Protein 4GGN (pdb70)

Radius of gyration: 22.63 Å; Cα contacts (8 Å, |Δi|>4): 563; chains: 6; bounding box: 56×60×57 Å

Secondary structure (DSSP, 8-state):
--HHHHH---EEHHHHHHHHHHTT----HHHHHHHHHHH-SEE-HHHHHHHHHHT--TT--HHHHTHHHHHH-TT--SEEEHHHHHHHHHHSSSPPPHHHHHHHHHHH-SSSEEEHHHHHHHHT-/--TTTTT-BTTEEEHHHHHHHHHHTT----HHHHHHHHHHH-SEEEHHHHHHHHHHTS-----HHHHTHHHHHH-TT--SEEEHHHHHHHHHHSSSPPPHHHHHHHHHHH-SSSEEEHHHHHHHHT-/-HHHHH-BTTEEEHHHHHHHHHHTT----HHHHHHHHHHH-SEEEHHHHHHHHHHT--TT--HHHHTHHHHHH-GGG-SEEEHHHHHHHHHHSSSPPPHHHHHHHHHHH-SSSEEEHHHHHHHHT-/-HHHHHHHHHHHH--/-HHHHHHHHHHHT--/-HHHHHHHHHHHTT-

Foldseek 3Di:
DDQDVVQDVQDFLVSLQVSLVVVQFHDFVVLSVVLCVVPNRGDDPVSSVVSSVVRRPPVDDLVVVCVVVCVVVVVSPQKDFLVVQLCVQQPDGPHDDSVVSSVLVVVVDPDGIDRSSVSSRVSND/DDQQVVADDPQKAFLVSLQVVLVVVPFHDFVVLSVVLCVPDNRIDHPVSSVVSSVSGPDPPDDLVVVCPVVVVVVVPPPQKDFLVVQLVVQQPDGSHDPSVVSNVLSVVQDVDGIDRSSSSSVVVSD/DQCVVPDDPQKAFLVSLQVVLVVVPFDDFVVLVVVLCVVPNGIGHPVSSVVSSVSRHDPPDDLVVVCVVVVVVDPPPPQKDFLVVQLCSQQPDGRHDPSVVSNVLVVVVDPDGIDNSSVSSVVVVD/DVVVVVVVVVVVVPD/DVVVVVVVVCVVPPD/DVVVVVVVVVVVVVD

B-factor: mean 52.4, std 16.4, range [23.72, 123.23]

Structure (mmCIF, N/CA/C/O backbone):
data_4GGN
#
_entry.id   4GGN
#
_cell.length_a   82.560
_cell.length_b   83.403
_cell.length_c   84.316
_cell.angle_alpha   90.00
_cell.angle_beta   90.00
_cell.angle_gamma   90.00
#
_symmetry.space_group_name_H-M   'P 21 21 21'
#
loop_
_entity.id
_entity.type
_entity.pdbx_description
1 polymer 'Myosin A tail domain interacting protein MTIP'
2 polymer Myosin-A
3 water water
#
loop_
_atom_site.group_PDB
_atom_site.id
_atom_site.type_symbol
_atom_site.label_atom_id
_atom_site.label_alt_id
_atom_site.label_comp_id
_atom_site.label_asym_id
_atom_site.label_entity_id
_atom_site.label_seq_id
_atom_site.pdbx_PDB_ins_code
_atom_site.Cartn_x
_atom_site.Cartn_y
_atom_site.Cartn_z
_atom_site.occupancy
_atom_site.B_iso_or_equiv
_atom_site.auth_seq_id
_atom_site.auth_comp_id
_atom_site.auth_asym_id
_atom_site.auth_atom_id
_atom_site.pdbx_PDB_model_num
ATOM 1 N N . LYS A 1 1 ? -19.424 40.421 -37.588 1.00 86.29 79 LYS A N 1
ATOM 2 C CA . LYS A 1 1 ? -20.584 39.492 -37.491 1.00 84.84 79 LYS A CA 1
ATOM 3 C C . LYS A 1 1 ? -20.210 38.143 -36.879 1.00 80.11 79 LYS A C 1
ATOM 4 O O . LYS A 1 1 ? -19.072 37.681 -37.005 1.00 78.60 79 LYS A O 1
ATOM 10 N N . ASP A 1 2 ? -21.194 37.505 -36.246 1.00 77.84 80 ASP A N 1
ATOM 11 C CA . ASP A 1 2 ? -21.008 36.184 -35.638 1.00 74.33 80 ASP A CA 1
ATOM 12 C C . ASP A 1 2 ? -20.760 35.083 -36.673 1.00 73.72 80 ASP A C 1
ATOM 13 O O . ASP A 1 2 ? -20.907 35.306 -37.873 1.00 76.06 80 ASP A O 1
ATOM 18 N N . MET A 1 3 ? -20.385 33.895 -36.190 1.00 71.38 81 MET A N 1
ATOM 19 C CA . MET A 1 3 ? -20.027 32.772 -37.061 1.00 71.00 81 MET A CA 1
ATOM 20 C C . MET A 1 3 ? -21.226 32.217 -37.842 1.00 71.42 81 MET A C 1
ATOM 21 O O . MET A 1 3 ? -21.031 31.643 -38.912 1.00 72.82 81 MET A O 1
ATOM 26 N N . PHE A 1 4 ? -22.447 32.390 -37.325 1.00 70.38 82 PHE A N 1
ATOM 27 C CA . PHE A 1 4 ? -23.658 31.892 -38.002 1.00 71.21 82 PHE A CA 1
ATOM 28 C C . PHE A 1 4 ? -24.186 32.852 -39.065 1.00 75.03 82 PHE A C 1
ATOM 29 O O . PHE A 1 4 ? -24.645 32.415 -40.115 1.00 77.08 82 PHE A O 1
ATOM 37 N N . ASN A 1 5 ? -24.143 34.150 -38.780 1.00 77.32 83 ASN A N 1
ATOM 38 C CA . ASN A 1 5 ? -24.695 35.162 -39.685 1.00 82.51 83 ASN A CA 1
ATOM 39 C C . ASN A 1 5 ? -23.724 35.550 -40.797 1.00 85.12 83 ASN A C 1
ATOM 40 O O . ASN A 1 5 ? -24.134 36.129 -41.781 1.00 88.58 83 ASN A O 1
ATOM 45 N N . THR A 1 6 ? -22.446 35.218 -40.631 1.00 83.99 84 THR A N 1
ATOM 46 C CA . THR A 1 6 ? -21.471 35.327 -41.713 1.00 87.24 84 THR A CA 1
ATOM 47 C C . THR A 1 6 ? -21.883 34.448 -42.898 1.00 89.91 84 THR A C 1
ATOM 48 O O . THR A 1 6 ? -21.851 34.916 -44.037 1.00 94.55 84 THR A O 1
ATOM 52 N N . LYS A 1 7 ? -22.283 33.198 -42.644 1.00 86.87 85 LYS A N 1
ATOM 53 C CA . LYS A 1 7 ? -22.579 32.261 -43.741 1.00 89.74 85 LYS A CA 1
ATOM 54 C C . LYS A 1 7 ? -24.059 31.872 -43.931 1.00 90.27 85 LYS A C 1
ATOM 55 O O . LYS A 1 7 ? -24.362 31.019 -44.768 1.00 91.94 85 LYS A O 1
ATOM 61 N N . SER A 1 8 ? -24.977 32.496 -43.194 1.00 89.67 86 SER A N 1
ATOM 62 C CA . SER A 1 8 ? -26.426 32.204 -43.342 1.00 91.56 86 SER A CA 1
ATOM 63 C C . SER A 1 8 ? -27.070 32.756 -44.643 1.00 97.38 86 SER A C 1
ATOM 64 O O . SER A 1 8 ? -26.659 33.806 -45.134 1.00 100.01 86 SER A O 1
ATOM 67 N N . SER A 1 9 ? -28.094 32.052 -45.151 1.00 98.97 87 SER A N 1
ATOM 68 C CA . SER A 1 9 ? -28.787 32.402 -46.407 1.00 106.57 87 SER A CA 1
ATOM 69 C C . SER A 1 9 ? -30.314 32.354 -46.275 1.00 108.20 87 SER A C 1
ATOM 70 O O . SER A 1 9 ? -30.862 31.485 -45.592 1.00 103.68 87 SER A O 1
ATOM 73 N N . LYS A 1 12 ? -30.399 30.086 -43.021 1.00 88.85 90 LYS A N 1
ATOM 74 C CA . LYS A 1 12 ? -29.996 28.708 -42.800 1.00 84.96 90 LYS A CA 1
ATOM 75 C C . LYS A 1 12 ? -28.511 28.503 -43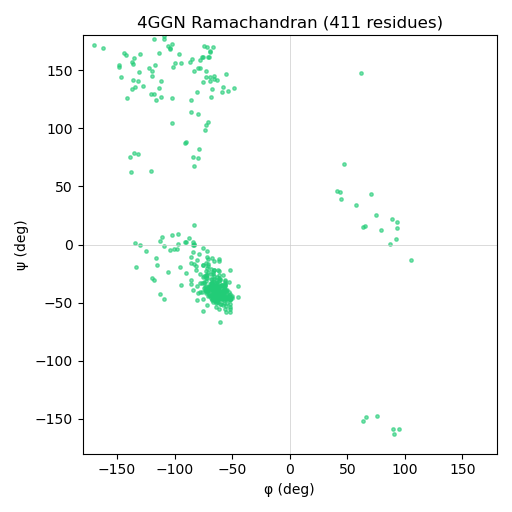.063 1.00 82.60 90 LYS A C 1
ATOM 76 O O . LYS A 1 12 ? -27.924 29.167 -43.914 1.00 84.86 90 LYS A O 1
ATOM 82 N N . LEU A 1 13 ? -27.915 27.575 -42.314 1.00 77.99 91 LEU A N 1
ATOM 83 C CA . LEU A 1 13 ? -26.485 27.293 -42.397 1.00 75.87 91 LEU A CA 1
ATOM 84 C C . LEU A 1 13 ? -26.253 25.801 -42.627 1.00 74.49 91 LEU A C 1
ATOM 85 O O . LEU A 1 13 ? -26.893 24.964 -41.985 1.00 72.41 91 LEU A O 1
ATOM 90 N N . ARG A 1 14 ? -25.329 25.481 -43.532 1.00 75.88 92 ARG A N 1
ATOM 91 C CA . ARG A 1 14 ? -25.028 24.091 -43.876 1.00 75.15 92 ARG A CA 1
ATOM 92 C C . ARG A 1 14 ? -24.385 23.374 -42.694 1.00 69.38 92 ARG A C 1
ATOM 93 O O . ARG A 1 14 ? -23.465 23.909 -42.068 1.00 65.87 92 ARG A O 1
ATOM 95 N N . ILE A 1 15 ? -24.876 22.164 -42.408 1.00 68.35 93 ILE A N 1
ATOM 96 C CA . ILE A 1 15 ? -24.383 21.334 -41.300 1.00 63.58 93 ILE A CA 1
ATOM 97 C C . ILE A 1 15 ? -22.863 21.327 -41.272 1.00 61.43 93 ILE A C 1
ATOM 98 O O . ILE A 1 15 ? -22.261 21.496 -40.226 1.00 58.25 93 ILE A O 1
ATOM 103 N N . GLU A 1 16 ? -22.251 21.150 -42.434 1.00 64.79 94 GLU A N 1
ATOM 104 C CA . GLU A 1 16 ? -20.800 21.050 -42.528 1.00 63.75 94 GLU A CA 1
ATOM 105 C C . GLU A 1 16 ? -20.115 22.303 -41.979 1.00 61.86 94 GLU A C 1
ATOM 106 O O . GLU A 1 16 ? -19.038 22.216 -41.394 1.00 59.46 94 GLU A O 1
ATOM 112 N N . ASP A 1 17 ? -20.744 23.463 -42.178 1.00 63.29 95 ASP A N 1
ATOM 113 C CA . ASP A 1 17 ? -20.197 24.737 -41.711 1.00 62.60 95 ASP A CA 1
ATOM 114 C C . ASP A 1 17 ? -20.487 24.939 -40.244 1.00 59.52 95 ASP A C 1
ATOM 115 O O . ASP A 1 17 ? -19.667 25.497 -39.517 1.00 59.35 95 ASP A O 1
ATOM 120 N N . ALA A 1 18 ? -21.656 24.491 -39.805 1.00 58.59 96 ALA A N 1
ATOM 121 C CA . ALA A 1 18 ? -21.966 24.490 -38.387 1.00 56.48 96 ALA A CA 1
ATOM 122 C C . ALA A 1 18 ? -20.881 23.747 -37.630 1.00 53.96 96 ALA A C 1
ATOM 123 O O . ALA A 1 18 ? -20.423 24.199 -36.579 1.00 53.76 96 ALA A O 1
ATOM 125 N N . SER A 1 19 ? -20.473 22.604 -38.175 1.00 53.29 97 SER A N 1
ATOM 126 C CA . SER A 1 19 ? -19.449 21.783 -37.549 1.00 50.10 97 SER A CA 1
ATOM 127 C C . SER A 1 19 ? -18.141 22.554 -37.406 1.00 49.06 97 SER A C 1
ATOM 128 O O . SER A 1 19 ? -17.471 22.458 -36.380 1.00 47.91 97 SER A O 1
ATOM 131 N N . HIS A 1 20 ? -17.769 23.298 -38.436 1.00 50.04 98 HIS A N 1
ATOM 132 C CA . HIS A 1 20 ? -16.525 24.051 -38.406 1.00 52.13 98 HIS A CA 1
ATOM 133 C C . HIS A 1 20 ? -16.604 25.090 -37.323 1.00 52.39 98 HIS A C 1
ATOM 134 O O . HIS A 1 20 ? -15.662 25.262 -36.553 1.00 52.10 98 HIS A O 1
ATOM 141 N N . ASN A 1 21 ? -17.744 25.776 -37.240 1.00 53.89 99 ASN A N 1
ATOM 142 C CA . ASN A 1 21 ? -17.969 26.787 -36.209 1.00 53.58 99 ASN A CA 1
ATOM 143 C C . ASN A 1 21 ? -17.848 26.157 -34.820 1.00 50.61 99 ASN A C 1
ATOM 144 O O . ASN A 1 21 ? -17.252 26.747 -33.921 1.00 51.01 99 ASN A O 1
ATOM 149 N N . ALA A 1 22 ? -18.396 24.953 -34.658 1.00 47.96 100 ALA A N 1
ATOM 150 C CA . ALA A 1 22 ? -18.338 24.236 -33.375 1.00 45.44 100 ALA A CA 1
ATOM 151 C C . ALA A 1 22 ? -16.906 24.015 -32.929 1.00 45.12 100 ALA A C 1
ATOM 152 O O . ALA A 1 22 ? -16.598 24.109 -31.740 1.00 46.06 100 ALA A O 1
ATOM 154 N N . ARG A 1 23 ? -16.030 23.734 -33.886 1.00 45.06 101 ARG A N 1
ATOM 155 C CA . ARG A 1 23 ? -14.617 23.516 -33.597 1.00 45.80 101 ARG A CA 1
ATOM 156 C C . ARG A 1 23 ? -13.923 24.812 -33.223 1.00 48.05 101 ARG A C 1
ATOM 157 O O . ARG A 1 23 ? -13.056 24.828 -32.342 1.00 49.27 101 ARG A O 1
ATOM 165 N N . LYS A 1 24 ? -14.291 25.896 -33.896 1.00 49.54 102 LYS A N 1
ATOM 166 C CA . LYS A 1 24 ? -13.714 27.192 -33.586 1.00 52.79 102 LYS A CA 1
ATOM 167 C C . LYS A 1 24 ? -14.148 27.596 -32.182 1.00 52.41 102 LYS A C 1
ATOM 168 O O . LYS A 1 24 ? -13.418 28.299 -31.492 1.00 53.78 102 LYS A O 1
ATOM 174 N N . LEU A 1 25 ? -15.329 27.132 -31.757 1.00 50.91 103 LEU A N 1
ATOM 175 C CA . LEU A 1 25 ? -15.812 27.392 -30.388 1.00 49.94 103 LEU A CA 1
ATOM 176 C C . LEU A 1 25 ? -15.253 26.408 -29.372 1.00 46.45 103 LEU A C 1
ATOM 177 O O . LEU A 1 25 ? -15.594 26.485 -28.190 1.00 45.41 103 LEU A O 1
ATOM 182 N N . GLY A 1 26 ? -14.419 25.473 -29.834 1.00 44.83 104 GLY A N 1
ATOM 183 C CA . GLY A 1 26 ? -13.735 24.531 -28.950 1.00 42.25 104 GLY A CA 1
ATOM 184 C C . GLY A 1 26 ? -14.519 23.268 -28.674 1.00 38.39 104 GLY A C 1
ATOM 185 O O . GLY A 1 26 ? -14.282 22.604 -27.691 1.00 36.42 104 GLY A O 1
ATOM 186 N N . LEU A 1 27 ? -15.455 22.936 -29.547 1.00 38.44 105 LEU A N 1
ATOM 187 C CA . LEU A 1 27 ? -16.184 21.675 -29.448 1.00 36.89 105 LEU A CA 1
ATOM 188 C C . LEU A 1 27 ? -15.698 20.690 -30.514 1.00 36.87 105 LEU A C 1
ATOM 189 O O . LEU A 1 27 ? -14.924 21.055 -31.429 1.00 38.18 105 LEU A O 1
ATOM 194 N N . ALA A 1 28 ? -16.165 19.450 -30.396 1.00 34.45 106 ALA A N 1
ATOM 195 C CA . ALA A 1 28 ? -15.673 18.356 -31.206 1.00 35.25 106 ALA A CA 1
ATOM 196 C C . ALA A 1 28 ? -16.818 17.498 -31.752 1.00 34.77 106 ALA A C 1
ATOM 197 O O . ALA A 1 28 ? -17.089 16.430 -31.220 1.00 35.88 106 ALA A O 1
ATOM 199 N N . PRO A 1 29 ? -17.493 17.968 -32.811 1.00 35.13 107 PRO A N 1
ATOM 200 C CA . PRO A 1 29 ? -18.524 17.177 -33.483 1.00 35.38 107 PRO A CA 1
ATOM 201 C C . PRO A 1 29 ? -17.949 15.967 -34.238 1.00 35.33 107 PRO A C 1
ATOM 202 O O . PRO A 1 29 ? -16.881 16.064 -34.826 1.00 34.75 107 PRO A O 1
ATOM 206 N N . SER A 1 30 ? -18.649 14.842 -34.185 1.00 35.26 108 SER A N 1
ATOM 207 C CA . SER A 1 30 ? -18.301 13.662 -34.975 1.00 37.07 108 SER A CA 1
ATOM 208 C C . SER A 1 30 ? -19.342 13.454 -36.083 1.00 37.83 108 SER A C 1
ATOM 209 O O . SER A 1 30 ? -20.326 14.184 -36.151 1.00 38.44 108 SER A O 1
ATOM 212 N N . SER A 1 31 ? -19.142 12.457 -36.940 1.00 39.52 109 SER A N 1
ATOM 213 C CA . SER A 1 31 ? -20.164 12.119 -37.939 1.00 41.75 109 SER A CA 1
ATOM 214 C C . SER A 1 31 ? -21.505 11.677 -37.314 1.00 41.94 109 SER A C 1
ATOM 215 O O . SER A 1 31 ? -22.563 11.814 -37.946 1.00 43.36 109 SER A O 1
ATOM 218 N N . THR A 1 32 ? -21.469 11.141 -36.096 1.00 40.85 110 THR A N 1
ATOM 219 C CA . THR A 1 32 ? -22.698 10.768 -35.391 1.00 41.58 110 THR A CA 1
ATOM 220 C C . THR A 1 32 ? -23.602 11.973 -35.095 1.00 41.73 110 THR A C 1
ATOM 221 O O . THR A 1 32 ? -24.815 11.903 -35.262 1.00 44.89 110 THR A O 1
ATOM 225 N N . ASP A 1 33 ? -23.007 13.071 -34.660 1.00 40.50 111 ASP A N 1
ATOM 226 C CA . ASP A 1 33 ? -23.751 14.310 -34.379 1.00 40.60 111 ASP A CA 1
ATOM 227 C C . ASP A 1 33 ? -24.300 14.953 -35.649 1.00 42.31 111 ASP A C 1
ATOM 228 O O . ASP A 1 33 ? -25.403 15.514 -35.660 1.00 43.81 111 ASP A O 1
ATOM 233 N N . GLU A 1 34 ? -23.520 14.882 -36.719 1.00 43.20 112 GLU A N 1
ATOM 234 C CA . GLU A 1 34 ? -23.947 15.431 -37.992 1.00 46.75 112 GLU A CA 1
ATOM 235 C C . GLU A 1 34 ? -25.169 14.661 -38.491 1.00 48.73 112 GLU A C 1
ATOM 236 O O . GLU A 1 34 ? -26.138 15.253 -38.987 1.00 49.76 112 GLU A O 1
ATOM 242 N N . LYS A 1 35 ? -25.125 13.344 -38.335 1.00 48.03 113 LYS A N 1
ATOM 243 C CA . LYS A 1 35 ? -26.229 12.510 -38.751 1.00 51.07 113 LYS A CA 1
ATOM 244 C C . LYS A 1 35 ? -27.460 12.782 -37.898 1.00 52.20 113 LYS A C 1
ATOM 245 O O . LYS A 1 35 ? -28.572 12.891 -38.437 1.00 54.66 113 LYS A O 1
ATOM 251 N N . LYS A 1 36 ? -27.280 12.904 -36.581 1.00 49.88 114 LYS A N 1
ATOM 252 C CA . LYS A 1 36 ? -28.420 13.213 -35.701 1.00 51.87 114 LYS A CA 1
ATOM 253 C C . LYS A 1 36 ? -29.117 14.519 -36.104 1.00 50.89 114 LYS A C 1
ATOM 254 O O . LYS A 1 36 ? -30.336 14.544 -36.279 1.00 52.17 114 LYS A O 1
ATOM 260 N N . ILE A 1 37 ? -28.330 15.578 -36.280 1.00 47.51 115 ILE A N 1
ATOM 261 C CA . ILE A 1 37 ? -28.870 16.890 -36.626 1.00 47.73 115 ILE A CA 1
ATOM 262 C C . ILE A 1 37 ? -29.468 16.876 -38.037 1.00 50.89 115 ILE A C 1
ATOM 263 O O . ILE A 1 37 ? -30.525 17.461 -38.274 1.00 54.08 115 ILE A O 1
ATOM 268 N N . ARG A 1 38 ? -28.833 16.164 -38.959 1.00 55.39 116 ARG A N 1
ATOM 269 C CA . ARG A 1 38 ? -29.426 15.968 -40.287 1.00 57.69 116 ARG A CA 1
ATOM 270 C C . ARG A 1 38 ? -30.789 15.240 -40.265 1.00 58.44 116 ARG A C 1
ATOM 271 O O . ARG A 1 38 ? -31.719 15.605 -41.001 1.00 60.59 116 ARG A O 1
ATOM 279 N N . ASP A 1 39 ? -30.902 14.216 -39.426 1.00 57.04 117 ASP A N 1
ATOM 280 C CA . ASP A 1 39 ? -32.044 13.309 -39.482 1.00 59.51 117 ASP A CA 1
ATOM 281 C C . ASP A 1 39 ? -33.314 13.937 -39.002 1.00 61.29 117 ASP A C 1
ATOM 282 O O . ASP A 1 39 ? -34.392 13.402 -39.271 1.00 64.64 117 ASP A O 1
ATOM 287 N N . LEU A 1 40 ? -33.211 15.049 -38.282 1.00 59.90 118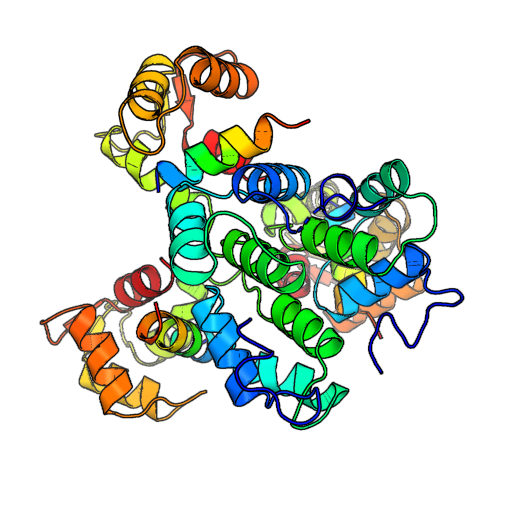 LEU A N 1
ATOM 288 C CA . LEU A 1 40 ? -34.419 15.758 -37.895 1.00 62.27 118 LEU A CA 1
ATOM 289 C C . LEU A 1 40 ? -34.583 17.166 -38.498 1.00 62.19 118 LEU A C 1
ATOM 290 O O . LEU A 1 40 ? -35.704 17.670 -38.522 1.00 63.53 118 LEU A O 1
ATOM 295 N N . TYR A 1 41 ? -33.510 17.781 -39.011 1.00 60.06 119 TYR A N 1
ATOM 296 C CA . TYR A 1 41 ? -33.634 19.133 -39.607 1.00 61.53 119 TYR A CA 1
ATOM 297 C C . TYR A 1 41 ? -33.128 19.274 -41.043 1.00 63.32 119 TYR A C 1
ATOM 298 O O . TYR A 1 41 ? -33.270 20.335 -41.655 1.00 65.84 119 TYR A O 1
ATOM 307 N N . GLY A 1 42 ? -32.535 18.221 -41.582 1.00 63.08 120 GLY A N 1
ATOM 308 C CA . GLY A 1 42 ? -32.145 18.219 -42.981 1.00 65.88 120 GLY A CA 1
ATOM 309 C C . GLY A 1 42 ? -30.737 18.725 -43.147 1.00 65.07 120 GLY A C 1
ATOM 310 O O . GLY A 1 42 ? -29.974 18.779 -42.191 1.00 61.86 120 GLY A O 1
ATOM 311 N N . ASP A 1 43 ? -30.396 19.103 -44.370 1.00 68.72 121 ASP A N 1
ATOM 312 C CA . ASP A 1 43 ? -29.022 19.469 -44.701 1.00 69.30 121 ASP A CA 1
ATOM 313 C C . ASP A 1 43 ? -28.627 20.854 -44.163 1.00 69.01 121 ASP A C 1
ATOM 314 O O . ASP A 1 43 ? -27.435 21.154 -44.065 1.00 68.88 121 ASP A O 1
ATOM 319 N N . SER A 1 44 ? -29.623 21.679 -43.816 1.00 69.16 122 SER A N 1
ATOM 320 C CA . SER A 1 44 ? -29.387 23.051 -43.358 1.00 69.87 122 SER A CA 1
ATOM 321 C C . SER A 1 44 ? -30.240 23.421 -42.134 1.00 67.13 122 SER A C 1
ATOM 322 O O . SER A 1 44 ? -31.432 23.060 -42.050 1.00 66.45 122 SER A O 1
ATOM 325 N N . LEU A 1 45 ? -29.624 24.171 -41.214 1.00 65.73 123 LEU A N 1
ATOM 326 C CA . LEU A 1 45 ? -30.209 24.487 -39.915 1.00 63.89 123 LEU A CA 1
ATOM 327 C C . LEU A 1 45 ? -30.555 25.982 -39.818 1.00 67.31 123 LEU A C 1
ATOM 328 O O . LEU A 1 45 ? -29.787 26.862 -40.302 1.00 70.39 123 LEU A O 1
ATOM 333 N N . THR A 1 46 ? -31.706 26.263 -39.193 1.00 66.88 124 THR A N 1
ATOM 334 C CA . THR A 1 46 ? -32.025 27.606 -38.718 1.00 68.75 124 THR A CA 1
ATOM 335 C C . THR A 1 46 ? -31.168 27.948 -37.515 1.00 64.64 124 THR A C 1
ATOM 336 O O . THR A 1 46 ? -30.486 27.084 -36.956 1.00 60.89 124 THR A O 1
ATOM 340 N N . TYR A 1 47 ? -31.209 29.208 -37.109 1.00 66.16 125 TYR A N 1
ATOM 341 C CA . TYR A 1 47 ? -30.460 29.652 -35.948 1.00 63.89 125 TYR A CA 1
ATOM 342 C C . TYR A 1 47 ? -30.776 28.750 -34.761 1.00 61.39 125 TYR A C 1
ATOM 343 O O . TYR A 1 47 ? -29.870 28.162 -34.160 1.00 58.33 125 TYR A O 1
ATOM 352 N N . GLU A 1 48 ? -32.063 28.598 -34.463 1.00 63.68 126 GLU A N 1
ATOM 353 C CA . GLU A 1 48 ? -32.483 27.798 -33.324 1.00 62.91 126 GLU A CA 1
ATOM 354 C C . GLU A 1 48 ? -32.017 26.343 -33.450 1.00 59.05 126 GLU A C 1
ATOM 355 O O . GLU A 1 48 ? -31.579 25.736 -32.462 1.00 57.44 126 GLU A O 1
ATOM 361 N N . GLN A 1 49 ? -32.108 25.783 -34.649 1.00 58.67 127 GLN A N 1
ATOM 362 C CA . GLN A 1 49 ? -31.625 24.414 -34.880 1.00 55.59 127 GLN A CA 1
ATOM 363 C C . GLN A 1 49 ? -30.120 24.291 -34.702 1.00 51.49 127 GLN A C 1
ATOM 364 O O . GLN A 1 49 ? -29.639 23.286 -34.196 1.00 49.09 127 GLN A O 1
ATOM 370 N N . TYR A 1 50 ? -29.405 25.332 -35.109 1.00 51.72 128 TYR A N 1
ATOM 371 C CA . TYR A 1 50 ? -27.964 25.391 -35.029 1.00 49.96 128 TYR A CA 1
ATOM 372 C C . TYR A 1 50 ? -27.468 25.489 -33.595 1.00 49.10 128 TYR A C 1
ATOM 373 O O . TYR A 1 50 ? -26.436 24.907 -33.261 1.00 48.06 128 TYR A O 1
ATOM 382 N N . LEU A 1 51 ? -28.204 26.210 -32.752 1.00 50.72 129 LEU A N 1
ATOM 383 C CA . LEU A 1 51 ? -27.896 26.266 -31.329 1.00 50.79 129 LEU A CA 1
ATOM 384 C C . LEU A 1 51 ? -28.170 24.935 -30.618 1.00 49.55 129 LEU A C 1
ATOM 385 O O . LEU A 1 51 ? -27.438 24.576 -29.710 1.00 49.60 129 LEU A O 1
ATOM 390 N N . GLU A 1 52 ? -29.213 24.209 -31.013 1.00 49.73 130 GLU A N 1
ATOM 391 C CA . GLU A 1 52 ? -29.401 22.848 -30.526 1.00 48.71 130 GLU A CA 1
ATOM 392 C C . GLU A 1 52 ? -28.190 22.007 -30.916 1.00 46.10 130 GLU A C 1
ATOM 393 O O . GLU A 1 52 ? -27.660 21.261 -30.104 1.00 45.08 130 GLU A O 1
ATOM 399 N N . TYR A 1 53 ? -27.756 22.126 -32.170 1.00 45.86 131 TYR A N 1
ATOM 400 C CA . TYR A 1 53 ? -26.607 21.365 -32.639 1.00 44.75 131 TYR A CA 1
ATOM 401 C C . TYR A 1 53 ? -25.376 21.636 -31.765 1.00 45.50 131 TYR A C 1
ATOM 402 O O . TYR A 1 53 ? -24.694 20.706 -31.376 1.00 44.75 131 TYR A O 1
ATOM 411 N N . LEU A 1 54 ? -25.096 22.899 -31.454 1.00 41.83 132 LEU A N 1
ATOM 412 C CA . LEU A 1 54 ? -23.929 23.215 -30.606 1.00 39.65 132 LEU A CA 1
ATOM 413 C C . LEU A 1 54 ? -24.073 22.575 -29.238 1.00 37.45 132 LEU A C 1
ATOM 414 O O . LEU A 1 54 ? -23.111 21.975 -28.730 1.00 35.43 132 LEU A O 1
ATOM 419 N N . THR A 1 55 ? -25.265 22.665 -28.646 1.00 38.29 133 THR A N 1
ATOM 420 C CA . THR A 1 55 ? -25.514 21.937 -27.393 1.00 36.99 133 THR A CA 1
ATOM 421 C C . THR A 1 55 ? -25.225 20.430 -27.577 1.00 35.87 133 THR A C 1
ATOM 422 O O . THR A 1 55 ? -24.532 19.822 -26.768 1.00 33.19 133 THR A O 1
ATOM 426 N N . MET A 1 56 ? -25.733 19.857 -28.661 1.00 38.62 134 MET A N 1
ATOM 427 C CA . MET A 1 56 ? -25.446 18.454 -29.031 1.00 38.99 134 MET A CA 1
ATOM 428 C C . MET A 1 56 ? -23.958 18.150 -29.086 1.00 36.78 134 MET A C 1
ATOM 429 O O . MET A 1 56 ? -23.555 17.052 -28.777 1.00 36.80 134 MET A O 1
ATOM 434 N N . CYS A 1 57 ? -23.153 19.131 -29.466 1.00 36.95 135 CYS A N 1
ATOM 435 C CA . CYS A 1 57 ? -21.721 18.931 -29.653 1.00 36.14 135 CYS A CA 1
ATOM 436 C C . CYS A 1 57 ? -20.877 19.181 -28.399 1.00 33.02 135 CYS A C 1
ATOM 437 O O . CYS A 1 57 ? -19.649 19.117 -28.462 1.00 33.67 135 CYS A O 1
ATOM 440 N N . VAL A 1 58 ? -21.516 19.496 -27.284 1.00 31.66 136 VAL A N 1
ATOM 441 C CA . VAL A 1 58 ? -20.791 19.755 -26.043 1.00 30.07 136 VAL A CA 1
ATOM 442 C C . VAL A 1 58 ? -20.089 18.485 -25.531 1.00 29.64 136 VAL A C 1
ATOM 443 O O . VAL A 1 58 ? -18.941 18.540 -25.081 1.00 28.69 136 VAL A O 1
ATOM 447 N N . HIS A 1 59 ? -20.776 17.350 -25.594 1.00 29.70 137 HIS A N 1
ATOM 448 C CA . HIS A 1 59 ? -20.206 16.091 -2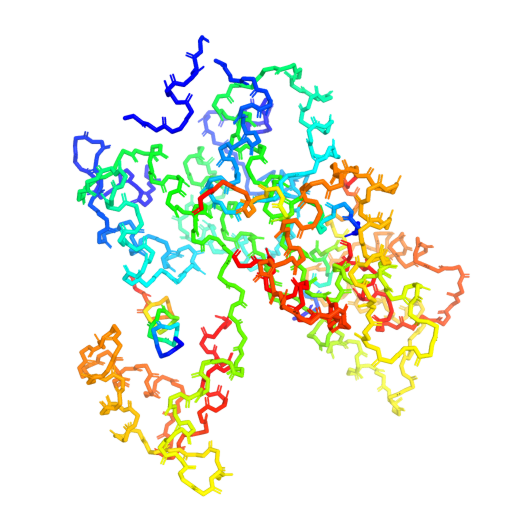5.176 1.00 29.50 137 HIS A CA 1
ATOM 449 C C . HIS A 1 59 ? -19.528 16.222 -23.841 1.00 28.67 137 HIS A C 1
ATOM 450 O O . HIS A 1 59 ? -18.297 16.114 -23.774 1.00 28.48 137 HIS A O 1
ATOM 457 N N . ASP A 1 60 ? -20.311 16.418 -22.770 1.00 27.12 138 ASP A N 1
ATOM 458 C CA . ASP A 1 60 ? -19.746 16.624 -21.467 0.50 26.09 138 ASP A CA 1
ATOM 459 C C . ASP A 1 60 ? -19.227 15.334 -20.846 1.00 27.70 138 ASP A C 1
ATOM 460 O O . ASP A 1 60 ? -18.632 15.352 -19.743 1.00 27.13 138 ASP A O 1
ATOM 465 N N . ARG A 1 61 ? -19.425 14.216 -21.543 1.00 29.13 139 ARG A N 1
ATOM 466 C CA . ARG A 1 61 ? -18.860 12.938 -21.108 1.00 31.13 139 ARG A CA 1
ATOM 467 C C . ARG A 1 61 ? -17.481 12.687 -21.716 1.00 31.95 139 ARG A C 1
ATOM 468 O O . ARG A 1 61 ? -16.868 11.647 -21.459 1.00 34.74 139 ARG A O 1
ATOM 476 N N . ASP A 1 62 ? -16.972 13.639 -22.492 1.00 30.85 140 ASP A N 1
ATOM 477 C CA . ASP A 1 62 ? -15.612 13.527 -23.004 1.00 31.33 140 ASP A CA 1
ATOM 478 C C . ASP A 1 62 ? -14.610 13.655 -21.850 1.00 32.44 140 ASP A C 1
ATOM 479 O O . ASP A 1 62 ? -14.679 14.591 -21.055 1.00 32.10 140 ASP A O 1
ATOM 484 N N . ASN A 1 63 ? -13.720 12.678 -21.737 1.00 32.85 141 ASN A N 1
ATOM 485 C CA . ASN A 1 63 ? -12.593 12.763 -20.827 1.00 34.56 141 ASN A CA 1
ATOM 486 C C . ASN A 1 63 ? -11.539 11.743 -21.222 1.00 35.94 141 ASN A C 1
ATOM 487 O O . ASN A 1 63 ? -11.783 10.884 -22.081 1.00 35.60 141 ASN A O 1
ATOM 492 N N . MET A 1 64 ? -10.364 11.850 -20.616 1.00 35.94 142 MET A N 1
ATOM 493 C CA . MET A 1 64 ? -9.237 10.991 -20.979 1.00 34.60 142 MET A CA 1
ATOM 494 C C . MET A 1 64 ? -9.603 9.510 -20.988 1.00 34.41 142 MET A C 1
ATOM 495 O O . MET A 1 64 ? -9.238 8.785 -21.909 1.00 35.87 142 MET A O 1
ATOM 500 N N . GLU A 1 65 ? -10.314 9.048 -19.977 1.00 38.61 143 GLU A N 1
ATOM 501 C CA . GLU A 1 65 ? -10.554 7.608 -19.838 1.00 42.00 143 GLU A CA 1
ATOM 502 C C . GLU A 1 65 ? -11.539 7.080 -20.864 1.00 40.25 143 GLU A C 1
ATOM 503 O O . GLU A 1 65 ? -11.471 5.905 -21.231 1.00 39.29 143 GLU A O 1
ATOM 509 N N . GLU A 1 66 ? -12.432 7.946 -21.339 1.00 40.19 144 GLU A N 1
ATOM 510 C CA . GLU A 1 66 ? -13.365 7.573 -22.422 1.00 41.34 144 GLU A CA 1
ATOM 511 C C . GLU A 1 66 ? -12.627 7.601 -23.767 1.00 36.91 144 GLU A C 1
ATOM 512 O O . GLU A 1 66 ? -12.830 6.721 -24.609 1.00 37.82 144 GLU A O 1
ATOM 518 N N . LEU A 1 67 ? -11.778 8.609 -23.956 1.00 33.05 145 LEU A N 1
ATOM 519 C CA . LEU A 1 67 ? -11.047 8.755 -25.215 1.00 33.58 145 LEU A CA 1
ATOM 520 C C . LEU A 1 67 ? -10.070 7.618 -25.514 1.00 33.56 145 LEU A C 1
ATOM 521 O O . LEU A 1 67 ? -9.950 7.215 -26.666 1.00 37.04 145 LEU A O 1
ATOM 526 N N . ILE A 1 68 ? -9.425 7.077 -24.485 1.00 32.39 146 ILE A N 1
ATOM 527 C CA . ILE A 1 68 ? -8.351 6.099 -24.690 1.00 34.44 146 ILE A CA 1
ATOM 528 C C . ILE A 1 68 ? -8.826 4.688 -25.009 1.00 36.55 146 ILE A C 1
ATOM 529 O O . ILE A 1 68 ? -8.007 3.855 -25.372 1.00 39.93 146 ILE A O 1
ATOM 534 N N . LYS A 1 69 ? -10.127 4.417 -24.908 1.00 38.44 147 LYS A N 1
ATOM 535 C CA . LYS A 1 69 ? -10.613 3.034 -24.908 1.00 40.99 147 LYS A CA 1
ATOM 536 C C . LYS A 1 69 ? -10.090 2.221 -26.085 1.00 41.25 147 LYS A C 1
ATOM 537 O O . LYS A 1 69 ? -9.609 1.103 -25.892 1.00 43.89 147 LYS A O 1
ATOM 543 N N . MET A 1 70 ? -10.157 2.772 -27.294 1.00 40.03 148 MET A N 1
ATOM 544 C CA . MET A 1 70 ? -9.719 2.032 -28.484 1.00 41.76 148 MET A CA 1
ATOM 545 C C . MET A 1 70 ? -8.213 1.782 -28.452 1.00 40.86 148 MET A C 1
ATOM 546 O O . MET A 1 70 ? -7.759 0.697 -28.829 1.00 44.42 148 MET A O 1
ATOM 551 N N . PHE A 1 71 ? -7.443 2.773 -28.007 1.00 37.43 149 PHE A N 1
ATOM 552 C CA . PHE A 1 71 ? -5.987 2.619 -27.928 1.00 37.40 149 PHE A CA 1
ATOM 553 C C . PHE A 1 71 ? -5.605 1.560 -26.892 1.00 40.17 149 PHE A C 1
ATOM 554 O O . PHE A 1 71 ? -4.631 0.821 -27.093 1.00 41.61 149 PHE A O 1
ATOM 562 N N . SER A 1 72 ? -6.358 1.486 -25.789 1.00 39.89 150 SER A N 1
ATOM 563 C CA . SER A 1 72 ? -6.071 0.482 -24.766 1.00 43.55 150 SER A CA 1
ATOM 564 C C . SER A 1 72 ? -6.185 -0.903 -25.353 1.00 45.95 150 SER A C 1
ATOM 565 O O . SER A 1 72 ? -5.415 -1.805 -25.000 1.00 49.46 150 SER A O 1
ATOM 568 N N . HIS A 1 73 ? -7.137 -1.074 -26.263 1.00 45.63 151 HIS A N 1
ATOM 569 C CA . HIS A 1 73 ? -7.339 -2.377 -26.878 1.00 50.21 151 HIS A CA 1
ATOM 570 C C . HIS A 1 73 ? -6.066 -2.851 -27.538 1.00 51.07 151 HIS A C 1
ATOM 571 O O . HIS A 1 73 ? -5.767 -4.039 -27.503 1.00 56.08 151 HIS A O 1
ATOM 578 N N . PHE A 1 74 ? -5.302 -1.933 -28.125 1.00 63.12 152 PHE A N 1
ATOM 579 C CA . PHE A 1 74 ? -4.081 -2.293 -28.836 1.00 65.95 152 PHE A CA 1
ATOM 580 C C . PHE A 1 74 ? -2.855 -2.394 -27.915 1.00 65.54 152 PHE A C 1
ATOM 581 O O . PHE A 1 74 ? -1.850 -2.977 -28.289 1.00 69.99 152 PHE A O 1
ATOM 589 N N . ASP A 1 75 ? -2.949 -1.848 -26.710 1.00 61.82 153 ASP A N 1
ATOM 590 C CA . ASP A 1 75 ? -1.875 -1.945 -25.729 1.00 62.27 153 ASP A CA 1
ATOM 591 C C . ASP A 1 75 ? -2.081 -3.190 -24.838 1.00 65.04 153 ASP A C 1
ATOM 592 O O . ASP A 1 75 ? -2.682 -3.110 -23.770 1.00 64.01 153 ASP A O 1
ATOM 597 N N . ASN A 1 76 ? -1.557 -4.333 -25.288 1.00 70.75 154 ASN A N 1
ATOM 598 C CA . ASN A 1 76 ? -1.803 -5.645 -24.649 1.00 76.24 154 ASN A CA 1
ATOM 599 C C . ASN A 1 76 ? -1.460 -5.715 -23.169 1.00 75.35 154 ASN A C 1
ATOM 600 O O . ASN A 1 76 ? -2.308 -6.051 -22.341 1.00 77.52 154 ASN A O 1
ATOM 605 N N . ASN A 1 77 ? -0.205 -5.419 -22.848 1.00 74.31 155 ASN A N 1
ATOM 606 C CA . ASN A 1 77 ? 0.284 -5.481 -21.469 1.00 74.30 155 ASN A CA 1
ATOM 607 C C . ASN A 1 77 ? -0.046 -4.215 -20.677 1.00 70.65 155 ASN A C 1
ATOM 608 O O . ASN A 1 77 ? 0.555 -3.965 -19.633 1.00 71.31 155 ASN A O 1
ATOM 613 N N . SER A 1 78 ? -0.989 -3.419 -21.183 1.00 68.55 156 SER A N 1
ATOM 614 C CA . SER A 1 78 ? -1.410 -2.172 -20.541 1.00 68.10 156 SER A CA 1
ATOM 615 C C . SER A 1 78 ? -0.204 -1.377 -20.051 1.00 69.33 156 SER A C 1
ATOM 616 O O . SER A 1 78 ? -0.198 -0.870 -18.926 1.00 73.06 156 SER A O 1
ATOM 619 N N . SER A 1 79 ? 0.813 -1.283 -20.906 1.00 68.73 157 SER A N 1
ATOM 620 C CA . SER A 1 79 ? 2.042 -0.574 -20.575 1.00 72.06 157 SER A CA 1
ATOM 621 C C . SER A 1 79 ? 1.828 0.923 -20.544 1.00 74.73 157 SER A C 1
ATOM 622 O O . SER A 1 79 ? 2.543 1.640 -19.856 1.00 79.89 157 SER A O 1
ATOM 625 N N . GLY A 1 80 ? 0.868 1.394 -21.333 1.00 47.67 158 GLY A N 1
ATOM 626 C CA . GLY A 1 80 ? 0.583 2.823 -21.433 1.00 48.50 158 GLY A CA 1
ATOM 627 C C . GLY A 1 80 ? 1.036 3.542 -22.697 1.00 47.57 158 GLY A C 1
ATOM 628 O O . GLY A 1 80 ? 0.595 4.666 -22.933 1.00 48.58 158 GLY A O 1
ATOM 629 N N . PHE A 1 81 ? 1.887 2.917 -23.516 1.00 47.16 159 PHE A N 1
ATOM 630 C CA . PHE A 1 81 ? 2.403 3.572 -24.733 1.00 46.52 159 PHE A CA 1
ATOM 631 C C . PHE A 1 81 ? 1.967 2.844 -26.000 1.00 44.54 159 PHE A C 1
ATOM 632 O O . PHE A 1 81 ? 1.659 1.663 -25.973 1.00 45.85 159 PHE A O 1
ATOM 640 N N . LEU A 1 82 ? 1.900 3.578 -27.100 1.00 43.89 160 LEU A N 1
ATOM 641 C CA . LEU A 1 82 ? 1.835 3.002 -28.446 1.00 42.34 160 LEU A CA 1
ATOM 642 C C . LEU A 1 82 ? 2.789 3.807 -29.341 1.00 43.39 160 LEU A C 1
ATOM 643 O O . LEU A 1 82 ? 3.075 4.968 -29.054 1.00 44.69 160 LEU A O 1
ATOM 648 N N . THR A 1 83 ? 3.267 3.198 -30.424 1.00 43.23 161 THR A N 1
ATOM 649 C CA . THR A 1 83 ? 4.130 3.904 -31.367 1.00 45.02 161 THR A CA 1
ATOM 650 C C . THR A 1 83 ? 3.293 4.830 -32.270 1.00 43.76 161 THR A C 1
ATOM 651 O O . THR A 1 83 ? 2.089 4.618 -32.439 1.00 42.58 161 THR A O 1
ATOM 655 N N . LYS A 1 84 ? 3.935 5.840 -32.863 1.00 44.82 162 LYS A N 1
ATOM 656 C CA . LYS A 1 84 ? 3.238 6.762 -33.778 1.00 43.93 162 LYS A CA 1
ATOM 657 C C . LYS A 1 84 ? 2.530 6.019 -34.887 1.00 42.45 162 LYS A C 1
ATOM 658 O O . LYS A 1 84 ? 1.380 6.296 -35.218 1.00 40.92 162 LYS A O 1
ATOM 664 N N . ASN A 1 85 ? 3.243 5.073 -35.467 1.00 43.56 163 ASN A N 1
ATOM 665 C CA . ASN A 1 85 ? 2.748 4.369 -36.618 1.00 43.83 163 ASN A CA 1
ATOM 666 C C . ASN A 1 85 ? 1.561 3.494 -36.270 1.00 42.03 163 ASN A C 1
ATOM 667 O O . ASN A 1 85 ? 0.586 3.441 -37.033 1.00 41.85 163 ASN A O 1
ATOM 672 N N . GLN A 1 86 ? 1.624 2.829 -35.115 1.00 40.80 164 GLN A N 1
ATOM 673 C CA . GLN A 1 86 ? 0.430 2.174 -34.565 1.00 39.87 164 GLN A CA 1
ATOM 674 C C . GLN A 1 86 ? -0.751 3.116 -34.473 1.00 37.78 164 GLN A C 1
ATOM 675 O O . GLN A 1 86 ? -1.851 2.778 -34.909 1.00 37.06 164 GLN A O 1
ATOM 681 N N . MET A 1 87 ? -0.539 4.281 -33.864 1.00 36.91 165 MET A N 1
ATOM 682 C CA . MET A 1 87 ? -1.655 5.204 -33.643 1.00 35.83 165 MET A CA 1
ATOM 683 C C . MET A 1 87 ? -2.155 5.757 -34.967 1.00 36.10 165 MET A C 1
ATOM 684 O O . MET A 1 87 ? -3.348 5.908 -35.176 1.00 35.52 165 MET A O 1
ATOM 689 N N . LYS A 1 88 ? -1.232 6.019 -35.883 1.00 37.35 166 LYS A N 1
ATOM 690 C CA . LYS A 1 88 ? -1.607 6.424 -37.222 1.00 37.74 166 LYS A CA 1
ATOM 691 C C . LYS A 1 88 ? -2.526 5.390 -37.923 1.00 37.75 166 LYS A C 1
ATOM 692 O O . LYS A 1 88 ? -3.555 5.770 -38.513 1.00 37.96 166 LYS A O 1
ATOM 698 N N . ASN A 1 89 ? -2.182 4.103 -37.851 1.00 37.55 167 ASN A N 1
ATOM 699 C CA . ASN A 1 89 ? -2.967 3.077 -38.540 1.00 38.83 167 ASN A CA 1
ATOM 700 C C . ASN A 1 89 ? -4.355 2.981 -37.943 1.00 38.64 167 ASN A C 1
ATOM 701 O O . ASN A 1 89 ? -5.342 2.787 -38.659 1.00 38.87 167 ASN A O 1
ATOM 706 N N . ILE A 1 90 ? -4.417 3.124 -36.620 1.00 37.96 168 ILE A N 1
ATOM 707 C CA . ILE A 1 90 ? -5.674 3.064 -35.891 1.00 37.40 168 ILE A CA 1
ATOM 708 C C . ILE A 1 90 ? -6.528 4.252 -36.300 1.00 36.98 168 ILE A C 1
ATOM 709 O O . ILE A 1 90 ? -7.688 4.105 -36.643 1.00 37.73 168 ILE A O 1
ATOM 714 N N . LEU A 1 91 ? -5.928 5.431 -36.310 1.00 33.31 169 LEU A N 1
ATOM 715 C CA . LEU A 1 91 ? -6.675 6.662 -36.576 1.00 32.46 169 LEU A CA 1
ATOM 716 C C . LEU A 1 91 ? -7.133 6.824 -38.015 1.00 32.12 169 LEU A C 1
ATOM 717 O O . LEU A 1 91 ? -8.032 7.612 -38.284 1.00 32.29 169 LEU A O 1
ATOM 722 N N . THR A 1 92 ? -6.516 6.078 -38.924 1.00 32.66 170 THR A N 1
ATOM 723 C CA . THR A 1 92 ? -6.754 6.203 -40.349 1.00 33.58 170 THR A CA 1
ATOM 724 C C . THR A 1 92 ? -7.510 5.005 -40.926 1.00 34.95 170 THR A C 1
ATOM 725 O O . THR A 1 92 ? -7.859 5.009 -42.099 1.00 37.22 170 THR A O 1
ATOM 729 N N . THR A 1 93 ? -7.820 4.013 -40.096 1.00 35.73 171 THR A N 1
ATOM 730 C CA . THR A 1 93 ? -8.559 2.822 -40.542 1.00 36.11 171 THR A CA 1
ATOM 731 C C . THR A 1 93 ? -9.957 2.726 -39.922 1.00 37.35 171 THR A C 1
ATOM 732 O O . THR A 1 93 ? -10.927 2.402 -40.616 1.00 37.77 171 THR A O 1
ATOM 736 N N . TRP A 1 94 ? -10.071 3.013 -38.627 1.00 37.29 172 TRP A N 1
ATOM 737 C CA . TRP A 1 94 ? -11.347 2.912 -37.933 1.00 37.70 172 TRP A CA 1
ATOM 738 C C . TRP A 1 94 ? -11.971 4.268 -37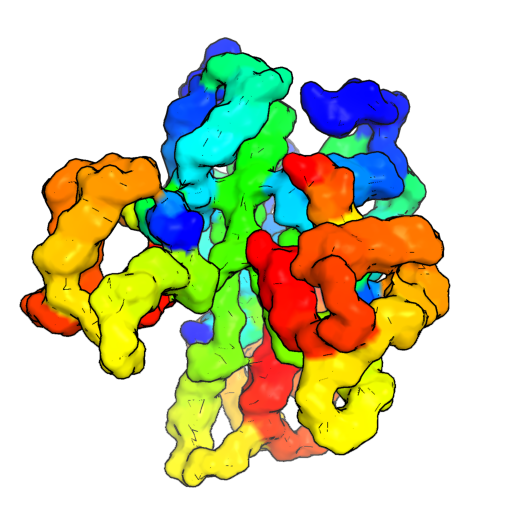.693 1.00 36.91 172 TRP A C 1
ATOM 739 O O . TRP A 1 94 ? -11.337 5.294 -37.870 1.00 35.98 172 TRP A O 1
ATOM 750 N N . GLY A 1 95 ? -13.233 4.280 -37.282 1.00 37.68 173 GLY A N 1
ATOM 751 C CA . GLY A 1 95 ? -13.933 5.520 -36.951 1.00 37.89 173 GLY A CA 1
ATOM 752 C C . GLY A 1 95 ? -14.143 6.502 -38.091 1.00 37.04 173 GLY A C 1
ATOM 753 O O . GLY A 1 95 ? -14.236 6.111 -39.239 1.00 37.33 173 GLY A O 1
ATOM 754 N N . ASP A 1 96 ? -14.232 7.784 -37.763 1.00 36.94 174 ASP A N 1
ATOM 755 C CA . ASP A 1 96 ? -14.211 8.836 -38.767 1.00 37.20 174 ASP A CA 1
ATOM 756 C C . ASP A 1 96 ? -12.750 9.034 -39.172 1.00 36.30 174 ASP A C 1
ATOM 757 O O . ASP A 1 96 ? -12.076 9.915 -38.666 1.00 35.97 174 ASP A O 1
ATOM 762 N N . ALA A 1 97 ? -12.262 8.182 -40.074 1.00 36.07 175 ALA A N 1
ATOM 763 C CA . ALA A 1 97 ? -10.834 8.050 -40.336 1.00 34.59 175 ALA A CA 1
ATOM 764 C C . ALA A 1 97 ? -10.202 9.340 -40.793 1.00 34.66 175 ALA A C 1
ATOM 765 O O . ALA A 1 97 ? -10.701 9.985 -41.692 1.00 35.59 175 ALA A O 1
ATOM 767 N N . LEU A 1 98 ? -9.086 9.692 -40.174 1.00 34.03 176 LEU A N 1
ATOM 768 C CA . LEU A 1 98 ? -8.237 10.777 -40.656 1.00 34.68 176 LEU A CA 1
ATOM 769 C C . LEU A 1 98 ? -7.426 10.344 -41.869 1.00 35.17 176 LEU A C 1
ATOM 770 O O . LEU A 1 98 ? -7.269 9.169 -42.119 1.00 35.41 176 LEU A O 1
ATOM 775 N N . THR A 1 99 ? -6.909 11.293 -42.636 1.00 38.27 177 THR A N 1
ATOM 776 C CA . THR A 1 99 ? -5.858 10.980 -43.620 1.00 39.85 177 THR A CA 1
ATOM 777 C C . THR A 1 99 ? -4.584 10.670 -42.850 1.00 39.07 177 THR A C 1
ATOM 778 O O . THR A 1 99 ? -4.446 11.065 -41.683 1.00 36.56 177 THR A O 1
ATOM 782 N N . GLU A 1 100 ? -3.639 9.999 -43.500 1.00 42.58 178 GLU A N 1
ATOM 783 C CA . GLU A 1 100 ? -2.339 9.778 -42.887 1.00 43.48 178 GLU A CA 1
ATOM 784 C C . GLU A 1 100 ? -1.750 11.100 -42.415 1.00 42.83 178 GLU A C 1
ATOM 785 O O . GLU A 1 100 ? -1.285 11.217 -41.302 1.00 42.46 178 GLU A O 1
ATOM 791 N N . GLN A 1 101 ? -1.798 12.100 -43.268 1.00 46.61 179 GLN A N 1
ATOM 792 C CA . GLN A 1 101 ? -1.188 13.399 -42.980 1.00 50.56 179 GLN A CA 1
ATOM 793 C C . GLN A 1 101 ? -1.779 14.023 -41.704 1.00 46.84 179 GLN A C 1
ATOM 794 O O . GLN A 1 101 ? -1.043 14.492 -40.830 1.00 48.10 179 GLN A O 1
ATOM 800 N N . GLU A 1 102 ? -3.105 14.008 -41.611 1.00 42.83 180 GLU A N 1
ATOM 801 C CA . GLU A 1 102 ? -3.804 14.573 -40.468 1.00 42.22 180 GLU A CA 1
ATOM 802 C C . GLU A 1 102 ? -3.415 13.841 -39.202 1.00 40.83 180 GLU A C 1
ATOM 803 O O . GLU A 1 102 ? -3.258 14.453 -38.153 1.00 43.47 180 GLU A O 1
ATOM 809 N N . ALA A 1 103 ? -3.234 12.530 -39.300 1.00 38.52 181 ALA A N 1
ATOM 810 C CA . ALA A 1 103 ? -2.930 11.742 -38.118 1.00 38.12 181 ALA A CA 1
ATOM 811 C C . ALA A 1 103 ? -1.513 12.028 -37.669 1.00 40.92 181 ALA A C 1
ATOM 812 O O . ALA A 1 103 ? -1.288 12.368 -36.511 1.00 43.94 181 ALA A O 1
ATOM 814 N N . ASN A 1 104 ? -0.565 11.914 -38.597 1.00 42.00 182 ASN A N 1
ATOM 815 C CA . ASN A 1 104 ? 0.839 12.236 -38.335 1.00 46.45 182 ASN A CA 1
ATOM 816 C C . ASN A 1 104 ? 1.057 13.641 -37.797 1.00 50.27 182 ASN A C 1
ATOM 817 O O . ASN A 1 104 ? 1.871 13.839 -36.904 1.00 53.71 182 ASN A O 1
ATOM 822 N N . ASP A 1 105 ? 0.329 14.610 -38.335 1.00 47.88 183 ASP A N 1
ATOM 823 C CA . ASP A 1 105 ? 0.438 15.992 -37.854 1.00 49.79 183 ASP A CA 1
ATOM 824 C C . ASP A 1 105 ? 0.041 16.093 -36.381 1.00 48.92 183 ASP A C 1
ATOM 825 O O . ASP A 1 105 ? 0.696 16.787 -35.614 1.00 50.75 183 ASP A O 1
ATOM 830 N N . ALA A 1 106 ? -1.025 15.400 -35.985 1.00 47.28 184 ALA A N 1
ATOM 831 C CA . ALA A 1 106 ? -1.443 15.394 -34.586 1.00 46.65 184 ALA A CA 1
ATOM 832 C C . ALA A 1 106 ? -0.386 14.720 -33.700 1.00 46.23 184 ALA A C 1
ATOM 833 O O . ALA A 1 106 ? -0.080 15.195 -32.593 1.00 46.15 184 ALA A O 1
ATOM 835 N N . LEU A 1 107 ? 0.183 13.625 -34.193 1.00 45.37 185 LEU A N 1
ATOM 836 C CA . LEU A 1 107 ? 1.138 12.856 -33.405 1.00 45.11 185 LEU A CA 1
ATOM 837 C C . LEU A 1 107 ? 2.480 13.594 -33.276 1.00 47.38 185 LEU A C 1
ATOM 838 O O . LEU A 1 107 ? 3.092 13.598 -32.203 1.00 47.23 185 LEU A O 1
ATOM 843 N N . ASN A 1 108 ? 2.914 14.232 -34.364 1.00 49.77 186 ASN A N 1
ATOM 844 C CA . ASN A 1 108 ? 4.148 15.026 -34.369 1.00 52.97 186 ASN A CA 1
ATOM 845 C C . ASN A 1 108 ? 4.068 16.295 -33.502 1.00 54.93 186 ASN A C 1
ATOM 846 O O . ASN A 1 108 ? 5.061 16.698 -32.889 1.00 56.45 186 ASN A O 1
ATOM 851 N N . ALA A 1 109 ? 2.894 16.920 -33.466 1.00 54.89 187 ALA A N 1
ATOM 852 C CA . ALA A 1 109 ? 2.675 18.116 -32.645 1.00 57.14 187 ALA A CA 1
ATOM 853 C C . ALA A 1 109 ? 2.784 17.744 -31.168 1.00 56.39 187 ALA A C 1
ATOM 854 O O . ALA A 1 109 ? 3.408 18.451 -30.381 1.00 57.76 187 ALA A O 1
ATOM 856 N N . PHE A 1 110 ? 2.205 16.605 -30.802 1.00 53.68 188 PHE A N 1
ATOM 857 C CA . PHE A 1 110 ? 2.233 16.184 -29.413 1.00 54.25 188 PHE A CA 1
ATOM 858 C C . PHE A 1 110 ? 3.612 15.711 -28.949 1.00 55.59 188 PHE A C 1
ATOM 859 O O . PHE A 1 110 ? 4.018 16.005 -27.829 1.00 57.74 188 PHE A O 1
ATOM 867 N N . SER A 1 111 ? 4.324 14.967 -29.785 1.00 55.01 189 SER A N 1
ATOM 868 C CA . SER A 1 111 ? 5.624 14.452 -29.378 1.00 56.71 189 SER A CA 1
ATOM 869 C C . SER A 1 111 ? 6.581 14.322 -30.542 1.00 58.29 189 SER A C 1
ATOM 870 O O . SER A 1 111 ? 6.165 14.169 -31.699 1.00 55.48 189 SER A O 1
ATOM 873 N N . SER A 1 112 ? 7.869 14.381 -30.203 1.00 60.67 190 SER A N 1
ATOM 874 C CA . SER A 1 112 ? 8.944 14.125 -31.142 1.00 62.99 190 SER A CA 1
ATOM 875 C C . SER A 1 112 ? 9.515 12.716 -30.985 1.00 62.80 190 SER A C 1
ATOM 876 O O . SER A 1 112 ? 10.405 12.325 -31.742 1.00 64.92 190 SER A O 1
ATOM 879 N N . GLU A 1 113 ? 9.031 11.970 -29.994 1.00 69.85 191 GLU A N 1
ATOM 880 C CA . GLU A 1 113 ? 9.439 10.579 -29.817 1.00 67.07 191 GLU A CA 1
ATOM 881 C C . GLU A 1 113 ? 8.448 9.663 -30.500 1.00 61.55 191 GLU A C 1
ATOM 882 O O . GLU A 1 113 ? 7.291 10.023 -30.675 1.00 59.50 191 GLU A O 1
ATOM 888 N N . ASP A 1 114 ? 8.914 8.468 -30.847 1.00 60.61 192 ASP A N 1
ATOM 889 C CA . ASP A 1 114 ? 8.083 7.476 -31.497 1.00 58.58 192 ASP A CA 1
ATOM 890 C C . ASP A 1 114 ? 7.117 6.793 -30.516 1.00 56.32 192 ASP A C 1
ATOM 891 O O . ASP A 1 114 ? 5.955 6.544 -30.835 1.00 51.96 192 ASP A O 1
ATOM 896 N N . ARG A 1 115 ? 7.626 6.489 -29.327 1.00 57.98 193 ARG A N 1
ATOM 897 C CA . ARG A 1 115 ? 6.854 5.834 -28.295 1.00 56.60 193 ARG A CA 1
ATOM 898 C C . ARG A 1 115 ? 5.992 6.892 -27.614 1.00 53.21 193 ARG A C 1
ATOM 899 O O . ARG A 1 115 ? 6.517 7.770 -26.933 1.00 54.79 193 ARG A O 1
ATOM 907 N N . ILE A 1 116 ? 4.667 6.800 -27.805 1.00 48.34 194 ILE A N 1
ATOM 908 C CA . ILE A 1 116 ? 3.734 7.820 -27.336 1.00 46.03 194 ILE A CA 1
ATOM 909 C C . ILE A 1 116 ? 2.826 7.359 -26.203 1.00 43.95 194 ILE A C 1
ATOM 910 O O . ILE A 1 116 ? 2.103 6.363 -26.343 1.00 43.60 194 ILE A O 1
ATOM 915 N N . ASN A 1 117 ? 2.819 8.131 -25.112 1.00 43.92 195 ASN A N 1
ATOM 916 C CA . ASN A 1 117 ? 1.877 7.910 -24.020 1.00 41.89 195 ASN A CA 1
ATOM 917 C C . ASN A 1 117 ? 0.504 8.359 -24.477 1.00 38.49 195 ASN A C 1
ATOM 918 O O . ASN A 1 117 ? 0.212 9.542 -24.525 1.00 38.98 195 ASN A O 1
ATOM 923 N N . TYR A 1 118 ? -0.343 7.409 -24.825 1.00 37.41 196 TYR A N 1
ATOM 924 C CA . TYR A 1 118 ? -1.631 7.769 -25.435 1.00 36.82 196 TYR A CA 1
ATOM 925 C C . TYR A 1 118 ? -2.614 8.385 -24.437 1.00 36.37 196 TYR A C 1
ATOM 926 O O . TYR A 1 118 ? -3.553 9.058 -24.850 1.00 38.40 196 TYR A O 1
ATOM 935 N N . LYS A 1 119 ? -2.422 8.171 -23.140 1.00 36.24 197 LYS A N 1
ATOM 936 C CA . LYS A 1 119 ? -3.292 8.828 -22.159 1.00 37.65 197 LYS A CA 1
ATOM 937 C C . LYS A 1 119 ? -3.014 10.339 -22.194 1.00 41.20 197 LYS A C 1
ATOM 938 O O . LYS A 1 119 ? -3.934 11.150 -22.244 1.00 43.47 197 LYS A O 1
ATOM 944 N N . LEU A 1 120 ? -1.737 10.703 -22.187 1.00 45.54 198 LEU A N 1
ATOM 945 C CA . LEU A 1 120 ? -1.325 12.115 -22.209 1.00 44.35 198 LEU A CA 1
ATOM 946 C C . LEU A 1 120 ? -1.663 12.774 -23.522 1.00 41.75 198 LEU A C 1
ATOM 947 O O . LEU A 1 120 ? -1.975 13.948 -23.561 1.00 41.51 198 LEU A O 1
ATOM 952 N N . PHE A 1 121 ? -1.611 12.010 -24.600 1.00 41.21 199 PHE A N 1
ATOM 953 C CA . PHE A 1 121 ? -2.027 12.510 -25.904 1.00 39.73 199 PHE A CA 1
ATOM 954 C C . PHE A 1 121 ? -3.546 12.764 -25.914 1.00 37.62 199 PHE A C 1
ATOM 955 O O . PHE A 1 121 ? -4.009 13.793 -26.396 1.00 36.29 199 PHE A O 1
ATOM 963 N N . CYS A 1 122 ? -4.322 11.845 -25.357 1.00 37.01 200 CYS A N 1
ATOM 964 C CA . CYS A 1 122 ? -5.747 12.077 -25.276 1.00 36.35 200 CYS A CA 1
ATOM 965 C C . CYS A 1 122 ? -6.069 13.225 -24.312 1.00 36.36 200 CYS A C 1
ATOM 966 O O . CYS A 1 122 ? -6.993 13.992 -24.561 1.00 37.33 200 CYS A O 1
ATOM 969 N N . GLU A 1 123 ? -5.311 13.367 -23.233 1.00 36.67 201 GLU A N 1
ATOM 970 C CA . GLU A 1 123 ? -5.563 14.456 -22.303 0.50 37.23 201 GLU A CA 1
ATOM 971 C C . GLU A 1 123 ? -5.297 15.780 -22.995 1.00 38.45 201 GLU A C 1
ATOM 972 O O . GLU A 1 123 ? -6.047 16.739 -22.811 1.00 40.26 201 GLU A O 1
ATOM 978 N N . ASP A 1 124 ? -4.238 15.833 -23.799 1.00 38.72 202 ASP A N 1
ATOM 979 C CA . ASP A 1 124 ? -3.830 17.078 -24.438 1.00 39.75 202 ASP A CA 1
ATOM 980 C C . ASP A 1 124 ? -4.813 17.506 -25.516 1.00 39.80 202 ASP A C 1
ATOM 981 O O . ASP A 1 124 ? -5.150 18.676 -25.570 1.00 40.56 202 ASP A O 1
ATOM 986 N N . ILE A 1 125 ? -5.298 16.588 -26.357 1.00 39.58 203 ILE A N 1
ATOM 987 C CA . ILE A 1 125 ? -6.193 17.018 -27.453 1.00 40.18 203 ILE A CA 1
ATOM 988 C C . ILE A 1 125 ? -7.545 17.527 -26.973 1.00 40.39 203 ILE A C 1
ATOM 989 O O . ILE A 1 125 ? -8.287 18.122 -27.768 1.00 41.67 203 ILE A O 1
ATOM 994 N N . LEU A 1 126 ? -7.870 17.317 -25.693 1.00 39.77 204 LEU A N 1
ATOM 995 C CA . LEU A 1 126 ? -9.151 17.795 -25.119 1.00 40.16 204 LEU A CA 1
ATOM 996 C C . LEU A 1 126 ? -9.227 19.303 -24.893 1.00 41.94 204 LEU A C 1
ATOM 997 O O . LEU A 1 126 ? -10.315 19.869 -24.818 1.00 42.75 204 LEU A O 1
ATOM 1002 N N . SER A 1 127 ? -8.078 19.948 -24.770 1.00 42.69 205 SER A N 1
ATOM 1003 C CA . SER A 1 127 ? -8.031 21.386 -24.467 1.00 45.66 205 SER A CA 1
ATOM 1004 C C . SER A 1 127 ? -8.129 22.246 -25.725 1.00 47.46 205 SER A C 1
ATOM 1005 O O . SER A 1 127 ? -8.165 21.704 -26.827 1.00 46.24 205 SER A O 1
ATOM 1008 N N . LYS B 1 1 ? -36.938 39.498 -20.174 1.00 88.93 79 LYS B N 1
ATOM 1009 C CA . LYS B 1 1 ? -36.075 39.376 -18.950 1.00 85.92 79 LYS B CA 1
ATOM 1010 C C . LYS B 1 1 ? -35.080 38.206 -19.032 1.00 80.37 79 LYS B C 1
ATOM 1011 O O . LYS B 1 1 ? -35.482 37.052 -19.087 1.00 80.82 79 LYS B O 1
ATOM 1017 N N . ASP B 1 2 ? -33.788 38.514 -19.043 1.00 76.47 80 ASP B N 1
ATOM 1018 C CA . ASP B 1 2 ? -32.724 37.513 -18.975 1.00 72.78 80 ASP B CA 1
ATOM 1019 C C . ASP B 1 2 ? -31.401 38.228 -18.769 1.00 70.92 80 ASP B C 1
ATOM 1020 O O . ASP B 1 2 ? -31.329 39.447 -18.857 1.00 72.44 80 ASP B O 1
ATOM 1025 N N . MET B 1 3 ? -30.345 37.473 -18.515 1.00 69.04 81 MET B N 1
ATOM 1026 C CA . MET B 1 3 ? -29.063 38.075 -18.155 1.00 68.68 81 MET B CA 1
ATOM 1027 C C . MET B 1 3 ? -28.483 38.978 -19.249 1.00 68.14 81 MET B C 1
ATOM 1028 O O . MET B 1 3 ? -27.824 39.972 -18.932 1.00 69.29 81 MET B O 1
ATOM 1033 N N . PHE B 1 4 ? -28.744 38.667 -20.518 1.00 67.26 82 PHE B N 1
ATOM 1034 C CA . PHE B 1 4 ? -28.357 39.575 -21.599 1.00 68.31 82 PHE B CA 1
ATOM 1035 C C . PHE B 1 4 ? -29.291 40.804 -21.702 1.00 71.56 82 PHE B C 1
ATOM 1036 O O . PHE B 1 4 ? -28.822 41.941 -21.625 1.00 72.48 82 PHE B O 1
ATOM 1044 N N . ASN B 1 5 ? -30.598 40.576 -21.873 1.00 74.29 83 ASN B N 1
ATOM 1045 C CA . ASN B 1 5 ? -31.565 41.672 -22.115 1.00 79.11 83 ASN B CA 1
ATOM 1046 C C . ASN B 1 5 ? -31.777 42.648 -20.974 1.00 81.78 83 ASN B C 1
ATOM 1047 O O . ASN B 1 5 ? -32.362 43.711 -21.193 1.00 86.08 83 ASN B O 1
ATOM 1052 N N . THR B 1 6 ? -31.326 42.322 -19.763 1.00 81.04 84 THR B N 1
ATOM 1053 C CA . THR B 1 6 ? -31.512 43.253 -18.644 1.00 84.90 84 THR B CA 1
ATOM 1054 C C . THR B 1 6 ? -30.272 44.107 -18.347 1.00 85.12 84 THR B C 1
ATOM 1055 O O . THR B 1 6 ? -30.326 44.999 -17.495 1.00 87.47 84 THR B O 1
ATOM 1059 N N . LYS B 1 7 ? -29.173 43.856 -19.058 1.00 83.13 85 LYS B N 1
ATOM 1060 C CA . LYS B 1 7 ? -27.933 44.600 -18.827 1.00 84.31 85 LYS B CA 1
ATOM 1061 C C . LYS B 1 7 ? -27.432 45.387 -20.045 1.00 85.81 85 LYS B C 1
ATOM 1062 O O . LYS B 1 7 ? -26.782 46.420 -19.886 1.00 87.29 85 LYS B O 1
ATOM 1068 N N . SER B 1 8 ? -27.735 44.917 -21.252 1.00 69.97 86 SER B N 1
ATOM 1069 C CA . SER B 1 8 ? -27.204 45.543 -22.463 1.00 72.13 86 SER B CA 1
ATOM 1070 C C . SER B 1 8 ? -27.970 46.801 -22.865 1.00 77.58 86 SER B C 1
ATOM 1071 O O . SER B 1 8 ? -29.159 46.947 -22.569 1.00 79.60 86 SER B O 1
ATOM 1074 N N . SER B 1 9 ? -27.261 47.709 -23.529 1.00 80.90 87 SER B N 1
ATOM 1075 C CA . SER B 1 9 ? -27.870 48.807 -24.258 1.00 86.34 87 SER B CA 1
ATOM 1076 C C . SER B 1 9 ? -27.468 48.680 -25.725 1.00 87.10 87 SER B C 1
ATOM 1077 O O . SER B 1 9 ? -26.354 48.236 -26.041 1.00 84.15 87 SER B O 1
ATOM 1080 N N . ASN B 1 10 ? -28.384 49.055 -26.617 1.00 90.40 88 ASN B N 1
ATOM 1081 C CA . ASN B 1 10 ? -28.171 48.950 -28.062 1.00 92.37 88 ASN B CA 1
ATOM 1082 C C . ASN B 1 10 ? -28.037 47.516 -28.570 1.00 87.83 88 ASN B C 1
ATOM 1083 O O . ASN B 1 10 ? -27.594 47.310 -29.694 1.00 89.01 88 ASN B O 1
ATOM 1088 N N . GLY B 1 11 ? -28.440 46.539 -27.758 1.00 83.55 89 GLY B N 1
ATOM 1089 C CA . GLY B 1 11 ? -28.295 45.108 -28.100 1.00 80.81 89 GLY B CA 1
ATOM 1090 C C . GLY B 1 11 ? -26.874 44.565 -27.974 1.00 77.07 89 GLY B C 1
ATOM 1091 O O . GLY B 1 11 ? -26.516 43.566 -28.603 1.00 76.43 89 GLY B O 1
ATOM 1092 N N . LYS B 1 12 ? -26.079 45.207 -27.127 1.00 75.38 90 LYS B N 1
ATOM 1093 C CA . LYS B 1 12 ? -24.638 45.025 -27.097 1.00 73.37 90 LYS B CA 1
ATOM 1094 C C . LYS B 1 12 ? -24.189 45.033 -25.638 1.00 70.55 90 LYS B C 1
ATOM 1095 O O . LYS B 1 12 ? -24.497 45.975 -24.888 1.00 70.74 90 LYS B O 1
ATOM 1101 N N . LEU B 1 13 ? -23.466 43.984 -25.243 1.00 67.10 91 LEU B N 1
ATOM 1102 C CA . LEU B 1 13 ? -23.087 43.763 -23.853 1.00 63.57 91 LEU B CA 1
ATOM 1103 C C . LEU B 1 13 ? -21.575 43.718 -23.727 1.00 63.40 91 LEU B C 1
ATOM 1104 O O . LEU B 1 13 ? -20.912 42.974 -24.449 1.00 62.31 91 LEU B O 1
ATOM 1109 N N . ARG B 1 14 ? -21.034 44.498 -22.795 1.00 64.71 92 ARG B N 1
ATOM 1110 C CA . ARG B 1 14 ? -19.588 44.545 -22.577 1.00 65.49 92 ARG B CA 1
ATOM 1111 C C . ARG B 1 14 ? -19.059 43.204 -22.063 1.00 61.35 92 ARG B C 1
ATOM 1112 O O . ARG B 1 14 ? -19.737 42.495 -21.311 1.00 57.81 92 ARG B O 1
ATOM 1120 N N . ILE B 1 15 ? -17.849 42.849 -22.477 1.00 61.77 93 ILE B N 1
ATOM 1121 C CA . ILE B 1 15 ? -17.289 41.549 -22.119 1.00 59.51 93 ILE B CA 1
ATOM 1122 C C . ILE B 1 15 ? -17.330 41.362 -20.600 1.00 57.49 93 ILE B C 1
ATOM 1123 O O . ILE B 1 15 ? -17.725 40.305 -20.114 1.00 56.68 93 ILE B O 1
ATOM 1128 N N . GLU B 1 16 ? -16.952 42.399 -19.858 1.00 60.29 94 GLU B N 1
ATOM 1129 C CA . GLU B 1 16 ? -16.879 42.312 -18.399 1.00 59.43 94 GLU B CA 1
ATOM 1130 C C . GLU B 1 16 ? -18.176 41.729 -17.842 1.00 55.90 94 GLU B C 1
ATOM 1131 O O . GLU B 1 16 ? -18.142 40.825 -17.010 1.00 53.34 94 GLU B O 1
ATOM 1137 N N . ASP B 1 17 ? -19.312 42.231 -18.321 1.00 55.70 95 ASP B N 1
ATOM 1138 C CA . ASP B 1 17 ? -20.622 41.773 -17.850 1.00 54.06 95 ASP B CA 1
ATOM 1139 C C . ASP B 1 17 ? -21.006 40.407 -18.406 1.00 50.87 95 ASP B C 1
ATOM 1140 O O . ASP B 1 17 ? -21.768 39.671 -17.783 1.00 48.59 95 ASP B O 1
ATOM 1145 N N . ALA B 1 18 ? -20.496 40.086 -19.589 1.00 51.26 96 ALA B N 1
ATOM 1146 C CA . ALA B 1 18 ? -20.726 38.785 -20.186 1.00 49.82 96 ALA B CA 1
ATOM 1147 C C . ALA B 1 18 ? -20.055 37.741 -19.322 1.00 47.76 96 ALA B C 1
ATOM 1148 O O . ALA B 1 18 ? -20.617 36.664 -19.076 1.00 46.24 96 ALA B O 1
ATOM 1150 N N . SER B 1 19 ? -18.858 38.067 -18.843 1.00 46.97 97 SER B N 1
ATOM 1151 C CA . SER B 1 19 ? -18.150 37.168 -17.951 1.00 44.91 97 SER B CA 1
ATOM 1152 C C . SER B 1 19 ? -18.912 37.010 -16.646 1.00 43.45 97 SER B C 1
ATOM 1153 O O . SER B 1 19 ? -18.965 35.927 -16.079 1.00 41.41 97 SER B O 1
ATOM 1156 N N . HIS B 1 20 ? -19.504 38.095 -16.173 1.00 44.71 98 HIS B N 1
ATOM 1157 C CA . HIS B 1 20 ? -20.320 38.043 -14.982 1.00 44.19 98 HIS B CA 1
ATOM 1158 C C . HIS B 1 20 ? -21.478 37.114 -15.202 1.00 43.00 98 HIS B C 1
ATOM 1159 O O . HIS B 1 20 ? -21.771 36.284 -14.357 1.00 42.60 98 HIS B O 1
ATOM 1166 N N . ASN B 1 21 ? -22.133 37.205 -16.352 1.00 46.09 99 ASN B N 1
ATOM 1167 C CA . ASN B 1 21 ? -23.232 36.280 -16.650 1.00 45.20 99 ASN B CA 1
ATOM 1168 C C . ASN B 1 21 ? -22.736 34.843 -16.728 1.00 42.37 99 ASN B C 1
ATOM 1169 O O . ASN B 1 21 ? -23.366 33.934 -16.176 1.00 41.79 99 ASN B O 1
ATOM 1174 N N . ALA B 1 22 ? -21.598 34.642 -17.393 1.00 41.79 100 ALA B N 1
ATOM 1175 C CA . ALA B 1 22 ? -20.998 33.305 -17.496 1.00 39.59 100 ALA B CA 1
ATOM 1176 C C . ALA B 1 22 ? -20.858 32.658 -16.117 1.00 37.76 100 ALA B C 1
ATOM 1177 O O . ALA B 1 22 ? -21.158 31.470 -15.933 1.00 37.93 100 ALA B O 1
ATOM 1179 N N . ARG B 1 23 ? -20.424 33.454 -15.148 1.00 37.51 101 ARG B N 1
ATOM 1180 C CA . ARG B 1 23 ? -20.223 32.976 -13.778 1.00 37.02 101 ARG B CA 1
ATOM 1181 C C . ARG B 1 23 ? -21.548 32.663 -13.098 1.00 37.04 101 ARG B C 1
ATOM 1182 O O . ARG B 1 23 ? -21.660 31.656 -12.379 1.00 36.87 101 ARG B O 1
ATOM 1190 N N . LYS B 1 24 ? -22.547 33.507 -13.326 1.00 37.66 102 LYS B N 1
ATOM 1191 C CA . LYS B 1 24 ? -23.893 33.208 -12.829 1.00 40.80 102 LYS B CA 1
ATOM 1192 C C . LYS B 1 24 ? -24.431 31.906 -13.431 1.00 39.68 102 LYS B C 1
ATOM 1193 O O . LYS B 1 24 ? -25.190 31.181 -12.786 1.00 40.97 102 LYS B O 1
ATOM 1199 N N . LEU B 1 25 ? -24.004 31.583 -14.645 1.00 38.64 103 LEU B N 1
ATOM 1200 C CA . LEU B 1 25 ? -24.424 30.332 -15.274 1.00 38.50 103 LEU B CA 1
ATOM 1201 C C . LEU B 1 25 ? -23.562 29.141 -14.848 1.00 36.42 103 LEU B C 1
ATOM 1202 O O . LEU B 1 25 ? -23.784 28.017 -15.287 1.00 35.26 103 LEU B O 1
ATOM 1207 N N . GLY B 1 26 ? -22.574 29.400 -13.997 1.00 35.86 104 GLY B N 1
ATOM 1208 C CA . GLY B 1 26 ? -21.752 28.358 -13.439 1.00 34.89 104 GLY B CA 1
ATOM 1209 C C . GLY B 1 26 ? -20.497 28.090 -14.217 1.00 34.06 104 GLY B C 1
ATOM 1210 O O . GLY B 1 26 ? -19.895 27.043 -14.039 1.00 35.39 104 GLY B O 1
ATOM 1211 N N . LEU B 1 27 ? -20.075 29.039 -15.059 1.00 34.86 105 LEU B N 1
ATOM 1212 C CA . LEU B 1 27 ? -18.814 28.905 -15.803 1.00 33.04 105 LEU B CA 1
ATOM 1213 C C . LEU B 1 27 ? -17.744 29.753 -15.154 1.00 32.94 105 LEU B C 1
ATOM 1214 O O . LEU B 1 27 ? -18.043 30.539 -14.254 1.00 33.16 105 LEU B O 1
ATOM 1219 N N . ALA B 1 28 ? -16.502 29.613 -15.623 1.00 32.88 106 ALA B N 1
ATOM 1220 C CA . ALA B 1 28 ? -15.365 30.275 -15.002 1.00 33.17 106 ALA B CA 1
ATOM 1221 C C . ALA B 1 28 ? -14.362 30.860 -15.992 1.00 33.88 106 ALA B C 1
ATOM 1222 O O . ALA B 1 28 ? -13.293 30.315 -16.151 1.00 34.13 106 ALA B O 1
ATOM 1224 N N . PRO B 1 29 ? -14.694 31.993 -16.624 1.00 34.47 107 PRO B N 1
ATOM 1225 C CA . PRO B 1 29 ? -13.781 32.644 -17.567 1.00 37.05 107 PRO B CA 1
ATOM 1226 C C . PRO B 1 29 ? -12.621 33.392 -16.901 1.00 37.93 107 PRO B C 1
ATOM 1227 O O . PRO B 1 29 ? -12.805 34.049 -15.887 1.00 37.64 107 PRO B O 1
ATOM 1231 N N . SER B 1 30 ? -11.437 33.285 -17.489 1.00 62.32 108 SER B N 1
ATOM 1232 C CA . SER B 1 30 ? -10.266 34.011 -17.035 1.00 60.37 108 SER B CA 1
ATOM 1233 C C . SER B 1 30 ? -9.975 35.071 -18.072 1.00 60.16 108 SER B C 1
ATOM 1234 O O . SER B 1 30 ? -10.666 35.144 -19.092 1.00 61.07 108 SER B O 1
ATOM 1237 N N . SER B 1 31 ? -8.931 35.861 -17.832 1.00 59.75 109 SER B N 1
ATOM 1238 C CA . SER B 1 31 ? -8.505 36.893 -18.781 1.00 61.89 109 SER B CA 1
ATOM 1239 C C . SER B 1 31 ? -8.092 36.284 -20.116 1.00 65.42 109 SER B C 1
ATOM 1240 O O . SER B 1 31 ? -8.203 36.924 -21.149 1.00 68.27 109 SER B O 1
ATOM 1243 N N . THR B 1 32 ? -7.611 35.049 -20.085 1.00 66.73 110 THR B N 1
ATOM 1244 C CA . THR B 1 32 ? -7.333 34.308 -21.303 1.00 71.73 110 THR B CA 1
ATOM 1245 C C . THR B 1 32 ? -8.595 34.109 -22.132 1.00 71.33 110 THR B C 1
ATOM 1246 O O . THR B 1 32 ? -8.540 34.193 -23.346 1.00 75.52 110 THR B O 1
ATOM 1250 N N . ASP B 1 33 ? -9.723 33.846 -21.478 1.00 67.54 111 ASP B N 1
ATOM 1251 C CA . ASP B 1 33 ? -10.990 33.649 -22.188 1.00 67.21 111 ASP B CA 1
ATOM 1252 C C . ASP B 1 33 ? -11.532 34.987 -22.711 1.00 67.19 111 ASP B C 1
ATOM 1253 O O . ASP B 1 33 ? -12.042 35.084 -23.824 1.00 68.86 111 ASP B O 1
ATOM 1258 N N . GLU B 1 34 ? -11.391 36.031 -21.913 1.00 66.25 112 GLU B N 1
ATOM 1259 C CA . GLU B 1 34 ? -11.804 37.368 -22.343 1.00 68.13 112 GLU B CA 1
ATOM 1260 C C . GLU B 1 34 ? -10.998 37.847 -23.550 1.00 73.39 112 GLU B C 1
ATOM 1261 O O . GLU B 1 34 ? -11.568 38.386 -24.497 1.00 76.41 112 GLU B O 1
ATOM 1267 N N . LYS B 1 35 ? -9.686 37.617 -23.532 1.00 76.04 113 LYS B N 1
ATOM 1268 C CA . LYS B 1 35 ? -8.817 38.018 -24.640 1.00 83.18 113 LYS B CA 1
ATOM 1269 C C . LYS B 1 35 ? -9.286 37.398 -25.946 1.00 86.90 113 LYS B C 1
ATOM 1270 O O . LYS B 1 35 ? -9.355 38.079 -26.969 1.00 92.73 113 LYS B O 1
ATOM 1276 N N . LYS B 1 36 ? -9.604 36.109 -25.911 1.00 85.26 114 LYS B N 1
ATOM 1277 C CA . LYS B 1 36 ? -10.047 35.400 -27.113 1.00 89.14 114 LYS B CA 1
ATOM 1278 C C . LYS B 1 36 ? -11.194 36.142 -27.784 1.00 89.20 114 LYS B C 1
ATOM 1279 O O . LYS B 1 36 ? -11.088 36.531 -28.939 1.00 94.92 114 LYS B O 1
ATOM 1285 N N . ILE B 1 37 ? -12.280 36.349 -27.041 1.00 84.28 115 ILE B N 1
ATOM 1286 C CA . ILE B 1 37 ? -13.503 36.930 -27.602 1.00 85.00 115 ILE B CA 1
ATOM 1287 C C . ILE B 1 37 ? -13.301 38.413 -27.984 1.00 90.63 115 ILE B C 1
ATOM 1288 O O . ILE B 1 37 ? -13.923 38.903 -28.929 1.00 93.64 115 ILE B O 1
ATOM 1293 N N . ARG B 1 38 ? -12.417 39.105 -27.261 1.00 60.40 116 ARG B N 1
ATOM 1294 C CA . ARG B 1 38 ? -12.089 40.505 -27.549 1.00 64.91 116 ARG B CA 1
ATOM 1295 C C . ARG B 1 38 ? -11.403 40.652 -28.903 1.00 68.63 116 ARG B C 1
ATOM 1296 O O . ARG B 1 38 ? -11.745 41.532 -29.685 1.00 70.80 116 ARG B O 1
ATOM 1304 N N . ASP B 1 39 ? -10.437 39.780 -29.162 1.00 70.34 117 ASP B N 1
ATOM 1305 C CA . ASP B 1 39 ? -9.745 39.730 -30.450 1.00 74.95 117 ASP B CA 1
ATOM 1306 C C . ASP B 1 39 ? -10.702 39.500 -31.622 1.00 75.93 117 ASP B C 1
ATOM 1307 O O . ASP B 1 39 ? -10.401 39.896 -32.746 1.00 80.05 117 ASP B O 1
ATOM 1312 N N . LEU B 1 40 ? -11.847 38.864 -31.367 1.00 72.66 118 LEU B N 1
ATOM 1313 C CA . LEU B 1 40 ? -12.809 38.580 -32.433 1.00 73.28 118 LEU B CA 1
ATOM 1314 C C . LEU B 1 40 ? -13.922 39.619 -32.604 1.00 73.59 118 LEU B C 1
ATOM 1315 O O . LEU B 1 40 ? -14.348 39.848 -33.724 1.00 77.05 118 LEU B O 1
ATOM 1320 N N . TYR B 1 41 ? -14.404 40.233 -31.526 1.00 70.80 119 TYR B N 1
ATOM 1321 C CA . TYR B 1 41 ? -15.615 41.064 -31.620 1.00 70.96 119 TYR B CA 1
ATOM 1322 C C . TYR B 1 41 ? -15.545 42.425 -30.929 1.00 72.42 119 TYR B C 1
ATOM 1323 O O . TYR B 1 41 ? -16.524 43.185 -30.961 1.00 71.77 119 TYR B O 1
ATOM 1332 N N . GLY B 1 42 ? -14.392 42.740 -30.341 1.00 73.71 120 GLY B N 1
ATOM 1333 C CA . GLY B 1 42 ? -14.176 44.031 -29.692 1.00 75.92 120 GLY B CA 1
ATOM 1334 C C . GLY B 1 42 ? -14.449 43.955 -28.205 1.00 72.70 120 GLY B C 1
ATOM 1335 O O . GLY B 1 42 ? -14.437 42.872 -27.623 1.00 67.96 120 GLY B O 1
ATOM 1336 N N . ASP B 1 43 ? -14.713 45.114 -27.602 1.00 75.32 121 ASP B N 1
ATOM 1337 C CA . ASP B 1 43 ? -14.934 45.225 -26.151 1.00 73.53 121 ASP B CA 1
ATOM 1338 C C . ASP B 1 43 ? -16.402 44.947 -25.756 1.00 70.99 121 ASP B C 1
ATOM 1339 O O . ASP B 1 43 ? -16.704 44.814 -24.573 1.00 69.33 121 ASP B O 1
ATOM 1344 N N . SER B 1 44 ? -17.305 44.877 -26.736 1.00 71.41 122 SER B N 1
ATOM 1345 C CA . SER B 1 44 ? -18.721 44.569 -26.481 1.00 69.52 122 SER B CA 1
ATOM 1346 C C . SER B 1 44 ? -19.249 43.581 -27.517 1.00 68.79 122 SER B C 1
ATOM 1347 O O . SER B 1 44 ? -18.703 43.483 -28.622 1.00 69.54 122 SER B O 1
ATOM 1350 N N . LEU B 1 45 ? -20.316 42.863 -27.152 1.00 66.77 123 LEU B N 1
ATOM 1351 C CA . LEU B 1 45 ? -20.803 41.715 -27.925 1.00 65.50 123 LEU B CA 1
ATOM 1352 C C . LEU B 1 45 ? -22.306 41.740 -28.177 1.00 66.50 123 LEU B C 1
ATOM 1353 O O . LEU B 1 45 ? -23.079 42.074 -27.285 1.00 66.58 123 LEU B O 1
ATOM 1358 N N . THR B 1 46 ? -22.719 41.333 -29.378 1.00 67.88 124 THR B N 1
ATOM 1359 C CA . THR B 1 46 ? -24.136 41.143 -29.669 1.00 68.71 124 THR B CA 1
ATOM 1360 C C . THR B 1 46 ? -24.633 39.874 -28.991 1.00 65.59 124 THR B C 1
ATOM 1361 O O . THR B 1 46 ? -23.841 39.068 -28.465 1.00 62.89 124 THR B O 1
ATOM 1365 N N . TYR B 1 47 ? -25.946 39.676 -29.010 1.00 65.60 125 TYR B N 1
ATOM 1366 C CA . TYR B 1 47 ? -26.505 38.471 -28.420 1.00 63.68 125 TYR B CA 1
ATOM 1367 C C . TYR B 1 47 ? -25.829 37.219 -28.977 1.00 61.13 125 TYR B C 1
ATOM 1368 O O . TYR B 1 47 ? -25.491 36.318 -28.226 1.00 59.80 125 TYR B O 1
ATOM 1377 N N . GLU B 1 48 ? -25.611 37.195 -30.289 1.00 63.30 126 GLU B N 1
ATOM 1378 C CA . GLU B 1 48 ? -25.084 36.014 -30.979 1.00 62.69 126 GLU B CA 1
ATOM 1379 C C . GLU B 1 48 ? -23.614 35.784 -30.629 1.00 61.82 126 GLU B C 1
ATOM 1380 O O . GLU B 1 48 ? -23.185 34.651 -30.350 1.00 59.34 126 GLU B O 1
ATOM 1386 N N . GLN B 1 49 ? -22.847 36.870 -30.638 1.00 62.39 127 GLN B N 1
ATOM 1387 C CA . GLN B 1 49 ? -21.446 36.813 -30.228 1.00 60.62 127 GLN B CA 1
ATOM 1388 C C . GLN B 1 49 ? -21.335 36.322 -28.770 1.00 56.58 127 GLN B C 1
ATOM 1389 O O . GLN B 1 49 ? -20.398 35.602 -28.404 1.00 53.74 127 GLN B O 1
ATOM 1395 N N . TYR B 1 50 ? -22.318 36.706 -27.957 1.00 55.44 128 TYR B N 1
ATOM 1396 C CA . TYR B 1 50 ? -22.348 36.378 -26.530 1.00 52.19 128 TYR B CA 1
ATOM 1397 C C . TYR B 1 50 ? -22.633 34.911 -26.280 1.00 49.24 128 TYR B C 1
ATOM 1398 O O . TYR B 1 50 ? -22.085 34.338 -25.350 1.00 49.31 128 TYR B O 1
ATOM 1407 N N . LEU B 1 51 ? -23.481 34.299 -27.094 1.00 49.22 129 LEU B N 1
ATOM 1408 C CA . LEU B 1 51 ? -23.717 32.856 -26.999 1.00 47.47 129 LEU B CA 1
ATOM 1409 C C . LEU B 1 51 ? -22.486 32.058 -27.433 1.00 47.33 129 LEU B C 1
ATOM 1410 O O . LEU B 1 51 ? -22.208 30.989 -26.875 1.00 46.05 129 LEU B O 1
ATOM 1415 N N . GLU B 1 52 ? -21.736 32.596 -28.393 1.00 47.80 130 GLU B N 1
ATOM 1416 C CA . GLU B 1 52 ? -20.457 32.004 -28.787 1.00 47.81 130 GLU B CA 1
ATOM 1417 C C . GLU B 1 52 ? -19.448 32.034 -27.638 1.00 44.50 130 GLU B C 1
ATOM 1418 O O . GLU B 1 52 ? -18.794 31.025 -27.337 1.00 43.36 130 GLU B O 1
ATOM 1424 N N . TYR B 1 53 ? -19.363 33.173 -26.963 1.00 54.04 131 TYR B N 1
ATOM 1425 C CA . TYR B 1 53 ? -18.501 33.310 -25.801 1.00 50.36 131 TYR B CA 1
ATOM 1426 C C . TYR B 1 53 ? -18.845 32.278 -24.734 1.00 47.52 131 TYR B C 1
ATOM 1427 O O . TYR B 1 53 ? -17.954 31.613 -24.197 1.00 46.33 131 TYR B O 1
ATOM 1436 N N . LEU B 1 54 ? -20.132 32.149 -24.435 1.00 47.02 132 LEU B N 1
ATOM 1437 C CA . LEU B 1 54 ? -20.571 31.199 -23.431 1.00 45.93 132 LEU B CA 1
ATOM 1438 C C . LEU B 1 54 ? -20.162 29.784 -23.796 1.00 46.03 132 LEU B C 1
ATOM 1439 O O . LEU B 1 54 ? -19.793 29.011 -22.919 1.00 45.69 132 LEU B O 1
ATOM 1444 N N . THR B 1 55 ? -20.168 29.464 -25.083 1.00 48.17 133 THR B N 1
ATOM 1445 C CA . THR B 1 55 ? -19.810 28.124 -25.530 1.00 48.61 133 THR B CA 1
ATOM 1446 C C . THR B 1 55 ? -18.313 27.927 -25.410 1.00 48.55 133 THR B C 1
ATOM 1447 O O . THR B 1 55 ? -17.844 26.843 -25.079 1.00 48.59 133 THR B O 1
ATOM 1451 N N . MET B 1 56 ? -17.561 28.983 -25.676 1.00 49.38 134 MET B N 1
ATOM 1452 C CA . MET B 1 56 ? -16.113 28.920 -25.559 1.00 50.92 134 MET B CA 1
ATOM 1453 C C . MET B 1 56 ? -15.687 28.641 -24.129 1.00 49.11 134 MET B C 1
ATOM 1454 O O . MET B 1 56 ? -14.638 28.077 -23.906 1.00 50.60 134 MET B O 1
ATOM 1459 N N . CYS B 1 57 ? -16.516 29.048 -23.174 1.00 46.98 135 CYS B N 1
ATOM 1460 C CA . CYS B 1 57 ? -16.256 28.827 -21.766 1.00 46.85 135 CYS B CA 1
ATOM 1461 C C . CYS B 1 57 ? -16.950 27.604 -21.162 1.00 46.19 135 CYS B C 1
ATOM 1462 O O . CYS B 1 57 ? -16.802 27.386 -19.973 1.00 46.59 135 CYS B O 1
ATOM 1465 N N . VAL B 1 58 ? -17.720 26.821 -21.928 1.00 45.67 136 VAL B N 1
ATOM 1466 C CA . VAL B 1 58 ? -18.429 25.690 -21.299 1.00 46.30 136 VAL B CA 1
ATOM 1467 C C . VAL B 1 58 ? -17.527 24.546 -20.870 1.00 47.89 136 VAL B C 1
ATOM 1468 O O . VAL B 1 58 ? -17.914 23.809 -19.995 1.00 49.16 136 VAL B O 1
ATOM 1472 N N . HIS B 1 59 ? -16.347 24.407 -21.470 1.00 50.72 137 HIS B N 1
ATOM 1473 C CA . HIS B 1 59 ? -15.471 23.228 -21.244 1.00 54.73 137 HIS B CA 1
ATOM 1474 C C . HIS B 1 59 ? -14.082 23.496 -20.685 1.00 59.45 137 HIS B C 1
ATOM 1475 O O . HIS B 1 59 ? -13.081 23.171 -21.352 1.00 63.37 137 HIS B O 1
ATOM 1482 N N . ASP B 1 60 ? -13.971 24.027 -19.464 1.00 88.17 138 ASP B N 1
ATOM 1483 C CA . ASP B 1 60 ? -12.634 24.222 -18.867 1.00 84.41 138 ASP B CA 1
ATOM 1484 C C . ASP B 1 60 ? -11.986 22.898 -18.430 1.00 78.38 138 ASP B C 1
ATOM 1485 O O . ASP B 1 60 ? -10.790 22.692 -18.660 1.00 78.21 138 ASP B O 1
ATOM 1490 N N . ARG B 1 61 ? -12.772 22.005 -17.824 1.00 76.41 139 ARG B N 1
ATOM 1491 C CA . ARG B 1 61 ? -12.288 20.687 -17.409 1.00 74.17 139 ARG B CA 1
ATOM 1492 C C . ARG B 1 61 ? -11.087 20.737 -16.444 1.00 72.93 139 ARG B C 1
ATOM 1493 O O . ARG B 1 61 ? -10.213 19.867 -16.480 1.00 73.46 139 ARG B O 1
ATOM 1501 N N . ASP B 1 62 ? -11.046 21.745 -15.582 1.00 72.10 140 ASP B N 1
ATOM 1502 C CA . ASP B 1 62 ? -9.949 21.871 -14.627 1.00 71.91 140 ASP B CA 1
ATOM 1503 C C . ASP B 1 62 ? -9.992 20.707 -13.637 1.00 73.48 140 ASP B C 1
ATOM 1504 O O . ASP B 1 62 ? -11.069 20.267 -13.266 1.00 74.70 140 ASP B O 1
ATOM 1509 N N . ASN B 1 63 ? -8.835 20.190 -13.237 1.00 76.71 141 ASN B N 1
ATOM 1510 C CA . ASN B 1 63 ? -8.769 19.237 -12.112 1.00 81.60 141 ASN B CA 1
ATOM 1511 C C . ASN B 1 63 ? -7.849 19.750 -11.009 1.00 82.82 141 ASN B C 1
ATOM 1512 O O . ASN B 1 63 ? -6.922 20.507 -11.281 1.00 81.91 141 ASN B O 1
ATOM 1517 N N . MET B 1 64 ? -8.110 19.346 -9.770 1.00 86.47 142 MET B N 1
ATOM 1518 C CA . MET B 1 64 ? -7.433 19.954 -8.615 1.00 87.44 142 MET B CA 1
ATOM 1519 C C . MET B 1 64 ? -5.894 19.900 -8.677 1.00 92.80 142 MET B C 1
ATOM 1520 O O . MET B 1 64 ? -5.231 20.795 -8.157 1.00 91.56 142 MET B O 1
ATOM 1525 N N . GLU B 1 65 ? -5.329 18.877 -9.316 1.00 62.81 143 GLU B N 1
ATOM 1526 C CA . GLU B 1 65 ? -3.859 18.736 -9.377 1.00 67.99 143 GLU B CA 1
ATOM 1527 C C . GLU B 1 65 ? -3.139 19.820 -10.197 1.00 68.30 143 GLU B C 1
ATOM 1528 O O . GLU B 1 65 ? -1.953 20.077 -9.968 1.00 71.59 143 GLU B O 1
ATOM 1534 N N . GLU B 1 66 ? -3.836 20.456 -11.135 1.00 66.38 144 GLU B N 1
ATOM 1535 C CA . GLU B 1 66 ? -3.240 21.568 -11.873 1.00 68.19 144 GLU B CA 1
ATOM 1536 C C . GLU B 1 66 ? -3.412 22.900 -11.127 1.00 64.08 144 GLU B C 1
ATOM 1537 O O . GLU B 1 66 ? -2.532 23.755 -11.178 1.00 64.44 144 GLU B O 1
ATOM 1543 N N . LEU B 1 67 ? -4.534 23.056 -10.424 1.00 60.76 145 LEU B N 1
ATOM 1544 C CA . LEU B 1 67 ? -4.812 24.268 -9.644 1.00 59.45 145 LEU B CA 1
ATOM 1545 C C . LEU B 1 67 ? -3.896 24.401 -8.413 1.00 59.13 145 LEU B C 1
ATOM 1546 O O . LEU B 1 67 ? -3.467 25.496 -8.073 1.00 59.58 145 LEU B O 1
ATOM 1551 N N . ILE B 1 68 ? -3.626 23.270 -7.768 1.00 60.69 146 ILE B N 1
ATOM 1552 C CA . ILE B 1 68 ? -2.660 23.120 -6.665 1.00 62.35 146 ILE B CA 1
ATOM 1553 C C . ILE B 1 68 ? -1.293 23.809 -6.871 1.00 64.54 146 ILE B C 1
ATOM 1554 O O . ILE B 1 68 ? -0.704 24.322 -5.914 1.00 64.22 146 ILE B O 1
ATOM 1559 N N . LYS B 1 69 ? -0.814 23.817 -8.123 1.00 67.70 147 LYS B N 1
ATOM 1560 C CA . LYS B 1 69 ? 0.610 23.994 -8.462 1.00 72.87 147 LYS B CA 1
ATOM 1561 C C . LYS B 1 69 ? 1.303 25.212 -7.850 1.00 72.59 147 LYS B C 1
ATOM 1562 O O . LYS B 1 69 ? 2.407 25.083 -7.317 1.00 75.88 147 LYS B O 1
ATOM 1568 N N . MET B 1 70 ? 0.689 26.388 -7.944 1.00 68.89 148 MET B N 1
ATOM 1569 C CA . MET B 1 70 ? 1.333 27.600 -7.433 1.00 68.48 148 MET B CA 1
ATOM 1570 C C . MET B 1 70 ? 1.358 27.550 -5.898 1.00 65.39 148 MET B C 1
ATOM 1571 O O . MET B 1 70 ? 2.337 27.968 -5.281 1.00 65.47 148 MET B O 1
ATOM 1576 N N . PHE B 1 71 ? 0.296 27.022 -5.288 1.00 61.88 149 PHE B N 1
ATOM 1577 C CA . PHE B 1 71 ? 0.254 26.894 -3.837 1.00 61.27 149 PHE B CA 1
ATOM 1578 C C . PHE B 1 71 ? 1.345 25.947 -3.331 1.00 65.65 149 PHE B C 1
ATOM 1579 O O . PHE B 1 71 ? 2.061 26.274 -2.383 1.00 66.71 149 PHE B O 1
ATOM 1587 N N . SER B 1 72 ? 1.479 24.781 -3.958 1.00 76.99 150 SER B N 1
ATOM 1588 C CA . SER B 1 72 ? 2.516 23.837 -3.544 1.00 74.75 150 SER B CA 1
ATOM 1589 C C . SER B 1 72 ? 3.937 24.379 -3.799 1.00 73.08 150 SER B C 1
ATOM 1590 O O . SER B 1 72 ? 4.881 23.943 -3.155 1.00 73.36 150 SER B O 1
ATOM 1593 N N . HIS B 1 73 ? 4.078 25.339 -4.713 1.00 74.57 151 HIS B N 1
ATOM 1594 C CA . HIS B 1 73 ? 5.367 25.998 -4.956 1.00 76.26 151 HIS B CA 1
ATOM 1595 C C . HIS B 1 73 ? 5.794 26.789 -3.735 1.00 70.99 151 HIS B C 1
ATOM 1596 O O . HIS B 1 73 ? 6.990 26.990 -3.490 1.00 73.69 151 HIS B O 1
ATOM 1603 N N . PHE B 1 74 ? 4.808 27.229 -2.955 1.00 65.71 152 PHE B N 1
ATOM 1604 C CA . PHE B 1 74 ? 5.037 27.903 -1.675 1.00 64.59 152 PHE B CA 1
ATOM 1605 C C . PHE B 1 74 ? 5.103 26.941 -0.469 1.00 67.12 152 PHE B C 1
ATOM 1606 O O . PHE B 1 74 ? 5.720 27.276 0.554 1.00 71.24 152 PHE B O 1
ATOM 1614 N N . ASP B 1 75 ? 4.481 25.763 -0.588 1.00 67.00 153 ASP B N 1
ATOM 1615 C CA . ASP B 1 75 ? 4.516 24.732 0.461 1.00 70.40 153 ASP B CA 1
ATOM 1616 C C . ASP B 1 75 ? 5.803 23.909 0.342 1.00 73.55 153 ASP B C 1
ATOM 1617 O O . ASP B 1 75 ? 5.781 22.711 0.053 1.00 75.00 153 ASP B O 1
ATOM 1622 N N . ASN B 1 76 ? 6.931 24.557 0.608 1.00 77.62 154 ASN B N 1
ATOM 1623 C CA . ASN B 1 76 ? 8.260 23.949 0.425 1.00 85.67 154 ASN B CA 1
ATOM 1624 C C . ASN B 1 76 ? 8.464 22.574 1.090 1.00 91.25 154 ASN B C 1
ATOM 1625 O O . ASN B 1 76 ? 9.325 21.806 0.671 1.00 98.02 154 ASN B O 1
ATOM 1630 N N . ASN B 1 77 ? 7.660 22.266 2.105 1.00 79.96 155 ASN B N 1
ATOM 1631 C CA . ASN B 1 77 ? 7.737 20.981 2.801 1.00 82.78 155 ASN B CA 1
ATOM 1632 C C 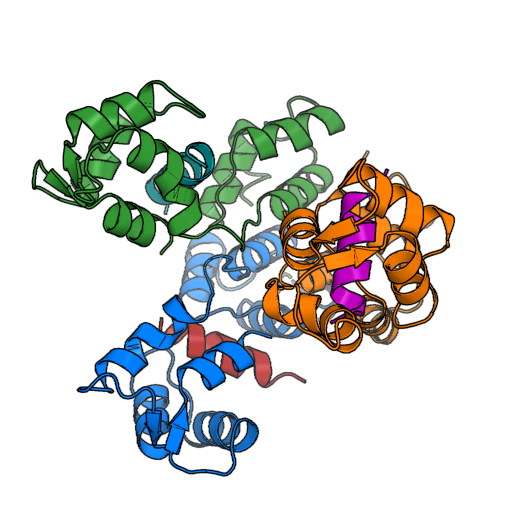. ASN B 1 77 ? 6.779 19.917 2.310 1.00 84.98 155 ASN B C 1
ATOM 1633 O O . ASN B 1 77 ? 6.989 18.735 2.587 1.00 89.57 155 ASN B O 1
ATOM 1638 N N . SER B 1 78 ? 5.731 20.341 1.605 1.00 82.30 156 SER B N 1
ATOM 1639 C CA . SER B 1 78 ? 4.684 19.448 1.099 1.00 84.11 156 SER B CA 1
ATOM 1640 C C . SER B 1 78 ? 3.817 18.903 2.233 1.00 84.31 156 SER B C 1
ATOM 1641 O O . SER B 1 78 ? 3.480 17.718 2.266 1.00 88.62 156 SER B O 1
ATOM 1644 N N . SER B 1 79 ? 3.458 19.796 3.151 1.00 80.72 157 SER B N 1
ATOM 1645 C CA . SER B 1 79 ? 2.539 19.489 4.240 1.00 80.99 157 SER B CA 1
ATOM 1646 C C . SER B 1 79 ? 1.081 19.561 3.793 1.00 79.62 157 SER B C 1
ATOM 1647 O O . SER B 1 79 ? 0.201 19.038 4.474 1.00 81.23 157 SER B O 1
ATOM 1650 N N . GLY B 1 80 ? 0.828 20.226 2.666 1.00 77.28 158 GLY B N 1
ATOM 1651 C CA . GLY B 1 80 ? -0.525 20.354 2.116 1.00 76.38 158 GLY B CA 1
ATOM 1652 C C . GLY B 1 80 ? -1.338 21.522 2.650 1.00 72.39 158 GLY B C 1
ATOM 1653 O O . GLY B 1 80 ? -2.486 21.716 2.238 1.00 71.37 158 GLY B O 1
ATOM 1654 N N . PHE B 1 81 ? -0.740 22.303 3.549 1.00 70.82 159 PHE B N 1
ATOM 1655 C CA . PHE B 1 81 ? -1.423 23.412 4.213 1.00 68.64 159 PHE B CA 1
ATOM 1656 C C . PHE B 1 81 ? -0.710 24.730 3.912 1.00 65.60 159 PHE B C 1
ATOM 1657 O O . PHE B 1 81 ? 0.503 24.742 3.698 1.00 66.10 159 PHE B O 1
ATOM 1665 N N . LEU B 1 82 ? -1.478 25.821 3.870 1.00 62.96 160 LEU B N 1
ATOM 1666 C CA . LEU B 1 82 ? -0.941 27.200 3.907 1.00 60.96 160 LEU B CA 1
ATOM 1667 C C . LEU B 1 82 ? -1.880 28.091 4.740 1.00 60.62 160 LEU B C 1
ATOM 1668 O O . LEU B 1 82 ? -3.036 27.730 4.977 1.00 61.47 160 LEU B O 1
ATOM 1673 N N . THR B 1 83 ? -1.401 29.255 5.167 1.00 59.92 161 THR B N 1
ATOM 1674 C CA . THR B 1 83 ? -2.218 30.128 6.007 1.00 61.08 161 THR B CA 1
ATOM 1675 C C . THR B 1 83 ? -3.096 31.030 5.146 1.00 61.43 161 THR B C 1
ATOM 1676 O O . THR B 1 83 ? -2.797 31.280 3.976 1.00 60.10 161 THR B O 1
ATOM 1680 N N . LYS B 1 84 ? -4.184 31.511 5.735 1.00 63.60 162 LYS B N 1
ATOM 1681 C CA . LYS B 1 84 ? -5.112 32.376 5.028 1.00 65.25 162 LYS B CA 1
ATOM 1682 C C . LYS B 1 84 ? -4.367 33.534 4.382 1.00 65.26 162 LYS B C 1
ATOM 1683 O O . LYS B 1 84 ? -4.439 33.758 3.180 1.00 64.59 162 LYS B O 1
ATOM 1689 N N . ASN B 1 85 ? -3.631 34.254 5.201 1.00 49.02 163 ASN B N 1
ATOM 1690 C CA . ASN B 1 85 ? -2.929 35.429 4.741 1.00 49.72 163 ASN B CA 1
ATOM 1691 C C . ASN B 1 85 ? -1.858 35.099 3.693 1.00 49.26 163 ASN B C 1
ATOM 1692 O O . ASN B 1 85 ? -1.597 35.890 2.782 1.00 48.71 163 ASN B O 1
ATOM 1697 N N . GLN B 1 86 ? -1.240 33.933 3.817 1.00 49.88 164 GLN B N 1
ATOM 1698 C CA . GLN B 1 86 ? -0.271 33.499 2.819 1.00 50.83 164 GLN B CA 1
ATOM 1699 C C . GLN B 1 86 ? -0.970 33.331 1.462 1.00 49.07 164 GLN B C 1
ATOM 1700 O O . GLN B 1 86 ? -0.488 33.827 0.436 1.00 49.13 164 GLN B O 1
ATOM 1706 N N . MET B 1 87 ? -2.124 32.663 1.486 1.00 47.56 165 MET B N 1
ATOM 1707 C CA . MET B 1 87 ? -2.936 32.451 0.281 1.00 46.45 165 MET B CA 1
ATOM 1708 C C . MET B 1 87 ? -3.528 33.750 -0.262 1.00 44.31 165 MET B C 1
ATOM 1709 O O . MET B 1 87 ? -3.637 33.923 -1.478 1.00 43.45 165 MET B O 1
ATOM 1714 N N . LYS B 1 88 ? -3.930 34.653 0.626 1.00 44.32 166 LYS B N 1
ATOM 1715 C CA . LYS B 1 88 ? -4.460 35.932 0.170 1.00 43.86 166 LYS B CA 1
ATOM 1716 C C . LYS B 1 88 ? -3.367 36.644 -0.576 1.00 43.59 166 LYS B C 1
ATOM 1717 O O . LYS B 1 88 ? -3.592 37.168 -1.659 1.00 41.58 166 LYS B O 1
ATOM 1723 N N . ASN B 1 89 ? -2.183 36.679 0.029 1.00 44.95 167 ASN B N 1
ATOM 1724 C CA . ASN B 1 89 ? -1.045 37.302 -0.604 1.00 47.11 167 ASN B CA 1
ATOM 1725 C C . ASN B 1 89 ? -0.797 36.698 -1.985 1.00 46.15 167 ASN B C 1
ATOM 1726 O O . ASN B 1 89 ? -0.640 37.425 -2.970 1.00 46.33 167 ASN B O 1
ATOM 1731 N N . ILE B 1 90 ? -0.819 35.379 -2.072 1.00 45.08 168 ILE B N 1
ATOM 1732 C CA . ILE B 1 90 ? -0.505 34.733 -3.337 1.00 45.16 168 ILE B CA 1
ATOM 1733 C C . ILE B 1 90 ? -1.572 35.136 -4.357 1.00 44.75 168 ILE B C 1
ATOM 1734 O O . ILE B 1 90 ? -1.258 35.645 -5.438 1.00 46.50 168 ILE B O 1
ATOM 1739 N N . LEU B 1 91 ? -2.830 34.922 -3.989 1.00 42.71 169 LEU B N 1
ATOM 1740 C CA . LEU B 1 91 ? -3.967 35.178 -4.862 1.00 40.95 169 LEU B CA 1
ATOM 1741 C C . LEU B 1 91 ? -4.149 36.617 -5.315 1.00 40.90 169 LEU B C 1
ATOM 1742 O O . LEU B 1 91 ? -4.946 36.886 -6.229 1.00 39.75 169 LEU B O 1
ATOM 1747 N N . THR B 1 92 ? -3.462 37.540 -4.657 1.00 41.17 170 THR B N 1
ATOM 1748 C CA . THR B 1 92 ? -3.611 38.952 -4.959 1.00 42.44 170 THR B CA 1
ATOM 1749 C C . THR B 1 92 ? -2.347 39.586 -5.578 1.00 43.88 170 THR B C 1
ATOM 1750 O O . THR B 1 92 ? -2.350 40.776 -5.844 1.00 46.08 170 THR B O 1
ATOM 1754 N N . THR B 1 93 ? -1.301 38.795 -5.829 1.00 44.20 171 THR B N 1
ATOM 1755 C CA . THR B 1 93 ? -0.050 39.292 -6.436 1.00 47.08 171 THR B CA 1
ATOM 1756 C C . THR B 1 93 ? 0.294 38.660 -7.789 1.00 47.48 171 THR B C 1
ATOM 1757 O O . THR B 1 93 ? 0.972 39.296 -8.621 1.00 50.51 171 THR B O 1
ATOM 1761 N N . TRP B 1 94 ? -0.099 37.406 -7.992 1.00 44.54 172 TRP B N 1
ATOM 1762 C CA . TRP B 1 94 ? 0.124 36.730 -9.264 1.00 45.17 172 TRP B CA 1
ATOM 1763 C C . TRP B 1 94 ? -1.174 36.428 -9.979 1.00 42.87 172 TRP B C 1
ATOM 1764 O O . TRP B 1 94 ? -2.264 36.468 -9.380 1.00 41.53 172 TRP B O 1
ATOM 1775 N N . GLY B 1 95 ? -1.058 36.106 -11.264 1.00 43.72 173 GLY B N 1
ATOM 1776 C CA . GLY B 1 95 ? -2.182 35.668 -12.094 1.00 42.33 173 GLY B CA 1
ATOM 1777 C C . GLY B 1 95 ? -3.207 36.750 -12.321 1.00 41.80 173 GLY B C 1
ATOM 1778 O O . GLY B 1 95 ? -2.855 37.921 -12.355 1.00 42.94 173 GLY B O 1
ATOM 1779 N N . ASP B 1 96 ? -4.477 36.350 -12.460 1.00 41.33 174 ASP B N 1
ATOM 1780 C CA . ASP B 1 96 ? -5.598 37.292 -12.608 1.00 41.00 174 ASP B CA 1
ATOM 1781 C C . ASP B 1 96 ? -5.986 37.703 -11.211 1.00 40.32 174 ASP B C 1
ATOM 1782 O O . ASP B 1 96 ? -7.011 37.272 -10.675 1.00 38.34 174 ASP B O 1
ATOM 1787 N N . ALA B 1 97 ? -5.153 38.568 -10.641 1.00 41.45 175 ALA B N 1
ATOM 1788 C CA . ALA B 1 97 ? -5.173 38.852 -9.216 1.00 41.14 175 ALA B CA 1
ATOM 1789 C C . ALA B 1 97 ? -6.531 39.358 -8.710 1.00 40.66 175 ALA B C 1
ATOM 1790 O O . ALA B 1 97 ? -7.195 40.184 -9.332 1.00 41.04 175 ALA B O 1
ATOM 1792 N N . LEU B 1 98 ? -6.944 38.808 -7.580 1.00 37.32 176 LEU B N 1
ATOM 1793 C CA . LEU B 1 98 ? -8.165 39.223 -6.907 1.00 34.78 176 LEU B CA 1
ATOM 1794 C C . LEU B 1 98 ? -7.828 40.416 -6.046 1.00 35.14 176 LEU B C 1
ATOM 1795 O O . LEU B 1 98 ? -6.659 40.638 -5.723 1.00 34.94 176 LEU B O 1
ATOM 1800 N N . THR B 1 99 ? -8.838 41.201 -5.679 1.00 37.35 177 THR B N 1
ATOM 1801 C CA . THR B 1 99 ? -8.621 42.226 -4.656 1.00 40.72 177 THR B CA 1
ATOM 1802 C C . THR B 1 99 ? -8.404 41.506 -3.329 1.00 39.69 177 THR B C 1
ATOM 1803 O O . THR B 1 99 ? -8.700 40.302 -3.200 1.00 36.69 177 THR B O 1
ATOM 1807 N N . GLU B 1 100 ? -7.920 42.243 -2.334 1.00 44.40 178 GLU B N 1
ATOM 1808 C CA . GLU B 1 100 ? -7.701 41.660 -1.017 1.00 45.98 178 GLU B CA 1
ATOM 1809 C C . GLU B 1 100 ? -9.043 41.215 -0.434 1.00 46.33 178 GLU B C 1
ATOM 1810 O O . GLU B 1 100 ? -9.160 40.115 0.097 1.00 45.57 178 GLU B O 1
ATOM 1816 N N . GLN B 1 101 ? -10.063 42.053 -0.577 1.00 50.63 179 GLN B N 1
ATOM 1817 C CA . GLN B 1 101 ? -11.409 41.703 -0.092 1.00 54.25 179 GLN B CA 1
ATOM 1818 C C . GLN B 1 101 ? -11.940 40.414 -0.749 1.00 48.25 179 GLN B C 1
ATOM 1819 O O . GLN B 1 101 ? -12.590 39.591 -0.082 1.00 51.42 179 GLN B O 1
ATOM 1825 N N . GLU B 1 102 ? -11.685 40.249 -2.047 1.00 41.54 180 GLU B N 1
ATOM 1826 C CA . GLU B 1 102 ? -12.171 39.064 -2.778 1.00 39.38 180 GLU B CA 1
ATOM 1827 C C . GLU B 1 102 ? -11.472 37.822 -2.289 1.00 36.24 180 GLU B C 1
ATOM 1828 O O . GLU B 1 102 ? -12.128 36.819 -1.999 1.00 40.17 180 GLU B O 1
ATOM 1834 N N . ALA B 1 103 ? -10.146 37.898 -2.176 1.00 51.78 181 ALA B N 1
ATOM 1835 C CA . ALA B 1 103 ? -9.365 36.812 -1.610 1.00 51.16 181 ALA B CA 1
ATOM 1836 C C . ALA B 1 103 ? -9.874 36.427 -0.229 1.00 50.27 181 ALA B C 1
ATOM 1837 O O . ALA B 1 103 ? -10.122 35.248 0.024 1.00 49.49 181 ALA B O 1
ATOM 1839 N N . ASN B 1 104 ? -10.048 37.410 0.658 1.00 50.50 182 ASN B N 1
ATOM 1840 C CA . ASN B 1 104 ? -10.452 37.103 2.045 1.00 50.97 182 ASN B CA 1
ATOM 1841 C C . ASN B 1 104 ? -11.893 36.554 2.124 1.00 50.77 182 ASN B C 1
ATOM 1842 O O . ASN B 1 104 ? -12.130 35.539 2.769 1.00 51.40 182 ASN B O 1
ATOM 1847 N N . ASP B 1 105 ? -12.847 37.175 1.450 1.00 51.11 183 ASP B N 1
ATOM 1848 C CA . ASP B 1 105 ? -14.208 36.603 1.439 1.00 52.91 183 ASP B CA 1
ATOM 1849 C C . ASP B 1 105 ? -14.178 35.128 1.033 1.00 53.23 183 ASP B C 1
ATOM 1850 O O . ASP B 1 105 ? -14.787 34.287 1.683 1.00 55.09 183 ASP B O 1
ATOM 1855 N N . ALA B 1 106 ? -13.452 34.811 -0.029 1.00 52.43 184 ALA B N 1
ATOM 1856 C CA . ALA B 1 106 ? -13.401 33.438 -0.511 1.00 53.30 184 ALA B CA 1
ATOM 1857 C C . ALA B 1 106 ? -12.739 32.507 0.509 1.00 52.81 184 ALA B C 1
ATOM 1858 O O . ALA B 1 106 ? -13.273 31.442 0.831 1.00 53.42 184 ALA B O 1
ATOM 1860 N N . LEU B 1 107 ? -11.585 32.915 1.030 1.00 51.81 185 LEU B N 1
ATOM 1861 C CA . LEU B 1 107 ? -10.877 32.109 2.026 1.00 52.26 185 LEU B CA 1
ATOM 1862 C C . LEU B 1 107 ? -11.733 31.904 3.291 1.00 54.13 185 LEU B C 1
ATOM 1863 O O . LEU B 1 107 ? -11.871 30.775 3.777 1.00 55.30 185 LEU B O 1
ATOM 1868 N N . ASN B 1 108 ? -12.348 32.974 3.795 1.00 55.21 186 ASN B N 1
ATOM 1869 C CA . ASN B 1 108 ? -13.206 32.873 4.983 1.00 57.56 186 ASN B CA 1
ATOM 1870 C C . ASN B 1 108 ? -14.440 31.995 4.742 1.00 58.84 186 ASN B C 1
ATOM 1871 O O . ASN B 1 108 ? -14.930 31.346 5.653 1.00 61.43 186 ASN B O 1
ATOM 1876 N N . ALA B 1 109 ? -14.932 31.973 3.512 1.00 58.59 187 ALA B N 1
ATOM 1877 C CA . ALA B 1 109 ? -16.084 31.145 3.178 1.00 61.19 187 ALA B CA 1
ATOM 1878 C C . ALA B 1 109 ? -15.757 29.656 3.291 1.00 62.05 187 ALA B C 1
ATOM 1879 O O . ALA B 1 109 ? -16.570 28.874 3.776 1.00 65.02 187 ALA B O 1
ATOM 1881 N N . PHE B 1 110 ? -14.557 29.280 2.859 1.00 60.84 188 PHE B N 1
ATOM 1882 C CA . PHE B 1 110 ? -14.122 27.881 2.860 1.00 61.69 188 PHE B CA 1
ATOM 1883 C C . PHE B 1 110 ? -13.767 27.344 4.239 1.00 63.21 188 PHE B C 1
ATOM 1884 O O . PHE B 1 110 ? -14.008 26.167 4.521 1.00 64.81 188 PHE B O 1
ATOM 1892 N N . SER B 1 111 ? -13.157 28.183 5.075 1.00 63.50 189 SER B N 1
ATOM 1893 C CA . SER B 1 111 ? -12.693 27.743 6.387 1.00 65.51 189 SER B CA 1
ATOM 1894 C C . SER B 1 111 ? -12.800 28.850 7.432 1.00 68.19 189 SER B C 1
ATOM 1895 O O . SER B 1 111 ? -12.592 30.028 7.125 1.00 67.29 189 SER B O 1
ATOM 1898 N N . SER B 1 112 ? -13.134 28.454 8.660 1.00 72.08 190 SER B N 1
ATOM 1899 C CA . SER B 1 112 ? -13.070 29.339 9.814 1.00 75.45 190 SER B CA 1
ATOM 1900 C C . SER B 1 112 ? -11.653 29.322 10.400 1.00 76.74 190 SER B C 1
ATOM 1901 O O . SER B 1 112 ? -11.191 30.317 10.946 1.00 77.81 190 SER B O 1
ATOM 1904 N N . GLU B 1 113 ? -10.971 28.187 10.269 1.00 70.97 191 GLU B N 1
ATOM 1905 C CA . GLU B 1 113 ? -9.605 28.025 10.767 1.00 74.07 191 GLU B CA 1
ATOM 1906 C C . GLU B 1 113 ? -8.577 28.681 9.851 1.00 69.82 191 GLU B C 1
ATOM 1907 O O . GLU B 1 113 ? -8.761 28.766 8.643 1.00 64.48 191 GLU B O 1
ATOM 1913 N N . ASP B 1 114 ? -7.470 29.101 10.448 1.00 72.86 192 ASP B N 1
ATOM 1914 C CA . ASP B 1 114 ? -6.469 29.917 9.765 1.00 70.70 192 ASP B CA 1
ATOM 1915 C C . ASP B 1 114 ? -5.549 29.124 8.821 1.00 69.30 192 ASP B C 1
ATOM 1916 O O . ASP B 1 114 ? -5.092 29.645 7.802 1.00 66.00 192 ASP B O 1
ATOM 1921 N N . ARG B 1 115 ? -5.251 27.879 9.176 1.00 73.24 193 ARG B N 1
ATOM 1922 C CA . ARG B 1 115 ? -4.482 27.002 8.295 1.00 72.50 193 ARG B CA 1
ATOM 1923 C C . ARG B 1 115 ? -5.438 26.313 7.320 1.00 67.54 193 ARG B C 1
ATOM 1924 O O . ARG B 1 115 ? -6.402 25.665 7.731 1.00 69.00 193 ARG B O 1
ATOM 1932 N N . ILE B 1 116 ? -5.161 26.466 6.031 1.00 62.52 194 ILE B N 1
ATOM 1933 C CA . ILE B 1 116 ? -6.041 25.962 4.986 1.00 60.14 194 ILE B CA 1
ATOM 1934 C C . ILE B 1 116 ? -5.361 24.879 4.147 1.00 59.86 194 ILE B C 1
ATOM 1935 O O . ILE B 1 116 ? -4.282 25.090 3.580 1.00 59.99 194 ILE B O 1
ATOM 1940 N N . ASN B 1 117 ? -6.005 23.719 4.079 1.00 60.37 195 ASN B N 1
ATOM 1941 C CA . ASN B 1 117 ? -5.604 22.664 3.167 1.00 59.93 195 ASN B CA 1
ATOM 1942 C C . ASN B 1 117 ? -5.937 23.096 1.737 1.00 55.35 195 ASN B C 1
ATOM 1943 O O . ASN B 1 117 ? -7.111 23.102 1.348 1.00 53.42 195 ASN B O 1
ATOM 1948 N N . TYR B 1 118 ? -4.913 23.467 0.965 1.00 53.28 196 TYR B N 1
ATOM 1949 C CA . TYR B 1 118 ? -5.151 24.037 -0.368 1.00 50.57 196 TYR B CA 1
ATOM 1950 C C . TYR B 1 118 ? -5.633 23.003 -1.395 1.00 52.65 196 TYR B C 1
ATOM 1951 O O . TYR B 1 118 ? -6.343 23.360 -2.359 1.00 52.30 196 TYR B O 1
ATOM 1960 N N . LYS B 1 119 ? -5.279 21.735 -1.193 1.00 55.56 197 LYS B N 1
ATOM 1961 C CA . LYS B 1 119 ? -5.900 20.653 -1.963 1.00 58.72 197 LYS B CA 1
ATOM 1962 C C . LYS B 1 119 ? -7.419 20.684 -1.769 1.00 59.79 197 LYS B C 1
ATOM 1963 O O . LYS B 1 119 ? -8.188 20.547 -2.723 1.00 60.74 197 LYS B O 1
ATOM 1969 N N . LEU B 1 120 ? -7.824 20.875 -0.517 1.00 59.98 198 LEU B N 1
ATOM 1970 C CA . LEU B 1 120 ? -9.217 20.831 -0.116 1.00 62.29 198 LEU B CA 1
ATOM 1971 C C . LEU B 1 120 ? -9.922 22.087 -0.623 1.00 59.03 198 LEU B C 1
ATOM 1972 O O . LEU B 1 120 ? -11.060 22.020 -1.089 1.00 61.15 198 LEU B O 1
ATOM 1977 N N . PHE B 1 121 ? -9.236 23.228 -0.554 1.00 53.65 199 PHE B N 1
ATOM 1978 C CA . PHE B 1 121 ? -9.798 24.493 -1.051 1.00 50.24 199 PHE B CA 1
ATOM 1979 C C . PHE B 1 121 ? -10.042 24.422 -2.555 1.00 49.06 199 PHE B C 1
ATOM 1980 O O . PHE B 1 121 ? -11.090 24.872 -3.050 1.00 49.33 199 PHE B O 1
ATOM 1988 N N . CYS B 1 122 ? -9.079 23.840 -3.267 1.00 49.67 200 CYS B N 1
ATOM 1989 C CA . CYS B 1 122 ? -9.131 23.771 -4.710 1.00 49.98 200 CYS B CA 1
ATOM 1990 C C . CYS B 1 122 ? -10.203 22.816 -5.179 1.00 52.00 200 CYS B C 1
ATOM 1991 O O . CYS B 1 122 ? -10.870 23.087 -6.167 1.00 52.25 200 CYS B O 1
ATOM 1994 N N . GLU B 1 123 ? -10.387 21.717 -4.458 1.00 56.22 201 GLU B N 1
ATOM 1995 C CA . GLU B 1 123 ? -11.445 20.761 -4.770 1.00 61.60 201 GLU B CA 1
ATOM 1996 C C . GLU B 1 123 ? -12.819 21.385 -4.504 1.00 61.41 201 GLU B C 1
ATOM 1997 O O . GLU B 1 123 ? -13.773 21.142 -5.246 1.00 65.13 201 GLU B O 1
ATOM 2003 N N . ASP B 1 124 ? -12.908 22.212 -3.470 1.00 58.13 202 ASP B N 1
ATOM 2004 C CA . ASP B 1 124 ? -14.164 22.829 -3.131 1.00 58.74 202 ASP B CA 1
ATOM 2005 C C . ASP B 1 124 ? -14.669 23.816 -4.168 1.00 55.63 202 ASP B C 1
ATOM 2006 O O . ASP B 1 124 ? -15.849 23.796 -4.477 1.00 59.95 202 ASP B O 1
ATOM 2011 N N . ILE B 1 125 ? -13.814 24.703 -4.676 1.00 50.17 203 ILE B N 1
ATOM 2012 C CA . ILE B 1 125 ? -14.290 25.765 -5.599 1.00 47.65 203 ILE B CA 1
ATOM 2013 C C . ILE B 1 125 ? -14.601 25.279 -7.008 1.00 48.95 203 ILE B C 1
ATOM 2014 O O . ILE B 1 125 ? -15.269 25.979 -7.765 1.00 48.25 203 ILE B O 1
ATOM 2019 N N . LEU B 1 126 ? -14.089 24.099 -7.352 1.00 50.99 204 LEU B N 1
ATOM 2020 C CA . LEU B 1 126 ? -14.395 23.447 -8.614 1.00 54.34 204 LEU B CA 1
ATOM 2021 C C . LEU B 1 126 ? -15.819 22.918 -8.704 1.00 60.41 204 LEU B C 1
ATOM 2022 O O . LEU B 1 126 ? -16.254 22.538 -9.791 1.00 64.92 204 LEU B O 1
ATOM 2027 N N . SER B 1 127 ? -16.544 22.855 -7.591 1.00 63.60 205 SER B N 1
ATOM 2028 C CA . SER B 1 127 ? -17.927 22.308 -7.620 1.00 73.17 205 SER B CA 1
ATOM 2029 C C . SER B 1 127 ? -18.985 23.391 -7.399 1.00 74.82 205 SER B C 1
ATOM 2030 O O . SER B 1 127 ? -18.745 24.566 -7.700 1.00 69.81 205 SER B O 1
ATOM 2033 N N . ASP C 1 2 ? -37.780 22.822 -34.442 1.00 71.67 80 ASP C N 1
ATOM 2034 C CA . ASP C 1 2 ? -37.208 23.359 -33.169 1.00 66.64 80 ASP C CA 1
ATOM 2035 C C . ASP C 1 2 ? -37.810 22.643 -31.955 1.00 62.41 80 ASP C C 1
ATOM 2036 O O . ASP C 1 2 ? -39.031 22.469 -31.878 1.00 63.02 80 ASP C O 1
ATOM 2041 N N . MET C 1 3 ? -36.981 22.260 -30.987 1.00 60.91 81 MET C N 1
ATOM 2042 C CA . MET C 1 3 ? -37.494 21.565 -29.799 1.00 60.64 81 MET C CA 1
ATOM 2043 C C . MET C 1 3 ? -38.256 22.501 -28.868 1.00 59.92 81 MET C C 1
ATOM 2044 O O . MET C 1 3 ? -39.264 22.112 -28.290 1.00 61.15 81 MET C O 1
ATOM 2049 N N . PHE C 1 4 ? -37.754 23.721 -28.717 1.00 59.68 82 PHE C N 1
ATOM 2050 C CA . PHE C 1 4 ? -38.478 24.796 -28.022 1.00 59.53 82 PHE C CA 1
ATOM 2051 C C . PHE C 1 4 ? -39.825 25.102 -28.732 1.00 58.06 82 PHE C C 1
ATOM 2052 O O . PHE C 1 4 ? -40.889 24.812 -28.199 1.00 58.59 82 PHE C O 1
ATOM 2060 N N . ASN C 1 5 ? -39.784 25.633 -29.948 1.00 59.14 83 ASN C N 1
ATOM 2061 C CA . ASN C 1 5 ? -41.023 26.054 -30.647 1.00 60.77 83 ASN C CA 1
ATOM 2062 C C . ASN C 1 5 ? -42.062 24.968 -30.941 1.00 63.64 83 ASN C C 1
ATOM 2063 O O . ASN C 1 5 ? -43.203 25.278 -31.308 1.00 66.79 83 ASN C O 1
ATOM 2068 N N . THR C 1 6 ? -41.685 23.706 -30.795 1.00 64.56 84 THR C N 1
ATOM 2069 C CA . THR C 1 6 ? -42.623 22.620 -31.030 1.00 70.33 84 THR C CA 1
ATOM 2070 C C . THR C 1 6 ? -43.612 22.468 -29.881 1.00 72.36 84 THR C C 1
ATOM 2071 O O . THR C 1 6 ? -44.763 22.106 -30.109 1.00 79.42 84 THR C O 1
ATOM 2075 N N . LYS C 1 7 ? -43.166 22.747 -28.657 1.00 70.21 85 LYS C N 1
ATOM 2076 C CA . LYS C 1 7 ? -44.009 22.559 -27.476 1.00 70.58 85 LYS C CA 1
ATOM 2077 C C . LYS C 1 7 ? -44.325 23.850 -26.729 1.00 66.58 85 LYS C C 1
ATOM 2078 O O . LYS C 1 7 ? -45.204 23.851 -25.868 1.00 68.01 85 LYS C O 1
ATOM 2084 N N . SER C 1 8 ? -43.643 24.945 -27.059 1.00 62.89 86 SER C N 1
ATOM 2085 C CA . SER C 1 8 ? -43.818 26.186 -26.312 1.00 60.28 86 SER C CA 1
ATOM 2086 C C . SER C 1 8 ? -45.193 26.799 -26.553 1.00 62.38 86 SER C C 1
ATOM 2087 O O . SER C 1 8 ? -45.736 26.711 -27.652 1.00 65.71 86 SER C O 1
ATOM 2090 N N . SER C 1 9 ? -45.738 27.398 -25.495 1.00 61.28 87 SER C N 1
ATOM 2091 C CA . SER C 1 9 ? -46.973 28.170 -25.542 1.00 62.49 87 SER C CA 1
ATOM 2092 C C . SER C 1 9 ? -46.642 29.647 -25.244 1.00 59.43 87 SER C C 1
ATOM 2093 O O . SER C 1 9 ? -45.879 29.950 -24.317 1.00 57.21 87 SER C O 1
ATOM 2096 N N . ASN C 1 10 ? -47.207 30.560 -26.032 1.00 60.11 88 ASN C N 1
ATOM 2097 C CA . ASN C 1 10 ? -46.955 32.003 -25.864 1.00 58.67 88 ASN C CA 1
ATOM 2098 C C . ASN C 1 10 ? -45.489 32.395 -25.637 1.00 57.96 88 ASN C C 1
ATOM 2099 O O . ASN C 1 10 ? -45.199 33.286 -24.838 1.00 57.71 88 ASN C O 1
ATOM 2104 N N . GLY C 1 11 ? -44.577 31.726 -26.341 1.00 58.81 89 GLY C N 1
ATOM 2105 C CA . GLY C 1 11 ? -43.158 32.064 -26.303 1.00 59.17 89 GLY C CA 1
ATOM 2106 C C . GLY C 1 11 ? -42.438 31.539 -25.080 1.00 57.75 89 GLY C C 1
ATOM 2107 O O . GLY C 1 11 ? -41.303 31.936 -24.817 1.00 58.71 89 GLY C O 1
ATOM 2108 N N . LYS C 1 12 ? -43.096 30.646 -24.338 1.00 56.61 90 LYS C N 1
ATOM 2109 C CA . LYS C 1 12 ? -42.608 30.195 -23.038 1.00 57.32 90 LYS C CA 1
ATOM 2110 C C . LYS C 1 12 ? -42.759 28.681 -22.865 1.00 57.19 90 LYS C C 1
ATOM 2111 O O . LYS C 1 12 ? -43.806 28.105 -23.170 1.00 57.22 90 LYS C O 1
ATOM 2117 N N . LEU C 1 13 ? -41.696 28.050 -22.373 1.00 57.47 91 LEU C N 1
ATOM 2118 C CA . LEU C 1 13 ? -41.657 26.595 -22.227 1.00 58.41 91 LEU C CA 1
ATOM 2119 C C . LEU C 1 13 ? -41.509 26.199 -20.770 1.00 61.87 91 LEU C C 1
ATOM 2120 O O . LEU C 1 13 ? -40.622 26.693 -20.081 1.00 62.68 91 LEU C O 1
ATOM 2125 N N . ARG C 1 14 ? -42.373 25.295 -20.317 1.00 51.65 92 ARG C N 1
ATOM 2126 C CA . ARG C 1 14 ? -42.254 24.704 -18.984 1.00 52.80 92 ARG C CA 1
ATOM 2127 C C . ARG C 1 14 ? -40.882 24.069 -18.756 1.00 49.50 92 ARG C C 1
ATOM 2128 O O . ARG C 1 14 ? -40.256 23.546 -19.681 1.00 46.63 92 ARG C O 1
ATOM 2136 N N . ILE C 1 15 ? -40.423 24.136 -17.512 1.00 50.36 93 ILE C N 1
ATOM 2137 C CA . ILE C 1 15 ? -39.139 23.585 -17.124 1.00 48.07 93 ILE C CA 1
ATOM 2138 C C . ILE C 1 15 ? -39.083 22.074 -17.411 1.00 46.74 93 ILE C C 1
ATOM 2139 O O . ILE C 1 15 ? -38.120 21.570 -17.987 1.00 43.75 93 ILE C O 1
ATOM 2144 N N . GLU C 1 16 ? -40.146 21.372 -17.049 1.00 49.24 94 GLU C N 1
ATOM 2145 C CA . GLU C 1 16 ? -40.241 19.938 -17.279 1.00 48.70 94 GLU C CA 1
ATOM 2146 C C . GLU C 1 16 ? -40.013 19.618 -18.743 1.00 46.56 94 GLU C C 1
ATOM 2147 O O . GLU C 1 16 ? -39.375 18.627 -19.080 1.00 45.32 94 GLU C O 1
ATOM 2153 N N . ASP C 1 17 ? -40.537 20.454 -19.633 1.00 47.13 95 ASP C N 1
ATOM 2154 C CA . ASP C 1 17 ? -40.292 20.257 -21.054 1.00 45.28 95 ASP C CA 1
ATOM 2155 C C . ASP C 1 17 ? -38.867 20.672 -21.449 1.00 42.50 95 ASP C C 1
ATOM 2156 O O . ASP C 1 17 ? -38.271 20.062 -22.330 1.00 40.79 95 ASP C O 1
ATOM 2161 N N . ALA C 1 18 ? -38.321 21.673 -20.766 1.00 42.26 96 ALA C N 1
ATOM 2162 C CA . ALA C 1 18 ? -36.956 22.137 -21.008 1.00 40.84 96 ALA C CA 1
ATOM 2163 C C . ALA C 1 18 ? -35.923 21.060 -20.700 1.00 39.30 96 ALA C C 1
ATOM 2164 O O . ALA C 1 18 ? -34.985 20.859 -21.467 1.00 38.07 96 ALA C O 1
ATOM 2166 N N . SER C 1 19 ? -36.115 20.385 -19.571 1.00 39.84 97 SER C N 1
ATOM 2167 C CA . SER C 1 19 ? -35.230 19.315 -19.121 1.00 39.08 97 SER C CA 1
ATOM 2168 C C . SER C 1 19 ? -35.204 18.162 -20.127 1.00 38.81 97 SER C C 1
ATOM 2169 O O . SER C 1 19 ? -34.130 17.623 -20.468 1.00 38.76 97 SER C O 1
ATOM 2172 N N . HIS C 1 20 ? -36.386 17.809 -20.615 1.00 39.24 98 HIS C N 1
ATOM 2173 C CA . HIS C 1 20 ? -36.545 16.763 -21.594 1.00 39.96 98 HIS C CA 1
ATOM 2174 C C . HIS C 1 20 ? -35.748 17.092 -22.851 1.00 39.52 98 HIS C C 1
ATOM 2175 O O . HIS C 1 20 ? -35.012 16.244 -23.377 1.00 39.85 98 HIS C O 1
ATOM 2182 N N . ASN C 1 21 ? -35.867 18.332 -23.325 1.00 39.20 99 ASN C N 1
ATOM 2183 C CA . ASN C 1 21 ? -35.047 18.828 -24.433 1.00 38.04 99 ASN C CA 1
ATOM 2184 C C . ASN C 1 21 ? -33.548 18.706 -24.134 1.00 36.23 99 ASN C C 1
ATOM 2185 O O . ASN C 1 21 ? -32.761 18.314 -24.990 1.00 35.41 99 ASN C O 1
ATOM 2190 N N . ALA C 1 22 ? -33.154 19.057 -22.920 1.00 35.45 100 ALA C N 1
ATOM 2191 C CA . ALA C 1 22 ? -31.742 18.948 -22.532 1.00 34.87 100 ALA C CA 1
ATOM 2192 C C . ALA C 1 22 ? -31.229 17.500 -22.654 1.00 34.48 100 ALA C C 1
ATOM 2193 O O . ALA C 1 22 ? -30.160 17.259 -23.179 1.00 34.99 100 ALA C O 1
ATOM 2195 N N . ARG C 1 23 ? -32.027 16.548 -22.195 1.00 35.33 101 ARG C N 1
ATOM 2196 C CA . ARG C 1 23 ? -31.733 15.125 -22.332 1.00 35.88 101 ARG C CA 1
ATOM 2197 C C . ARG C 1 23 ? -31.605 14.718 -23.783 1.00 37.33 101 ARG C C 1
ATOM 2198 O O . ARG C 1 23 ? -30.643 14.087 -24.168 1.00 38.45 101 ARG C O 1
ATOM 2206 N N . LYS C 1 24 ? -32.589 15.079 -24.583 1.00 36.56 102 LYS C N 1
ATOM 2207 C CA . LYS C 1 24 ? -32.571 14.795 -26.017 1.00 39.48 102 LYS C CA 1
ATOM 2208 C C . LYS C 1 24 ? -31.319 15.382 -26.634 1.00 38.89 102 LYS C C 1
ATOM 2209 O O . LYS C 1 24 ? -30.786 14.820 -27.580 1.00 40.73 102 LYS C O 1
ATOM 2215 N N . LEU C 1 25 ? -30.834 16.492 -26.078 1.00 37.46 103 LEU C N 1
ATOM 2216 C CA . LEU C 1 25 ? -29.589 17.095 -26.545 1.00 38.09 103 LEU C CA 1
ATOM 2217 C C . LEU C 1 25 ? -28.318 16.486 -25.933 1.00 35.64 103 LEU C C 1
ATOM 2218 O O . LEU C 1 25 ? -27.224 16.925 -26.247 1.00 35.37 103 LEU C O 1
ATOM 2223 N N . GLY C 1 26 ? -28.465 15.467 -25.094 1.00 34.05 104 GLY C N 1
ATOM 2224 C CA . GLY C 1 26 ? -27.307 14.765 -24.508 1.00 33.49 104 GLY C CA 1
ATOM 2225 C C . GLY C 1 26 ? -26.831 15.279 -23.148 1.00 32.60 104 GLY C C 1
ATOM 2226 O O . GLY C 1 26 ? -25.724 14.956 -22.719 1.00 32.44 104 GLY C O 1
ATOM 2227 N N . LEU C 1 27 ? -27.649 16.091 -22.479 1.00 32.88 105 LEU C N 1
ATOM 2228 C CA . LEU C 1 27 ? -27.328 16.569 -21.129 1.00 32.65 105 LEU C CA 1
ATOM 2229 C C . LEU C 1 27 ? -28.153 15.828 -20.090 1.00 31.43 105 LEU C C 1
ATOM 2230 O O . LEU C 1 27 ? -29.127 15.134 -20.422 1.00 30.47 105 LEU C O 1
ATOM 2235 N N . ALA C 1 28 ? -27.769 16.020 -18.832 1.00 30.78 106 ALA C N 1
ATOM 2236 C CA . ALA C 1 28 ? -28.347 15.306 -17.702 1.00 31.08 106 ALA C CA 1
ATOM 2237 C C . ALA C 1 28 ? -28.736 16.246 -16.569 1.00 31.44 106 ALA C C 1
ATOM 2238 O O . ALA C 1 28 ? -28.008 16.351 -15.560 1.00 31.26 106 ALA C O 1
ATOM 2240 N N . PRO C 1 29 ? -29.876 16.931 -16.732 1.00 30.53 107 PRO C N 1
ATOM 2241 C CA . PRO C 1 29 ? -30.388 17.839 -15.708 1.00 31.07 107 PRO C CA 1
ATOM 2242 C C . PRO C 1 29 ? -30.948 17.120 -14.512 1.00 31.00 107 PRO C C 1
ATOM 2243 O O . PRO C 1 29 ? -31.542 16.055 -14.655 1.00 30.11 107 PRO C O 1
ATOM 2247 N N . SER C 1 30 ? -30.748 17.715 -13.342 1.00 31.83 108 SER C N 1
ATOM 2248 C CA . SER C 1 30 ? -31.349 17.229 -12.114 1.00 34.06 108 SER C CA 1
ATOM 2249 C C . SER C 1 30 ? -32.264 18.308 -11.566 1.00 34.55 108 SER C C 1
ATOM 2250 O O . SER C 1 30 ? -32.335 19.396 -12.115 1.00 33.58 108 SER C O 1
ATOM 2253 N N . SER C 1 31 ? -32.950 18.012 -10.468 1.00 36.54 109 SER C N 1
ATOM 2254 C CA . SER C 1 31 ? -33.857 18.997 -9.872 1.00 37.96 109 SER C CA 1
ATOM 2255 C C . SER C 1 31 ? -33.067 20.175 -9.286 1.00 38.20 109 SER C C 1
ATOM 2256 O O . SER C 1 31 ? -33.599 21.242 -9.127 1.00 39.62 109 SER C O 1
ATOM 2259 N N . THR C 1 32 ? -31.786 19.985 -8.995 1.00 37.44 110 THR C N 1
ATOM 2260 C CA . THR C 1 32 ? -30.924 21.099 -8.604 1.00 38.51 110 THR C CA 1
ATOM 2261 C C . THR C 1 32 ? -30.814 22.125 -9.735 1.00 38.09 110 THR C C 1
ATOM 2262 O O . THR C 1 32 ? -30.797 23.315 -9.498 1.00 39.41 110 THR C O 1
ATOM 2266 N N . ASP C 1 33 ? -30.738 21.651 -10.967 1.00 37.59 111 ASP C N 1
ATOM 2267 C CA . ASP C 1 33 ? -30.656 22.531 -12.122 1.00 37.02 111 ASP C CA 1
ATOM 2268 C C . ASP C 1 33 ? -32.011 23.226 -12.364 1.00 37.91 111 ASP C C 1
ATOM 2269 O O . ASP C 1 33 ? -32.096 24.412 -12.719 1.00 37.69 111 ASP C O 1
ATOM 2274 N N . GLU C 1 34 ? -33.073 22.468 -12.170 1.00 38.84 112 GLU C N 1
ATOM 2275 C CA . GLU C 1 34 ? -34.424 22.990 -12.332 1.00 41.15 112 GLU C CA 1
ATOM 2276 C C . GLU C 1 34 ? -34.748 24.025 -11.252 1.00 42.32 112 GLU C C 1
ATOM 2277 O O . GLU C 1 34 ? -35.421 25.008 -11.521 1.00 42.94 112 GLU C O 1
ATOM 2283 N N . LYS C 1 35 ? -34.284 23.781 -10.033 1.00 43.02 113 LYS C N 1
ATOM 2284 C CA . LYS C 1 35 ? -34.436 24.739 -8.935 1.00 45.75 113 LYS C CA 1
ATOM 2285 C C . LYS C 1 35 ? -33.739 26.042 -9.268 1.00 45.70 113 LYS C C 1
ATOM 2286 O O . LYS C 1 35 ? -34.260 27.113 -9.018 1.00 47.57 113 LYS C O 1
ATOM 2292 N N . LYS C 1 36 ? -32.550 25.953 -9.840 1.00 45.12 114 LYS C N 1
ATOM 2293 C CA . LYS C 1 36 ? -31.778 27.148 -10.117 1.00 45.97 114 LYS C CA 1
ATOM 2294 C C . LYS C 1 36 ? -32.488 28.015 -11.127 1.00 45.63 114 LYS C C 1
ATOM 2295 O O . LYS C 1 36 ? -32.559 29.227 -10.961 1.00 47.60 114 LYS C O 1
ATOM 2301 N N . ILE C 1 37 ? -33.019 27.393 -12.174 1.00 44.34 115 ILE C N 1
ATOM 2302 C CA . ILE C 1 37 ? -33.654 28.155 -13.241 1.00 44.72 115 ILE C CA 1
ATOM 2303 C C . ILE C 1 37 ? -35.006 28.684 -12.783 1.00 46.88 115 ILE C C 1
ATOM 2304 O O . ILE C 1 37 ? -35.394 29.779 -13.181 1.00 48.49 115 ILE C O 1
ATOM 2309 N N . ARG C 1 38 ? -35.698 27.920 -11.934 1.00 47.02 116 ARG C N 1
ATOM 2310 C CA . ARG C 1 38 ? -37.016 28.317 -11.441 1.00 49.77 116 ARG C CA 1
ATOM 2311 C C . ARG C 1 38 ? -36.923 29.533 -10.528 1.00 52.05 116 ARG C C 1
ATOM 2312 O O . ARG C 1 38 ? -37.749 30.444 -10.633 1.00 55.36 116 ARG C O 1
ATOM 2320 N N . ASP C 1 39 ? -35.927 29.533 -9.640 1.00 51.86 117 ASP C N 1
ATOM 2321 C CA . ASP C 1 39 ? -35.683 30.651 -8.719 1.00 54.56 117 ASP C CA 1
ATOM 2322 C C . ASP C 1 39 ? -35.496 31.971 -9.456 1.00 55.74 117 ASP C C 1
ATOM 2323 O O . ASP C 1 39 ? -35.905 33.016 -8.969 1.00 58.65 117 ASP C O 1
ATOM 2328 N N . LEU C 1 40 ? -34.878 31.909 -10.629 1.00 47.04 118 LEU C N 1
ATOM 2329 C CA . LEU C 1 40 ? -34.676 33.086 -11.446 1.00 48.30 118 LEU C CA 1
ATOM 2330 C C . LEU C 1 40 ? -35.912 33.491 -12.248 1.00 49.13 118 LEU C C 1
ATOM 2331 O O . LEU C 1 40 ? -36.206 34.679 -12.326 1.00 52.04 118 LEU C O 1
ATOM 2336 N N . TYR C 1 41 ? -36.624 32.522 -12.831 1.00 47.11 119 TYR C N 1
ATOM 2337 C CA . TYR C 1 41 ? -37.594 32.823 -13.888 1.00 47.99 119 TYR C CA 1
ATOM 2338 C C . TYR C 1 41 ? -38.996 32.226 -13.744 1.00 48.96 119 TYR C C 1
ATOM 2339 O O . TYR C 1 41 ? -39.831 32.434 -14.613 1.00 49.47 119 TYR C O 1
ATOM 2348 N N . GLY C 1 42 ? -39.256 31.474 -12.682 1.00 49.37 120 GLY C N 1
ATOM 2349 C CA . GLY C 1 42 ? -40.572 30.878 -12.497 1.00 49.86 120 GLY C CA 1
ATOM 2350 C C . GLY C 1 42 ? -40.706 29.501 -13.130 1.00 48.20 120 GLY C C 1
ATOM 2351 O O . GLY C 1 42 ? -39.705 28.820 -13.397 1.00 45.06 120 GLY C O 1
ATOM 2352 N N . ASP C 1 43 ? -41.959 29.114 -13.375 1.00 48.62 121 ASP C N 1
ATOM 2353 C CA . ASP C 1 43 ? -42.295 27.765 -13.822 1.00 48.32 121 ASP C CA 1
ATOM 2354 C C . ASP C 1 43 ? -42.113 27.539 -15.321 1.00 46.81 121 ASP C C 1
ATOM 2355 O O . ASP C 1 43 ? -41.969 26.398 -15.731 1.00 45.99 121 ASP C O 1
ATOM 2360 N N . SER C 1 44 ? -42.112 28.606 -16.124 1.00 46.93 122 SER C N 1
ATOM 2361 C CA . SER C 1 44 ? -41.862 28.507 -17.575 1.00 46.61 122 SER C CA 1
ATOM 2362 C C . SER C 1 44 ? -40.801 29.496 -18.038 1.00 45.67 122 SER C C 1
ATOM 2363 O O . SER C 1 44 ? -40.506 30.450 -17.339 1.00 46.65 122 SER C O 1
ATOM 2366 N N . LEU C 1 45 ? -40.254 29.280 -19.230 1.00 45.72 123 LEU C N 1
ATOM 2367 C CA . LEU C 1 45 ? -39.055 29.996 -19.690 1.00 45.05 123 LEU C CA 1
ATOM 2368 C C . LEU C 1 45 ? -39.165 30.518 -21.118 1.00 46.42 123 LEU C C 1
ATOM 2369 O O . LEU C 1 45 ? -39.600 29.804 -22.025 1.00 45.20 123 LEU C O 1
ATOM 2374 N N . THR C 1 46 ? -38.738 31.766 -21.312 1.00 48.24 124 THR C N 1
ATOM 2375 C CA . THR C 1 46 ? -38.582 32.326 -22.646 1.00 49.52 124 THR C CA 1
ATOM 2376 C C . THR C 1 46 ? -37.416 31.634 -23.340 1.00 48.39 124 THR C C 1
ATOM 2377 O O . THR C 1 46 ? -36.575 30.987 -22.693 1.00 45.78 124 THR C O 1
ATOM 2381 N N . TYR C 1 47 ? -37.322 31.819 -24.648 1.00 49.11 125 TYR C N 1
ATOM 2382 C CA . TYR C 1 47 ? -36.226 31.219 -25.395 1.00 48.10 125 TYR C CA 1
ATOM 2383 C C . TYR C 1 47 ? -34.882 31.561 -24.809 1.00 46.74 125 TYR C C 1
ATOM 2384 O O . TYR C 1 47 ? -34.034 30.689 -24.672 1.00 46.78 125 TYR C O 1
ATOM 2393 N N . GLU C 1 48 ? -34.690 32.826 -24.463 1.00 48.21 126 GLU C N 1
ATOM 2394 C CA . GLU C 1 48 ? -33.398 33.299 -23.978 1.00 48.51 126 GLU C CA 1
ATOM 2395 C C . GLU C 1 48 ? -33.033 32.670 -22.622 1.00 46.71 126 GLU C C 1
ATOM 2396 O O . GLU C 1 48 ? -31.855 32.342 -22.365 1.00 43.58 126 GLU C O 1
ATOM 2402 N N . GLN C 1 49 ? -34.053 32.522 -21.769 1.00 46.56 127 GLN C N 1
ATOM 2403 C CA . GLN C 1 49 ? -33.905 31.914 -20.448 1.00 45.24 127 GLN C CA 1
ATOM 2404 C C . GLN C 1 49 ? -33.622 30.421 -20.564 1.00 43.82 127 GLN C C 1
ATOM 2405 O O . GLN C 1 49 ? -32.887 29.842 -19.744 1.00 42.20 127 GLN C O 1
ATOM 2411 N N . TYR C 1 50 ? -34.218 29.813 -21.588 1.00 43.35 128 TYR C N 1
ATOM 2412 C CA . TYR C 1 50 ? -34.039 28.398 -21.908 1.00 42.63 128 TYR C CA 1
ATOM 2413 C C . TYR C 1 50 ? -32.581 28.122 -22.269 1.00 41.46 128 TYR C C 1
ATOM 2414 O O . TYR C 1 50 ? -31.956 27.229 -21.710 1.00 40.79 128 TYR C O 1
ATOM 2423 N N . LEU C 1 51 ? -32.027 28.930 -23.157 1.00 41.65 129 LEU C N 1
ATOM 2424 C CA . LEU C 1 51 ? -30.630 28.800 -23.516 1.00 41.35 129 LEU C CA 1
ATOM 2425 C C . LEU C 1 51 ? -29.720 28.909 -22.291 1.00 40.38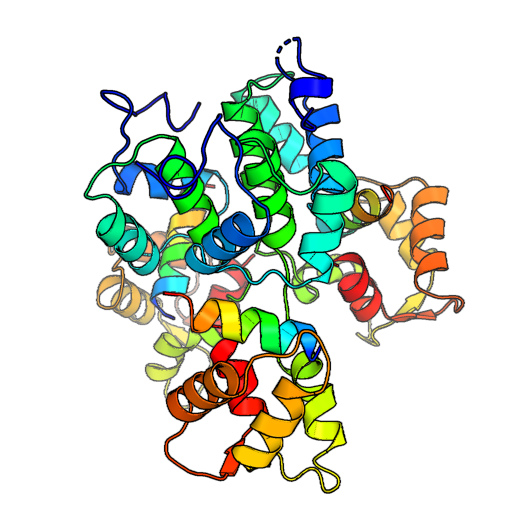 129 LEU C C 1
ATOM 2426 O O . LEU C 1 51 ? -28.711 28.211 -22.206 1.00 40.14 129 LEU C O 1
ATOM 2431 N N . GLU C 1 52 ? -30.098 29.751 -21.337 1.00 43.72 130 GLU C N 1
ATOM 2432 C CA . GLU C 1 52 ? -29.338 29.879 -20.096 1.00 42.96 130 GLU C CA 1
ATOM 2433 C C . GLU C 1 52 ? -29.407 28.564 -19.320 1.00 40.79 130 GLU C C 1
ATOM 2434 O O . GLU C 1 52 ? -28.388 28.066 -18.810 1.00 39.03 130 GLU C O 1
ATOM 2440 N N . TYR C 1 53 ? -30.609 28.000 -19.266 1.00 39.41 131 TYR C N 1
ATOM 2441 C CA . TYR C 1 53 ? -30.825 26.727 -18.619 1.00 37.49 131 TYR C CA 1
ATOM 2442 C C . TYR C 1 53 ? -29.942 25.640 -19.215 1.00 36.80 131 TYR C C 1
ATOM 2443 O O . TYR C 1 53 ? -29.331 24.871 -18.481 1.00 35.62 131 TYR C O 1
ATOM 2452 N N . LEU C 1 54 ? -29.865 25.578 -20.543 1.00 38.32 132 LEU C N 1
ATOM 2453 C CA . LEU C 1 54 ? -29.068 24.544 -21.189 1.00 38.31 132 LEU C CA 1
ATOM 2454 C C . LEU C 1 54 ? -27.587 24.661 -20.847 1.00 37.47 132 LEU C C 1
ATOM 2455 O O . LEU C 1 54 ? -26.905 23.650 -20.789 1.00 37.42 132 LEU C O 1
ATOM 2460 N N . THR C 1 55 ? -27.095 25.874 -20.631 1.00 38.03 133 THR C N 1
ATOM 2461 C CA . THR C 1 55 ? -25.717 26.051 -20.151 1.00 38.21 133 THR C CA 1
ATOM 2462 C C . THR C 1 55 ? -25.550 25.514 -18.724 1.00 36.95 133 THR C C 1
ATOM 2463 O O . THR C 1 55 ? -24.610 24.776 -18.451 1.00 37.43 133 THR C O 1
ATOM 2467 N N . MET C 1 56 ? -26.488 25.817 -17.835 1.00 37.12 134 MET C N 1
ATOM 2468 C CA . MET C 1 56 ? -26.448 25.271 -16.477 1.00 36.82 134 MET C CA 1
ATOM 2469 C C . MET C 1 56 ? -26.521 23.753 -16.395 1.00 36.30 134 MET C C 1
ATOM 2470 O O . MET C 1 56 ? -26.126 23.191 -15.393 1.00 36.81 134 MET C O 1
ATOM 2475 N N . CYS C 1 57 ? -27.053 23.099 -17.418 1.00 36.53 135 CYS C N 1
ATOM 2476 C CA . CYS C 1 57 ? -27.200 21.634 -17.429 1.00 37.00 135 CYS C CA 1
ATOM 2477 C C . CYS C 1 57 ? -25.958 20.842 -17.843 1.00 37.21 135 CYS C C 1
ATOM 2478 O O . CYS C 1 57 ? -25.995 19.607 -17.905 1.00 38.59 135 CYS C O 1
ATOM 2481 N N . VAL C 1 58 ? -24.874 21.538 -18.154 1.00 36.39 136 VAL C N 1
ATOM 2482 C CA . VAL C 1 58 ? -23.667 20.885 -18.558 1.00 35.82 136 VAL C CA 1
ATOM 2483 C C . VAL C 1 58 ? -23.017 20.433 -17.253 1.00 36.12 136 VAL C C 1
ATOM 2484 O O . VAL C 1 58 ? -22.924 21.203 -16.300 1.00 37.11 136 VAL C O 1
ATOM 2488 N N . HIS C 1 59 ? -22.605 19.177 -17.209 1.00 35.23 137 HIS C N 1
ATOM 2489 C CA . HIS C 1 59 ? -22.064 18.578 -15.998 1.00 36.12 137 HIS C CA 1
ATOM 2490 C C . HIS C 1 59 ? -20.862 17.720 -16.287 1.00 35.88 137 HIS C C 1
ATOM 2491 O O . HIS C 1 59 ? -20.891 16.522 -16.018 1.00 35.79 137 HIS C O 1
ATOM 2498 N N . ASP C 1 60 ? -19.790 18.339 -16.803 1.00 35.94 138 ASP C N 1
ATOM 2499 C CA . ASP C 1 60 ? -18.512 17.660 -17.097 1.00 37.24 138 ASP C CA 1
ATOM 2500 C C . ASP C 1 60 ? -17.983 16.821 -15.920 1.00 36.97 138 ASP C C 1
ATOM 2501 O O . ASP C 1 60 ? -17.505 15.683 -16.129 1.00 35.59 138 ASP C O 1
ATOM 2506 N N . ARG C 1 61 ? -18.051 17.398 -14.708 1.00 37.18 139 ARG C N 1
ATOM 2507 C CA . ARG C 1 61 ? -17.342 16.852 -13.540 1.00 39.68 139 ARG C CA 1
ATOM 2508 C C . ARG C 1 61 ? -17.910 15.553 -12.972 1.00 37.35 139 ARG C C 1
ATOM 2509 O O . ARG C 1 61 ? -17.262 14.934 -12.147 1.00 38.40 139 ARG C O 1
ATOM 2517 N N . ASP C 1 62 ? -19.098 15.128 -13.404 1.00 35.35 140 ASP C N 1
ATOM 2518 C CA . ASP C 1 62 ? -19.619 13.865 -12.956 1.00 34.54 140 ASP C CA 1
ATOM 2519 C C . ASP C 1 62 ? -18.563 12.767 -13.226 1.00 36.41 140 ASP C C 1
ATOM 2520 O O . ASP C 1 62 ? -17.989 12.680 -14.316 1.00 36.80 140 ASP C O 1
ATOM 2525 N N . ASN C 1 63 ? -18.313 11.940 -12.220 1.00 37.75 141 ASN C N 1
ATOM 2526 C CA . ASN C 1 63 ? -17.414 10.785 -12.353 1.00 39.18 141 ASN C CA 1
ATOM 2527 C C . ASN C 1 63 ? -17.940 9.626 -11.526 1.00 37.60 141 ASN C C 1
ATOM 2528 O O . ASN C 1 63 ? -18.816 9.815 -10.675 1.00 34.58 141 ASN C O 1
ATOM 2533 N N . MET C 1 64 ? -17.418 8.432 -11.791 1.00 38.93 142 MET C N 1
ATOM 2534 C CA . MET C 1 64 ? -17.947 7.221 -11.171 1.00 38.98 142 MET C CA 1
ATOM 2535 C C . MET C 1 64 ? -17.870 7.272 -9.641 1.00 39.01 142 MET C C 1
ATOM 2536 O O . MET C 1 64 ? -18.828 6.863 -8.940 1.00 37.27 142 MET C O 1
ATOM 2541 N N . GLU C 1 65 ? -16.739 7.765 -9.140 1.00 40.13 143 GLU C N 1
ATOM 2542 C CA . GLU C 1 65 ? -16.460 7.752 -7.705 1.00 43.53 143 GLU C CA 1
ATOM 2543 C C . GLU C 1 65 ? -17.412 8.676 -6.948 1.00 42.59 143 GLU C C 1
ATOM 2544 O O . GLU C 1 65 ? -17.666 8.481 -5.762 1.00 43.51 143 GLU C O 1
ATOM 2550 N N . GLU C 1 66 ? -17.941 9.679 -7.633 1.00 40.31 144 GLU C N 1
ATOM 2551 C CA . GLU C 1 66 ? -18.886 10.572 -6.990 1.00 42.04 144 GLU C CA 1
ATOM 2552 C C . GLU C 1 66 ? -20.247 9.880 -7.004 1.00 39.99 144 GLU C C 1
ATOM 2553 O O . GLU C 1 66 ? -20.922 9.779 -5.975 1.00 41.61 144 GLU C O 1
ATOM 2559 N N . LEU C 1 67 ? -20.609 9.364 -8.173 1.00 36.31 145 LEU C N 1
ATOM 2560 C CA . LEU C 1 67 ? -21.913 8.758 -8.391 1.00 35.55 145 LEU C CA 1
ATOM 2561 C C . LEU C 1 67 ? -22.288 7.613 -7.462 1.00 36.01 145 LEU C C 1
ATOM 2562 O O . LEU C 1 67 ? -23.454 7.463 -7.116 1.00 39.49 145 LEU C O 1
ATOM 2567 N N . ILE C 1 68 ? -21.308 6.832 -7.043 1.00 35.27 146 ILE C N 1
ATOM 2568 C CA . ILE C 1 68 ? -21.554 5.628 -6.264 1.00 36.53 146 ILE C CA 1
ATOM 2569 C C . ILE C 1 68 ? -21.810 5.862 -4.769 1.00 39.29 146 ILE C C 1
ATOM 2570 O O . ILE C 1 68 ? -22.279 4.959 -4.086 1.00 41.49 146 ILE C O 1
ATOM 2575 N N . LYS C 1 69 ? -21.524 7.059 -4.274 1.00 43.89 147 LYS C N 1
ATOM 2576 C CA . LYS C 1 69 ? -21.496 7.303 -2.837 1.00 45.76 147 LYS C CA 1
ATOM 2577 C C . LYS C 1 69 ? -22.750 6.880 -2.084 1.00 46.05 147 LYS C C 1
ATOM 2578 O O . LYS C 1 69 ? -22.641 6.311 -0.996 1.00 47.78 147 LYS C O 1
ATOM 2584 N N . MET C 1 70 ? -23.936 7.117 -2.650 1.00 45.00 148 MET C N 1
ATOM 2585 C CA . MET C 1 70 ? -25.160 6.641 -1.994 1.00 46.44 148 MET C CA 1
ATOM 2586 C C . MET C 1 70 ? -25.213 5.109 -1.972 1.00 44.33 148 MET C C 1
ATOM 2587 O O . MET C 1 70 ? -25.662 4.531 -0.984 1.00 45.24 148 MET C O 1
ATOM 2592 N N . PHE C 1 71 ? -24.735 4.467 -3.045 1.00 40.92 149 PHE C N 1
ATOM 2593 C CA . PHE C 1 71 ? -24.723 3.004 -3.122 1.00 41.01 149 PHE C CA 1
ATOM 2594 C C . PHE C 1 71 ? -23.708 2.369 -2.147 1.00 42.74 149 PHE C C 1
ATOM 2595 O O . PHE C 1 71 ? -24.023 1.378 -1.463 1.00 43.80 149 PHE C O 1
ATOM 2603 N N . SER C 1 72 ? -22.503 2.944 -2.075 1.00 42.57 150 SER C N 1
ATOM 2604 C CA . SER C 1 72 ? -21.477 2.470 -1.135 1.00 45.10 150 SER C CA 1
ATOM 2605 C C . SER C 1 72 ? -21.956 2.476 0.309 1.00 47.74 150 SER C C 1
ATOM 2606 O O . SER C 1 72 ? -21.664 1.552 1.061 1.00 50.41 150 SER C O 1
ATOM 2609 N N . HIS C 1 73 ? -22.689 3.524 0.681 1.00 48.12 151 HIS C N 1
ATOM 2610 C CA . HIS C 1 73 ? -23.290 3.645 2.004 1.00 53.05 151 HIS C CA 1
ATOM 2611 C C . HIS C 1 73 ? -24.176 2.468 2.341 1.00 54.89 151 HIS C C 1
ATOM 2612 O O . HIS C 1 73 ? -24.240 2.068 3.497 1.00 60.35 151 HIS C O 1
ATOM 2619 N N . PHE C 1 74 ? -24.856 1.892 1.343 1.00 71.56 152 PHE C N 1
ATOM 2620 C CA . PHE C 1 74 ? -25.645 0.673 1.556 1.00 70.32 152 PHE C CA 1
ATOM 2621 C C . PHE C 1 74 ? -24.827 -0.625 1.474 1.00 70.04 152 PHE C C 1
ATOM 2622 O O . PHE C 1 74 ? -25.332 -1.683 1.802 1.00 71.05 152 PHE C O 1
ATOM 2630 N N . ASP C 1 75 ? -23.556 -0.536 1.090 1.00 70.24 153 ASP C N 1
ATOM 2631 C CA . ASP C 1 75 ? -22.706 -1.704 0.866 1.00 70.91 153 ASP C CA 1
ATOM 2632 C C . ASP C 1 75 ? -21.777 -1.898 2.026 1.00 73.23 153 ASP C C 1
ATOM 2633 O O . ASP C 1 75 ? -20.792 -1.172 2.143 1.00 75.34 153 ASP C O 1
ATOM 2638 N N . ASN C 1 76 ? -22.058 -2.881 2.878 1.00 75.35 154 ASN C N 1
ATOM 2639 C CA . ASN C 1 76 ? -21.148 -3.195 3.999 1.00 79.38 154 ASN C CA 1
ATOM 2640 C C . ASN C 1 76 ? -20.045 -4.091 3.467 1.00 82.52 154 ASN C C 1
ATOM 2641 O O . ASN C 1 76 ? -20.263 -4.850 2.525 1.00 82.48 154 ASN C O 1
ATOM 2646 N N . ASN C 1 77 ? -18.862 -3.992 4.050 1.00 86.74 155 ASN C N 1
ATOM 2647 C CA . ASN C 1 77 ? -17.713 -4.773 3.596 1.00 90.99 155 ASN C CA 1
ATOM 2648 C C . ASN C 1 77 ? -17.254 -4.461 2.177 1.00 87.45 155 ASN C C 1
ATOM 2649 O O . ASN C 1 77 ? -16.497 -5.236 1.590 1.00 89.78 155 ASN C O 1
ATOM 2654 N N . SER C 1 78 ? -17.723 -3.341 1.624 1.00 82.58 156 SER C N 1
ATOM 2655 C CA . SER C 1 78 ? -17.243 -2.846 0.340 1.00 80.28 156 SER C CA 1
ATOM 2656 C C . SER C 1 78 ? -17.057 -3.978 -0.670 1.00 80.15 156 SER C C 1
ATOM 2657 O O . SER C 1 78 ? -16.046 -4.069 -1.362 1.00 80.90 156 SER C O 1
ATOM 2660 N N . SER C 1 79 ? -18.054 -4.847 -0.746 1.00 49.09 157 SER C N 1
ATOM 2661 C CA . SER C 1 79 ? -18.046 -5.938 -1.708 1.00 49.06 157 SER C CA 1
ATOM 2662 C C . SER C 1 79 ? -17.995 -5.392 -3.131 1.00 48.17 157 SER C C 1
ATOM 2663 O O . SER C 1 79 ? -17.444 -6.038 -4.022 1.00 49.35 157 SER C O 1
ATOM 2666 N N . GLY C 1 80 ? -18.575 -4.211 -3.325 1.00 46.16 158 GLY C N 1
ATOM 2667 C CA . GLY C 1 80 ? -18.725 -3.624 -4.647 1.00 45.83 158 GLY C CA 1
ATOM 2668 C C . GLY C 1 80 ? -20.052 -3.966 -5.312 1.00 44.02 158 GLY C C 1
ATOM 2669 O O . GLY C 1 80 ? -20.293 -3.604 -6.465 1.00 44.01 158 GLY C O 1
ATOM 2670 N N . PHE C 1 81 ? -20.937 -4.651 -4.598 1.00 42.98 159 PHE C N 1
ATOM 2671 C CA . PHE C 1 81 ? -22.159 -5.146 -5.213 1.00 41.55 159 PHE C CA 1
ATOM 2672 C C . PHE C 1 81 ? -23.383 -4.785 -4.383 1.00 39.90 159 PHE C C 1
ATOM 2673 O O . PHE C 1 81 ? -23.318 -4.687 -3.158 1.00 39.89 159 PHE C O 1
ATOM 2681 N N . LEU C 1 82 ? -24.496 -4.578 -5.067 1.00 38.26 160 LEU C N 1
ATOM 2682 C CA . LEU C 1 82 ? -25.799 -4.581 -4.412 1.00 37.78 160 LEU C CA 1
ATOM 2683 C C . LEU C 1 82 ? -26.730 -5.405 -5.284 1.00 37.35 160 LEU C C 1
ATOM 2684 O O . LEU C 1 82 ? -26.460 -5.615 -6.471 1.00 37.24 160 LEU C O 1
ATOM 2689 N N . THR C 1 83 ? -27.824 -5.864 -4.702 1.00 37.28 161 THR C N 1
ATOM 2690 C CA . THR C 1 83 ? -28.855 -6.518 -5.489 1.00 37.67 161 THR C CA 1
ATOM 2691 C C . THR C 1 83 ? -29.657 -5.474 -6.280 1.00 36.77 161 THR C C 1
ATOM 2692 O O . THR C 1 83 ? -29.643 -4.292 -5.966 1.00 35.65 161 THR C O 1
ATOM 2696 N N . LYS C 1 84 ? -30.346 -5.944 -7.315 1.00 37.05 162 LYS C N 1
ATOM 2697 C CA . LYS C 1 84 ? -31.244 -5.121 -8.093 1.00 36.63 162 LYS C CA 1
ATOM 2698 C C . LYS C 1 84 ? -32.337 -4.516 -7.229 1.00 36.81 162 LYS C C 1
ATOM 2699 O O . LYS C 1 84 ? -32.594 -3.331 -7.298 1.00 36.38 162 LYS C O 1
ATOM 2705 N N . ASN C 1 85 ? -32.964 -5.324 -6.390 1.00 38.15 163 ASN C N 1
ATOM 2706 C CA . ASN C 1 85 ? -34.032 -4.820 -5.514 1.00 39.12 163 ASN C CA 1
ATOM 2707 C C . ASN C 1 85 ? -33.510 -3.707 -4.587 1.00 39.10 163 ASN C C 1
ATOM 2708 O O . ASN C 1 85 ? -34.191 -2.695 -4.382 1.00 39.42 163 ASN C O 1
ATOM 2713 N N . GLN C 1 86 ? -32.308 -3.905 -4.037 1.00 38.56 164 GLN C N 1
ATOM 2714 C CA . GLN C 1 86 ? -31.654 -2.882 -3.216 1.00 38.53 164 GLN C CA 1
ATOM 2715 C C . GLN C 1 86 ? -31.526 -1.598 -3.998 1.00 37.77 164 GLN C C 1
ATOM 2716 O O . GLN C 1 86 ? -31.982 -0.547 -3.548 1.00 38.31 164 GLN C O 1
ATOM 2722 N N . MET C 1 87 ? -30.902 -1.690 -5.169 1.00 36.81 165 MET C N 1
ATOM 2723 C CA . MET C 1 87 ? -30.696 -0.522 -6.019 1.00 36.46 165 MET C CA 1
ATOM 2724 C C . MET C 1 87 ? -32.008 0.114 -6.443 1.00 36.12 165 MET C C 1
ATOM 2725 O O . MET C 1 87 ? -32.153 1.316 -6.415 1.00 35.90 165 MET C O 1
ATOM 2730 N N . LYS C 1 88 ? -32.985 -0.700 -6.789 1.00 36.56 166 LYS C N 1
ATOM 2731 C CA . LYS C 1 88 ? -34.279 -0.172 -7.175 1.00 37.15 166 LYS C CA 1
ATOM 2732 C C . LYS C 1 88 ? -34.866 0.619 -6.008 1.00 37.82 166 LYS C C 1
ATOM 2733 O O . LYS C 1 88 ? -35.321 1.745 -6.200 1.00 38.00 166 LYS C O 1
ATOM 2739 N N . ASN C 1 89 ? -34.824 0.039 -4.803 1.00 37.94 167 ASN C N 1
ATOM 2740 C CA . ASN C 1 89 ? -35.336 0.711 -3.587 1.00 39.09 167 ASN C CA 1
ATOM 2741 C C . ASN C 1 89 ? -34.658 2.031 -3.297 1.00 38.75 167 ASN C C 1
ATOM 2742 O O . ASN C 1 89 ? -35.321 3.026 -2.944 1.00 39.82 167 ASN C O 1
ATOM 2747 N N . ILE C 1 90 ? -33.340 2.031 -3.431 1.00 37.14 168 ILE C N 1
ATOM 2748 C CA . ILE C 1 90 ? -32.595 3.250 -3.250 1.00 36.98 168 ILE C CA 1
ATOM 2749 C C . ILE C 1 90 ? -33.062 4.263 -4.292 1.00 36.92 168 ILE C C 1
ATOM 2750 O O . ILE C 1 90 ? -33.503 5.350 -3.940 1.00 37.73 168 ILE C O 1
ATOM 2755 N N . LEU C 1 91 ? -32.994 3.884 -5.570 1.00 36.12 169 LEU C N 1
ATOM 2756 C CA . LEU C 1 91 ? -33.267 4.809 -6.680 1.00 36.08 169 LEU C CA 1
ATOM 2757 C C . LEU C 1 91 ? -34.694 5.360 -6.686 1.00 37.48 169 LEU C C 1
ATOM 2758 O O . LEU C 1 91 ? -34.950 6.416 -7.253 1.00 37.71 169 LEU C O 1
ATOM 2763 N N . THR C 1 92 ? -35.617 4.668 -6.034 1.00 39.28 170 THR C N 1
ATOM 2764 C CA . THR C 1 92 ? -37.014 5.086 -6.031 1.00 41.54 170 THR C CA 1
ATOM 2765 C C . THR C 1 92 ? -37.445 5.729 -4.728 1.00 44.32 170 THR C C 1
ATOM 2766 O O . THR C 1 92 ? -38.594 6.194 -4.615 1.00 47.01 170 THR C O 1
ATOM 2770 N N . THR C 1 93 ? -36.564 5.749 -3.731 1.00 38.00 171 THR C N 1
ATOM 2771 C CA . THR C 1 93 ? -36.925 6.307 -2.421 1.00 40.77 171 THR C CA 1
ATOM 2772 C C . THR C 1 93 ? -36.207 7.626 -2.156 1.00 40.33 171 THR C C 1
ATOM 2773 O O . THR C 1 93 ? -36.860 8.579 -1.758 1.00 42.35 171 THR C O 1
ATOM 2777 N N . TRP C 1 9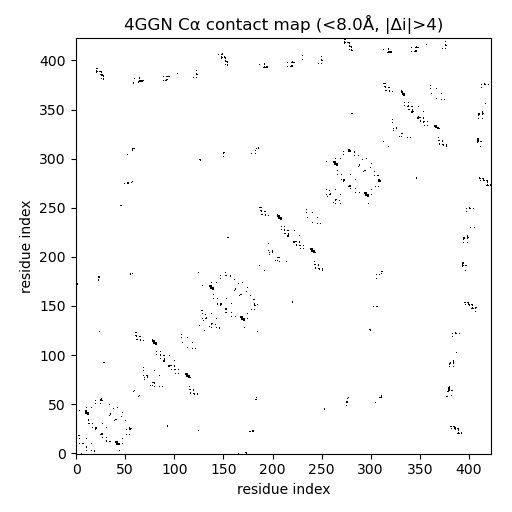4 ? -34.895 7.699 -2.396 1.00 38.75 172 TRP C N 1
ATOM 2778 C CA . TRP C 1 94 ? -34.154 8.953 -2.200 1.00 38.32 172 TRP C CA 1
ATOM 2779 C C . TRP C 1 94 ? -33.903 9.729 -3.467 1.00 37.54 172 TRP C C 1
ATOM 2780 O O . TRP C 1 94 ? -33.896 9.160 -4.569 1.00 37.38 172 TRP C O 1
ATOM 2791 N N . GLY C 1 95 ? -33.693 11.039 -3.320 1.00 38.40 173 GLY C N 1
ATOM 2792 C CA . GLY C 1 95 ? -33.248 11.922 -4.422 1.00 37.99 173 GLY C CA 1
ATOM 2793 C C . GLY C 1 95 ? -34.324 12.271 -5.434 1.00 38.25 173 GLY C C 1
ATOM 2794 O O . GLY C 1 95 ? -35.496 12.382 -5.081 1.00 39.29 173 GLY C O 1
ATOM 2795 N N . ASP C 1 96 ? -33.948 12.449 -6.699 1.00 37.39 174 ASP C N 1
ATOM 2796 C CA . ASP C 1 96 ? -34.948 12.671 -7.742 1.00 37.82 174 ASP C CA 1
ATOM 2797 C C . ASP C 1 96 ? -35.517 11.306 -8.110 1.00 36.34 174 ASP C C 1
ATOM 2798 O O . ASP C 1 96 ? -35.214 10.763 -9.158 1.00 35.62 174 ASP C O 1
ATOM 2803 N N . ALA C 1 97 ? -36.351 10.783 -7.220 1.00 36.73 175 ALA C N 1
ATOM 2804 C CA . ALA C 1 97 ? -36.885 9.418 -7.275 1.00 36.39 175 ALA C CA 1
ATOM 2805 C C . ALA C 1 97 ? -37.443 9.004 -8.629 1.00 35.97 175 ALA C C 1
ATOM 2806 O O . ALA C 1 97 ? -38.178 9.753 -9.273 1.00 37.23 175 ALA C O 1
ATOM 2808 N N . LEU C 1 98 ? -37.089 7.798 -9.059 1.00 35.10 176 LEU C N 1
ATOM 2809 C CA . LEU C 1 98 ? -37.622 7.245 -10.292 1.00 34.48 176 LEU C CA 1
ATOM 2810 C C . LEU C 1 98 ? -38.793 6.360 -9.922 1.00 35.76 176 LEU C C 1
ATOM 2811 O O . LEU C 1 98 ? -38.920 5.954 -8.772 1.00 36.32 176 LEU C O 1
ATOM 2816 N N . THR C 1 99 ? -39.630 6.023 -10.895 1.00 36.84 177 THR C N 1
ATOM 2817 C CA . THR C 1 99 ? -40.664 5.008 -10.659 1.00 39.48 177 THR C CA 1
ATOM 2818 C C . THR C 1 99 ? -39.969 3.634 -10.521 1.00 39.16 177 THR C C 1
ATOM 2819 O O . THR C 1 99 ? -38.824 3.473 -10.930 1.00 36.87 177 THR C O 1
ATOM 2823 N N . GLU C 1 100 ? -40.664 2.667 -9.933 1.00 41.54 178 GLU C N 1
ATOM 2824 C CA . GLU C 1 100 ? -40.152 1.313 -9.840 1.00 42.99 178 GLU C CA 1
ATOM 2825 C C . GLU C 1 100 ? -39.709 0.828 -11.225 1.00 42.86 178 GLU C C 1
ATOM 2826 O O . GLU C 1 100 ? -38.616 0.272 -11.397 1.00 41.92 178 GLU C O 1
ATOM 2832 N N . GLN C 1 101 ? -40.582 1.067 -12.198 1.00 38.50 179 GLN C N 1
ATOM 2833 C CA . GLN C 1 101 ? -40.440 0.579 -13.556 1.00 39.21 179 GLN C CA 1
ATOM 2834 C C . GLN C 1 101 ? -39.210 1.186 -14.211 1.00 36.12 179 GLN C C 1
ATOM 2835 O O . GLN C 1 101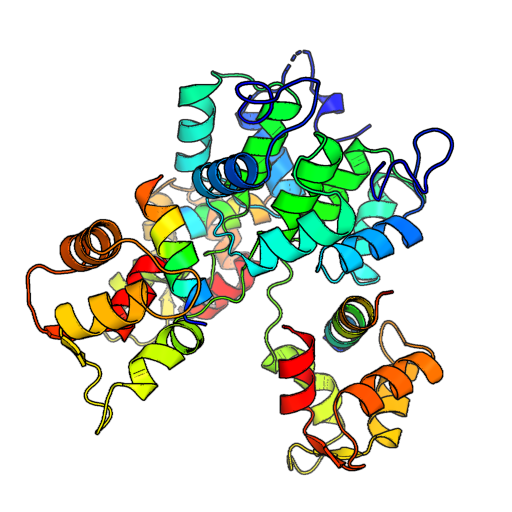 ? -38.433 0.461 -14.825 1.00 35.90 179 GLN C O 1
ATOM 2841 N N . GLU C 1 102 ? -39.015 2.499 -14.063 1.00 34.98 180 GLU C N 1
ATOM 2842 C CA . GLU C 1 102 ? -37.818 3.155 -14.615 1.00 33.78 180 GLU C CA 1
ATOM 2843 C C . GLU C 1 102 ? -36.534 2.619 -13.980 1.00 32.84 180 GLU C C 1
ATOM 2844 O O . GLU C 1 102 ? -35.509 2.455 -14.649 1.00 33.50 180 GLU C O 1
ATOM 2850 N N . ALA C 1 103 ? -36.578 2.377 -12.679 1.00 33.25 181 ALA C N 1
ATOM 2851 C CA . ALA C 1 103 ? -35.421 1.840 -11.975 1.00 32.02 181 ALA C CA 1
ATOM 2852 C C . ALA C 1 103 ? -35.111 0.455 -12.509 1.00 32.15 181 ALA C C 1
ATOM 2853 O O . ALA C 1 103 ? -33.983 0.149 -12.847 1.00 31.79 181 ALA C O 1
ATOM 2855 N N . ASN C 1 104 ? -36.136 -0.368 -12.623 1.00 33.72 182 ASN C N 1
ATOM 2856 C CA . ASN C 1 104 ? -35.953 -1.715 -13.115 1.00 34.63 182 ASN C CA 1
ATOM 2857 C C . ASN C 1 104 ? -35.487 -1.762 -14.566 1.00 33.66 182 ASN C C 1
ATOM 2858 O O . ASN C 1 104 ? -34.727 -2.638 -14.912 1.00 33.21 182 ASN C O 1
ATOM 2863 N N . ASP C 1 105 ? -36.005 -0.872 -15.416 1.00 34.87 183 ASP C N 1
ATOM 2864 C CA . ASP C 1 105 ? -35.604 -0.791 -16.821 1.00 34.90 183 ASP C CA 1
ATOM 2865 C C . ASP C 1 105 ? -34.132 -0.451 -16.949 1.00 33.28 183 ASP C C 1
ATOM 2866 O O . ASP C 1 105 ? -33.440 -1.016 -17.792 1.00 32.85 183 ASP C O 1
ATOM 2871 N N . ALA C 1 106 ? -33.662 0.474 -16.114 1.00 32.38 184 ALA C N 1
ATOM 2872 C CA . ALA C 1 106 ? -32.256 0.856 -16.129 1.00 32.43 184 ALA C CA 1
ATOM 2873 C C . ALA C 1 106 ? -31.386 -0.288 -15.604 1.00 32.46 184 ALA C C 1
ATOM 2874 O O . ALA C 1 106 ? -30.356 -0.614 -16.190 1.00 32.68 184 ALA C O 1
ATOM 2876 N N . LEU C 1 107 ? -31.807 -0.908 -14.512 1.00 32.01 185 LEU C N 1
ATOM 2877 C CA . LEU C 1 107 ? -31.052 -2.032 -13.965 1.00 33.02 185 LEU C CA 1
ATOM 2878 C C . LEU C 1 107 ? -31.065 -3.208 -14.977 1.00 33.62 185 LEU C C 1
ATOM 2879 O O . LEU C 1 107 ? -30.040 -3.824 -15.248 1.00 32.44 185 LEU C O 1
ATOM 2884 N N . ASN C 1 108 ? -32.229 -3.499 -15.550 1.00 33.37 186 ASN C N 1
ATOM 2885 C CA . ASN C 1 108 ? -32.323 -4.613 -16.500 1.00 35.09 186 ASN C CA 1
ATOM 2886 C C . ASN C 1 108 ? -31.569 -4.398 -17.796 1.00 35.69 186 ASN C C 1
ATOM 2887 O O . ASN C 1 108 ? -31.051 -5.344 -18.359 1.00 40.05 186 ASN C O 1
ATOM 2892 N N . ALA C 1 109 ? -31.493 -3.168 -18.273 1.00 35.00 187 ALA C N 1
ATOM 2893 C CA . ALA C 1 109 ? -30.707 -2.892 -19.464 1.00 37.31 187 ALA C CA 1
ATOM 2894 C C . ALA C 1 109 ? -29.187 -3.082 -19.189 1.00 36.26 187 ALA C C 1
ATOM 2895 O O . ALA C 1 109 ? -28.444 -3.455 -20.082 1.00 38.89 187 ALA C O 1
ATOM 2897 N N . PHE C 1 110 ? -28.739 -2.850 -17.960 1.00 34.54 188 PHE C N 1
ATOM 2898 C CA . PHE C 1 110 ? -27.319 -3.044 -17.609 1.00 35.43 188 PHE C CA 1
ATOM 2899 C C . PHE C 1 110 ? -26.946 -4.513 -17.457 1.00 36.46 188 PHE C C 1
ATOM 2900 O O . PHE C 1 110 ? -25.924 -4.962 -17.996 1.00 37.32 188 PHE C O 1
ATOM 2908 N N . SER C 1 111 ? -27.775 -5.264 -16.731 1.00 35.77 189 SER C N 1
ATOM 2909 C CA . SER C 1 111 ? -27.473 -6.664 -16.489 1.00 36.79 189 SER C CA 1
ATOM 2910 C C . SER C 1 111 ? -28.722 -7.495 -16.365 1.00 37.72 189 SER C C 1
ATOM 2911 O O . SER C 1 111 ? -29.782 -7.015 -15.954 1.00 35.89 189 SER C O 1
ATOM 2914 N N . SER C 1 112 ? -28.585 -8.770 -16.696 1.00 40.37 190 SER C N 1
ATOM 2915 C CA . SER C 1 112 ? -29.676 -9.706 -16.473 1.00 42.80 190 SER C CA 1
ATOM 2916 C C . SER C 1 112 ? -29.405 -10.547 -15.219 1.00 43.04 190 SER C C 1
ATOM 2917 O O . SER C 1 112 ? -30.127 -11.499 -14.951 1.00 46.63 190 SER C O 1
ATOM 2920 N N . GLU C 1 113 ? -28.369 -10.196 -14.464 1.00 76.30 191 GLU C N 1
ATOM 2921 C CA . GLU C 1 113 ? -28.052 -10.882 -13.216 1.00 73.91 191 GLU C CA 1
ATOM 2922 C C . GLU C 1 113 ? -28.540 -10.053 -12.030 1.00 67.16 191 GLU C C 1
ATOM 2923 O O . GLU C 1 113 ? -28.635 -8.844 -12.120 1.00 64.34 191 GLU C O 1
ATOM 2929 N N . ASP C 1 114 ? -28.841 -10.713 -10.923 1.00 66.33 192 ASP C N 1
ATOM 2930 C CA . ASP C 1 114 ? -29.392 -10.052 -9.744 1.00 63.85 192 ASP C CA 1
ATOM 2931 C C . ASP C 1 114 ? -28.369 -9.205 -8.975 1.00 62.11 192 ASP C C 1
ATOM 2932 O O . ASP C 1 114 ? -28.709 -8.180 -8.391 1.00 59.70 192 ASP C O 1
ATOM 2937 N N . ARG C 1 115 ? -27.128 -9.682 -8.945 1.00 63.93 193 ARG C N 1
ATOM 2938 C CA . ARG C 1 115 ? -26.046 -9.033 -8.225 1.00 64.22 193 ARG C CA 1
ATOM 2939 C C . ARG C 1 115 ? -25.436 -7.975 -9.143 1.00 60.55 193 ARG C C 1
ATOM 2940 O O . ARG C 1 115 ? -24.877 -8.307 -10.176 1.00 61.46 193 ARG C O 1
ATOM 2948 N N . ILE C 1 116 ? -25.576 -6.706 -8.781 1.00 57.44 194 ILE C N 1
ATOM 2949 C CA . ILE C 1 116 ? -25.102 -5.617 -9.626 1.00 55.95 194 ILE C CA 1
ATOM 2950 C C . ILE C 1 116 ? -23.790 -5.050 -9.100 1.00 56.43 194 ILE C C 1
ATOM 2951 O O . ILE C 1 116 ? -23.689 -4.654 -7.947 1.00 57.27 194 ILE C O 1
ATOM 2956 N N . ASN C 1 117 ? -22.795 -5.011 -9.975 1.00 57.31 195 ASN C N 1
ATOM 2957 C CA . ASN C 1 117 ? -21.596 -4.228 -9.745 1.00 58.43 195 ASN C CA 1
ATOM 2958 C C . ASN C 1 117 ? -21.931 -2.760 -9.933 1.00 57.32 195 ASN C C 1
ATOM 2959 O O . ASN C 1 117 ? -21.981 -2.262 -11.063 1.00 58.03 195 ASN C O 1
ATOM 2964 N N . TYR C 1 118 ? -22.161 -2.060 -8.833 1.00 34.43 196 TYR C N 1
ATOM 2965 C CA . TYR C 1 118 ? -22.726 -0.697 -8.928 1.00 33.96 196 TYR C CA 1
ATOM 2966 C C . TYR C 1 118 ? -21.704 0.311 -9.457 1.00 34.92 196 TYR C C 1
ATOM 2967 O O . TYR C 1 118 ? -22.092 1.328 -10.062 1.00 34.59 196 TYR C O 1
ATOM 2976 N N . LYS C 1 119 ? -20.422 0.037 -9.255 1.00 36.94 197 LYS C N 1
ATOM 2977 C CA . LYS C 1 119 ? -19.393 0.860 -9.895 1.00 38.85 197 LYS C CA 1
ATOM 2978 C C . LYS C 1 119 ? -19.466 0.782 -11.426 1.00 37.76 197 LYS C C 1
ATOM 2979 O O . LYS C 1 119 ? -19.456 1.817 -12.099 1.00 38.45 197 LYS C O 1
ATOM 2985 N N . LEU C 1 120 ? -19.528 -0.436 -11.963 1.00 37.42 198 LEU C N 1
ATOM 2986 C CA . LEU C 1 120 ? -19.624 -0.658 -13.400 1.00 37.48 198 LEU C CA 1
ATOM 2987 C C . LEU C 1 120 ? -20.973 -0.144 -13.943 1.00 35.89 198 LEU C C 1
ATOM 2988 O O . LEU C 1 120 ? -21.056 0.354 -15.053 1.00 36.40 198 LEU C O 1
ATOM 2993 N N . PHE C 1 121 ? -22.013 -0.222 -13.124 1.00 34.67 199 PHE C N 1
ATOM 2994 C CA . PHE C 1 121 ? -23.314 0.309 -13.498 1.00 33.83 199 PHE C CA 1
ATOM 2995 C C . PHE C 1 121 ? -23.222 1.821 -13.692 1.00 33.96 199 PHE C C 1
ATOM 2996 O O . PHE C 1 121 ? -23.697 2.358 -14.697 1.00 33.62 199 PHE C O 1
ATOM 3004 N N . CYS C 1 122 ? -22.575 2.479 -12.734 1.00 34.74 200 CYS C N 1
ATOM 3005 C CA . CYS C 1 122 ? -22.401 3.926 -12.772 1.00 35.91 200 CYS C CA 1
ATOM 3006 C C . CYS C 1 122 ? -21.489 4.375 -13.919 1.00 37.17 200 CYS C C 1
ATOM 3007 O O . CYS C 1 122 ? -21.809 5.308 -14.636 1.00 37.75 200 CYS C O 1
ATOM 3010 N N . GLU C 1 123 ? -20.372 3.683 -14.102 1.00 33.36 201 GLU C N 1
ATOM 3011 C CA . GLU C 1 123 ? -19.492 3.886 -15.253 1.00 34.70 201 GLU C CA 1
ATOM 3012 C C . GLU C 1 123 ? -20.280 3.785 -16.557 1.00 33.20 201 GLU C C 1
ATOM 3013 O O . GLU C 1 123 ? -20.153 4.627 -17.437 1.00 32.52 201 GLU C O 1
ATOM 3019 N N . ASP C 1 124 ? -21.124 2.764 -16.666 1.00 33.52 202 ASP C N 1
ATOM 3020 C CA . ASP C 1 124 ? -21.935 2.592 -17.859 1.00 34.69 202 ASP C CA 1
ATOM 3021 C C . ASP C 1 124 ? -22.893 3.773 -18.111 1.00 32.82 202 ASP C C 1
ATOM 3022 O O . ASP C 1 124 ? -22.978 4.232 -19.240 1.00 34.39 202 ASP C O 1
ATOM 3027 N N . ILE C 1 125 ? -23.611 4.265 -17.099 1.00 31.54 203 ILE C N 1
ATOM 3028 C CA . ILE C 1 125 ? -24.560 5.374 -17.356 1.00 32.48 203 ILE C CA 1
ATOM 3029 C C . ILE C 1 125 ? -23.827 6.690 -17.600 1.00 31.48 203 ILE C C 1
ATOM 3030 O O . ILE C 1 125 ? -24.415 7.618 -18.102 1.00 33.56 203 ILE C O 1
ATOM 3035 N N . LEU C 1 126 ? -22.546 6.758 -17.251 1.00 30.88 204 LEU C N 1
ATOM 3036 C CA . LEU C 1 126 ? -21.733 7.939 -17.549 1.00 31.71 204 LEU C CA 1
ATOM 3037 C C . LEU C 1 126 ? -21.091 7.866 -18.917 1.00 34.29 204 LEU C C 1
ATOM 3038 O O . LEU C 1 126 ? -20.330 8.743 -19.273 1.00 36.22 204 LEU C O 1
ATOM 3043 N N . SER C 1 127 ? -21.421 6.846 -19.699 1.00 36.63 205 SER C N 1
ATOM 3044 C CA . SER C 1 127 ? -20.767 6.637 -20.992 1.00 42.46 205 SER C CA 1
ATOM 3045 C C . SER C 1 127 ? -21.591 7.150 -22.163 1.00 46.22 205 SER C C 1
ATOM 3046 O O . SER C 1 127 ? -21.902 8.329 -22.242 1.00 48.03 205 SER C O 1
ATOM 3049 N N . SER D 2 1 ? -15.879 6.554 -29.472 1.00 39.39 803 SER D N 1
ATOM 3050 C CA . SER D 2 1 ? -14.631 6.563 -28.600 1.00 38.47 803 SER D CA 1
ATOM 3051 C C . SER D 2 1 ? -13.349 6.955 -29.347 1.00 36.16 803 SER D C 1
ATOM 3052 O O . SER D 2 1 ? -12.728 7.971 -29.063 1.00 33.51 803 SER D O 1
ATOM 3055 N N . LEU D 2 2 ? -12.951 6.135 -30.303 1.00 36.57 804 LEU D N 1
ATOM 3056 C CA . LEU D 2 2 ? -11.971 6.580 -31.286 1.00 35.59 804 LEU D CA 1
ATOM 3057 C C . LEU D 2 2 ? -12.547 7.759 -32.053 1.00 34.42 804 LEU D C 1
ATOM 3058 O O . LEU D 2 2 ? -11.828 8.685 -32.402 1.00 33.33 804 LEU D O 1
ATOM 3063 N N . MET D 2 3 ? -13.851 7.739 -32.307 1.00 35.77 805 MET D N 1
ATOM 3064 C CA . MET D 2 3 ? -14.473 8.873 -32.989 1.00 36.10 805 MET D CA 1
ATOM 3065 C C . MET D 2 3 ? -14.379 10.159 -32.150 1.00 35.76 805 MET D C 1
ATOM 3066 O O . MET D 2 3 ? -14.228 11.250 -32.695 1.00 36.20 805 MET D O 1
ATOM 3071 N N . ARG D 2 4 ? -14.445 10.038 -30.826 1.00 35.56 806 ARG D N 1
ATOM 3072 C CA . ARG D 2 4 ? -14.286 11.207 -29.957 1.00 34.60 806 ARG D CA 1
ATOM 3073 C C . ARG D 2 4 ? -12.888 11.767 -30.123 1.00 33.19 806 ARG D C 1
ATOM 3074 O O . ARG D 2 4 ? -12.726 12.965 -30.209 1.00 33.63 806 ARG D O 1
ATOM 3082 N N . VAL D 2 5 ? -11.878 10.907 -30.210 1.00 33.53 807 VAL D N 1
ATOM 3083 C CA . VAL D 2 5 ? -10.491 11.365 -30.406 1.00 32.79 807 VAL D CA 1
ATOM 3084 C C . VAL D 2 5 ? -10.310 12.088 -31.756 1.00 32.99 807 VAL D C 1
ATOM 3085 O O . VAL D 2 5 ? -9.599 13.118 -31.875 1.00 33.02 807 VAL D O 1
ATOM 3089 N N . GLN D 2 6 ? -10.912 11.514 -32.786 1.00 33.12 808 GLN D N 1
ATOM 3090 C CA . GLN D 2 6 ? -10.787 12.047 -34.128 1.00 33.31 808 GLN D CA 1
ATOM 3091 C C . GLN D 2 6 ? -11.499 13.399 -34.183 1.00 34.24 808 GLN D C 1
ATOM 3092 O O . GLN D 2 6 ? -11.025 14.325 -34.843 1.00 36.35 808 GLN D O 1
ATOM 3098 N N . ALA D 2 7 ? -12.629 13.518 -33.485 1.00 33.81 809 ALA D N 1
ATOM 3099 C CA . ALA D 2 7 ? -13.384 14.774 -33.438 1.00 33.72 809 ALA D CA 1
ATOM 3100 C C . ALA D 2 7 ? -12.579 15.903 -32.786 1.00 33.49 809 ALA D C 1
ATOM 3101 O O . ALA D 2 7 ? -12.634 17.057 -33.223 1.00 34.38 809 ALA D O 1
ATOM 3103 N N . HIS D 2 8 ? -11.808 15.569 -31.762 1.00 31.81 810 HIS D N 1
ATOM 3104 C CA . HIS D 2 8 ? -10.961 16.557 -31.102 1.00 31.80 810 HIS D CA 1
ATOM 3105 C C . HIS D 2 8 ? -9.691 16.883 -31.864 1.00 32.69 810 HIS D C 1
ATOM 3106 O O . HIS D 2 8 ? -9.119 17.963 -31.698 1.00 33.15 810 HIS D O 1
ATOM 3113 N N . ILE D 2 9 ? -9.227 15.954 -32.695 1.00 33.79 811 ILE D N 1
ATOM 3114 C CA . ILE D 2 9 ? -8.047 16.196 -33.561 1.00 34.73 811 ILE D CA 1
ATOM 3115 C C . ILE D 2 9 ? -8.426 17.180 -34.666 1.00 36.81 811 ILE D C 1
ATOM 3116 O O . ILE D 2 9 ? -7.638 18.072 -35.013 1.00 38.74 811 ILE D O 1
ATOM 3121 N N . ARG D 2 10 ? -9.634 17.016 -35.211 1.00 36.25 812 ARG D N 1
ATOM 3122 C CA . ARG D 2 10 ? -10.158 17.949 -36.191 1.00 37.85 812 ARG D CA 1
ATOM 3123 C C . ARG D 2 10 ? -10.443 19.290 -35.526 1.00 38.74 812 ARG D C 1
ATOM 3124 O O . ARG D 2 10 ? -10.250 20.331 -36.140 1.00 42.24 812 ARG D O 1
ATOM 3132 N N . LYS D 2 11 ? -10.912 19.278 -34.283 1.00 42.49 813 LYS D N 1
ATOM 3133 C CA . LYS D 2 11 ? -11.087 20.528 -33.551 1.00 43.12 813 LYS D CA 1
ATOM 3134 C C . LYS D 2 11 ? -9.759 21.232 -33.465 1.00 44.24 813 LYS D C 1
ATOM 3135 O O . LYS D 2 11 ? -9.679 22.432 -33.671 1.00 47.68 813 LYS D O 1
ATOM 3141 N N . ARG D 2 12 ? -8.707 20.481 -33.173 1.00 43.24 814 ARG D N 1
ATOM 3142 C CA . ARG D 2 12 ? -7.381 21.065 -32.984 1.00 46.08 814 ARG D CA 1
ATOM 3143 C C . ARG D 2 12 ? -6.789 21.695 -34.273 1.00 49.58 814 ARG D C 1
ATOM 3144 O O . ARG D 2 12 ? -5.897 22.552 -34.194 1.00 52.90 814 ARG D O 1
ATOM 3152 N N . MET D 2 13 ? -7.276 21.268 -35.440 1.00 49.02 815 MET D N 1
ATOM 3153 C CA . MET D 2 13 ? -6.747 21.740 -36.722 1.00 53.01 815 MET D CA 1
ATOM 3154 C C . MET D 2 13 ? -7.051 23.202 -36.947 1.00 57.68 815 MET D C 1
ATOM 3155 O O . MET D 2 13 ? -6.279 23.896 -37.586 1.00 62.27 815 MET D O 1
ATOM 3160 N N . VAL D 2 14 ? -8.189 23.663 -36.448 1.00 58.79 816 VAL D N 1
ATOM 3161 C CA . VAL D 2 14 ? -8.611 25.028 -36.710 1.00 64.63 816 VAL D CA 1
ATOM 3162 C C . VAL D 2 14 ? -8.083 25.978 -35.640 1.00 68.86 816 VAL D C 1
ATOM 3163 O O . VAL D 2 14 ? -8.743 26.233 -34.639 1.00 67.86 816 VAL D O 1
ATOM 3167 N N . ALA D 2 15 ? -6.867 26.482 -35.885 1.00 74.12 817 ALA D N 1
ATOM 3168 C CA . ALA D 2 15 ? -6.201 27.490 -35.046 1.00 79.21 817 ALA D CA 1
ATOM 3169 C C . ALA D 2 15 ? -6.288 27.200 -33.541 1.00 76.73 817 ALA D C 1
ATOM 3170 O O . ALA D 2 15 ? -6.142 28.103 -32.715 1.00 80.94 817 ALA D O 1
ATOM 3173 N N . SER E 2 1 ? -2.937 28.333 -14.387 1.00 57.40 803 SER E N 1
ATOM 3174 C CA . SER E 2 1 ? -3.344 27.407 -13.291 1.00 55.51 803 SER E CA 1
ATOM 3175 C C . SER E 2 1 ? -3.785 28.197 -12.052 1.00 52.36 803 SER E C 1
ATOM 3176 O O . SER E 2 1 ? -4.895 28.002 -11.546 1.00 50.08 803 SER E O 1
ATOM 3179 N N . LEU E 2 2 ? -2.935 29.094 -11.553 1.00 52.18 804 LEU E N 1
ATOM 3180 C CA . LEU E 2 2 ? -3.415 30.076 -10.559 1.00 49.14 804 LEU E CA 1
ATOM 3181 C C . LEU E 2 2 ? -4.583 30.878 -11.147 1.00 46.19 804 LEU E C 1
ATOM 3182 O O . LEU E 2 2 ? -5.549 31.186 -10.457 1.00 42.75 804 LEU E O 1
ATOM 3187 N N . MET E 2 3 ? -4.490 31.187 -12.435 1.00 47.43 805 MET E N 1
ATOM 3188 C CA . MET E 2 3 ? -5.587 31.823 -13.148 1.00 47.83 805 MET E CA 1
ATOM 3189 C C . MET E 2 3 ? -6.886 31.021 -13.046 1.00 45.07 805 MET E C 1
ATOM 3190 O O . MET E 2 3 ? -7.958 31.610 -12.914 1.00 42.07 805 MET E O 1
ATOM 3195 N N . ARG E 2 4 ? -6.787 29.691 -13.105 1.00 44.82 806 ARG E N 1
ATOM 3196 C CA . ARG E 2 4 ? -7.978 28.845 -13.039 1.00 44.21 806 ARG E CA 1
ATOM 3197 C C . ARG E 2 4 ? -8.548 28.876 -11.634 1.00 41.54 806 ARG E C 1
ATOM 3198 O O . ARG E 2 4 ? -9.765 28.967 -11.457 1.00 41.92 806 ARG E O 1
ATOM 3206 N N . VAL E 2 5 ? -7.672 28.875 -10.634 1.00 40.79 807 VAL E N 1
ATOM 3207 C CA . VAL E 2 5 ? -8.110 29.055 -9.255 1.00 39.10 807 VAL E CA 1
ATOM 3208 C C . VAL E 2 5 ? -8.911 30.342 -9.137 1.00 36.86 807 VAL E C 1
ATOM 3209 O O . VAL E 2 5 ? -10.032 30.342 -8.661 1.00 37.47 807 VAL E O 1
ATOM 3213 N N . GLN E 2 6 ? -8.342 31.436 -9.605 1.00 37.92 808 GLN E N 1
ATOM 3214 C CA . GLN E 2 6 ? -8.978 32.743 -9.470 1.00 36.64 808 GLN E CA 1
ATOM 3215 C C . GLN E 2 6 ? -10.282 32.773 -10.276 1.00 36.01 808 GLN E C 1
ATOM 3216 O O . GLN E 2 6 ? -11.248 33.393 -9.848 1.00 34.49 808 GLN E O 1
ATOM 3222 N N . ALA E 2 7 ? -10.307 32.110 -11.432 1.00 36.21 809 ALA E N 1
ATOM 3223 C CA . ALA E 2 7 ? -11.517 32.067 -12.251 1.00 36.05 809 ALA E CA 1
ATOM 3224 C C . ALA E 2 7 ? -12.643 31.386 -11.514 1.00 35.24 809 ALA E C 1
ATOM 3225 O O . ALA E 2 7 ? -13.747 31.871 -11.538 1.00 34.95 809 ALA E O 1
ATOM 3227 N N . HIS E 2 8 ? -12.359 30.280 -10.828 1.00 36.12 810 HIS E N 1
ATOM 3228 C CA . HIS E 2 8 ? -13.400 29.568 -10.069 1.00 35.32 810 HIS E CA 1
ATOM 3229 C C . HIS E 2 8 ? -13.819 30.275 -8.814 1.00 35.42 810 HIS E C 1
ATOM 3230 O O . HIS E 2 8 ? -14.969 30.187 -8.429 1.00 36.41 810 HIS E O 1
ATOM 3237 N N . ILE E 2 9 ? -12.909 31.003 -8.169 1.00 35.04 811 ILE E N 1
ATOM 3238 C CA . ILE E 2 9 ? -13.287 31.830 -7.035 1.00 34.32 811 ILE E CA 1
ATOM 3239 C C . ILE E 2 9 ? -14.310 32.867 -7.491 1.00 35.68 811 ILE E C 1
ATOM 3240 O O . ILE E 2 9 ? -15.386 32.999 -6.895 1.00 35.71 811 ILE E O 1
ATOM 3245 N N . ARG E 2 10 ? -13.995 33.595 -8.561 1.00 36.20 812 ARG E N 1
ATOM 3246 C CA . ARG E 2 10 ? -14.959 34.565 -9.109 1.00 37.47 812 ARG E CA 1
ATOM 3247 C C . ARG E 2 10 ? -16.316 33.920 -9.442 1.00 38.37 812 ARG E C 1
ATOM 3248 O O . ARG E 2 10 ? -17.362 34.526 -9.196 1.00 39.29 812 ARG E O 1
ATOM 3256 N N . LYS E 2 11 ? -16.298 32.714 -10.020 1.00 40.87 813 LYS E N 1
ATOM 3257 C CA . LYS E 2 11 ? -17.533 31.970 -10.296 1.00 40.66 813 LYS E CA 1
ATOM 3258 C C . LYS E 2 11 ? -18.289 31.758 -9.002 1.00 41.25 813 LYS E C 1
ATOM 3259 O O . LYS E 2 11 ? -19.475 32.078 -8.894 1.00 42.52 813 LYS E O 1
ATOM 3265 N N . ARG E 2 12 ? -17.565 31.217 -8.028 1.00 42.77 814 ARG E N 1
ATOM 3266 C CA . ARG E 2 12 ? -18.128 30.811 -6.755 1.00 44.72 814 ARG E CA 1
ATOM 3267 C C . ARG E 2 12 ? -18.691 31.983 -5.947 1.00 46.08 814 ARG E C 1
ATOM 3268 O O . ARG E 2 12 ? -19.712 31.827 -5.287 1.00 49.03 814 ARG E O 1
ATOM 3276 N N . MET E 2 13 ? -18.034 33.141 -5.996 1.00 45.92 815 MET E N 1
ATOM 3277 C CA . MET E 2 13 ? -18.431 34.274 -5.163 1.00 50.33 815 MET E CA 1
ATOM 3278 C C . MET E 2 13 ? -19.310 35.257 -5.932 1.00 50.02 815 MET E C 1
ATOM 3279 O O . MET E 2 13 ? -19.632 36.334 -5.445 1.00 52.30 815 MET E O 1
ATOM 3284 N N . VAL E 2 14 ? -19.722 34.871 -7.131 1.00 48.63 816 VAL E N 1
ATOM 3285 C CA . VAL E 2 14 ? -20.544 35.737 -7.948 1.00 51.27 816 VAL E CA 1
ATOM 3286 C C . VAL E 2 14 ? -21.879 36.007 -7.253 1.00 56.42 816 VAL E C 1
ATOM 3287 O O . VAL E 2 14 ? -22.448 35.114 -6.615 1.00 56.72 816 VAL E O 1
ATOM 3291 N N . ALA E 2 15 ? -22.363 37.243 -7.372 1.00 61.80 817 ALA E N 1
ATOM 3292 C CA . ALA E 2 15 ? -23.604 37.661 -6.720 1.00 69.97 817 ALA E CA 1
ATOM 3293 C C . ALA E 2 15 ? -24.594 38.276 -7.716 1.00 76.21 817 ALA E C 1
ATOM 3294 O O . ALA E 2 15 ? -24.237 38.993 -8.658 1.00 76.07 817 ALA E O 1
ATOM 3297 N N . SER F 2 1 ? -25.258 13.214 -5.022 1.00 38.11 803 SER F N 1
ATOM 3298 C CA . SER F 2 1 ? -24.643 12.272 -6.006 1.00 35.98 803 SER F CA 1
ATOM 3299 C C . SER F 2 1 ? -25.660 11.279 -6.536 1.00 32.39 803 SER F C 1
ATOM 3300 O O . SER F 2 1 ? -25.653 10.964 -7.713 1.00 30.11 803 SER F O 1
ATOM 3303 N N . LEU F 2 2 ? -26.564 10.799 -5.694 1.00 32.50 804 LEU F N 1
ATOM 3304 C CA . LEU F 2 2 ? -27.639 9.938 -6.203 1.00 31.34 804 LEU F CA 1
ATOM 3305 C C . LEU F 2 2 ? -28.420 10.670 -7.307 1.00 29.79 804 LEU F C 1
ATOM 3306 O O . LEU F 2 2 ? -28.845 10.061 -8.291 1.00 29.10 804 LEU F O 1
ATOM 3311 N N . MET F 2 3 ? -28.576 11.976 -7.164 1.00 30.33 805 MET F N 1
ATOM 3312 C CA . MET F 2 3 ? -29.272 12.752 -8.179 1.00 31.86 805 MET F CA 1
ATOM 3313 C C . MET F 2 3 ? -28.523 12.743 -9.520 1.00 29.81 805 MET F C 1
ATOM 3314 O O . MET F 2 3 ? -29.150 12.734 -10.601 1.00 28.55 805 MET F O 1
ATOM 3319 N N . ARG F 2 4 ? -27.200 12.737 -9.476 1.00 29.13 806 ARG F N 1
ATOM 3320 C CA . ARG F 2 4 ? -26.444 12.673 -10.726 1.00 29.14 806 ARG F CA 1
ATOM 3321 C C . ARG F 2 4 ? -26.736 11.344 -11.436 1.00 27.90 806 ARG F C 1
ATOM 3322 O O . ARG F 2 4 ? -26.895 11.315 -12.649 1.00 27.73 806 ARG F O 1
ATOM 3330 N N . VAL F 2 5 ? -26.854 10.269 -10.663 1.00 27.52 807 VAL F N 1
ATOM 3331 C CA . VAL F 2 5 ? -27.116 8.938 -11.197 1.00 27.33 807 VAL F CA 1
ATOM 3332 C C . VAL F 2 5 ? -28.493 8.926 -11.863 1.00 26.16 807 VAL F C 1
ATOM 3333 O O . VAL F 2 5 ? -28.645 8.490 -12.997 1.00 26.25 807 VAL F O 1
ATOM 3337 N N . GLN F 2 6 ? -29.484 9.409 -11.130 1.00 26.40 808 GLN F N 1
ATOM 3338 C CA . GLN F 2 6 ? -30.847 9.456 -11.642 1.00 26.32 808 GLN F CA 1
ATOM 3339 C C . GLN F 2 6 ? -30.958 10.332 -12.868 1.00 26.13 808 GLN F C 1
ATOM 3340 O O . GLN F 2 6 ? -31.695 9.987 -13.801 1.00 26.17 808 GLN F O 1
ATOM 3346 N N . ALA F 2 7 ? -30.199 11.438 -12.882 1.00 25.51 809 ALA F N 1
ATOM 3347 C CA . ALA F 2 7 ? -30.200 12.341 -14.018 1.00 25.24 809 ALA F CA 1
ATOM 3348 C C . ALA F 2 7 ? -29.675 11.619 -15.235 1.00 25.13 809 ALA F C 1
ATOM 3349 O O . ALA F 2 7 ? -30.229 11.756 -16.340 1.00 24.76 809 ALA F O 1
ATOM 3351 N N . HIS F 2 8 ? -28.625 10.826 -15.060 1.00 24.74 810 HIS F N 1
ATOM 3352 C CA . HIS F 2 8 ? -28.069 10.126 -16.230 1.00 25.21 810 HIS F CA 1
ATOM 3353 C C . HIS F 2 8 ? -28.969 9.000 -16.683 1.00 25.65 810 HIS F C 1
ATOM 3354 O O . HIS F 2 8 ? -29.007 8.651 -17.861 1.00 25.36 810 HIS F O 1
ATOM 3361 N N . ILE F 2 9 ? -29.716 8.424 -15.749 1.00 26.31 811 ILE F N 1
ATOM 3362 C CA . ILE F 2 9 ? -30.656 7.362 -16.121 1.00 27.26 811 ILE F CA 1
ATOM 3363 C C . ILE F 2 9 ? -31.751 7.978 -16.988 1.00 27.65 811 ILE F C 1
ATOM 3364 O O . ILE F 2 9 ? -32.008 7.494 -18.080 1.00 28.76 811 ILE F O 1
ATOM 3369 N N . ARG F 2 10 ? -32.336 9.082 -16.525 1.00 27.69 812 ARG F N 1
ATOM 3370 C CA . ARG F 2 10 ? -33.329 9.811 -17.318 1.00 28.49 812 ARG F CA 1
ATOM 3371 C C . ARG F 2 10 ? -32.791 10.253 -18.674 1.00 28.38 812 ARG F C 1
ATOM 3372 O O . ARG F 2 10 ? -33.504 10.167 -19.679 1.00 29.80 812 ARG F O 1
ATOM 3380 N N . LYS F 2 11 ? -31.543 10.710 -18.743 1.00 34.69 813 LYS F N 1
ATOM 3381 C CA . LYS F 2 11 ? -30.994 11.077 -20.047 1.00 36.56 813 LYS F CA 1
ATOM 3382 C C . LYS F 2 11 ? -31.033 9.865 -20.999 1.00 38.15 813 LYS F C 1
ATOM 3383 O O . LYS F 2 11 ? -31.364 9.993 -22.160 1.00 41.08 813 LYS F O 1
ATOM 3389 N N . ARG F 2 12 ? -30.720 8.685 -20.480 1.00 37.63 814 ARG F N 1
ATOM 3390 C CA . ARG F 2 12 ? -30.598 7.494 -21.314 1.00 40.63 814 ARG F CA 1
ATOM 3391 C C . ARG F 2 12 ? -31.909 6.900 -21.813 1.00 43.56 814 ARG F C 1
ATOM 3392 O O . ARG F 2 12 ? -31.920 6.269 -22.864 1.00 46.35 814 ARG F O 1
ATOM 3400 N N . MET F 2 13 ? -33.002 7.096 -21.082 1.00 43.83 815 MET F N 1
ATOM 3401 C CA . MET F 2 13 ? -34.291 6.585 -21.549 1.00 50.08 815 MET F CA 1
ATOM 3402 C C . MET F 2 13 ? -34.801 7.393 -22.746 1.00 53.80 815 MET F C 1
ATOM 3403 O O . MET F 2 13 ? -35.781 7.028 -23.372 1.00 58.61 815 MET F O 1
ATOM 3408 N N . VAL F 2 14 ? -34.085 8.460 -23.082 1.00 54.01 816 VAL F N 1
ATOM 3409 C CA . VAL F 2 14 ? -34.454 9.366 -24.170 1.00 60.10 816 VAL F CA 1
ATOM 3410 C C . VAL F 2 14 ? -33.576 9.202 -25.419 1.00 65.09 816 VAL F C 1
ATOM 3411 O O . VAL F 2 14 ? -34.002 9.551 -26.518 1.00 71.25 816 VAL F O 1
ATOM 3415 N N . ALA F 2 15 ? -32.360 8.680 -25.241 1.00 64.91 817 ALA F N 1
ATOM 3416 C CA . ALA F 2 15 ? -31.334 8.646 -26.302 1.00 70.75 817 ALA F CA 1
ATOM 3417 C C . ALA F 2 15 ? -31.705 7.747 -27.472 1.00 78.44 817 ALA F C 1
ATOM 3418 O O . ALA F 2 15 ? -31.222 7.947 -28.588 1.00 85.80 817 ALA F O 1
#

CATH classification: 1.10.238.10 (+1 more: 1.10.238.10)

Nearest PDB structures (foldseek):
  4ggn-assembly2_B  TM=9.846E-01  e=1.084E-20  Plasmodium knowlesi strain H
  4ggn-assembly1_A  TM=9.635E-01  e=1.120E-18  Plasmodium knowlesi strain H
  6zn3-assembly2_E  TM=9.720E-01  e=2.329E-18  Plasmodium falciparum 3D7
  8a12-assembly1_B  TM=9.593E-01  e=6.182E-18  Plasmodium falciparum 3D7
  4r1e-assembly1_A  TM=9.545E-01  e=6.984E-18  Plasmodium falciparum 3D7

Organism: Plasmodium knowlesi (strain H) (NCBI:txid5851)

Solvent-accessible surface area: 20226 Å² total; per-residue (Å²): 155,1,31,10,64,91,123,43,128,109,2,39,0,101,46,0,1,76,12,0,44,78,5,33,2,2,4,10,54,59,7,40,128,115,0,83,93,88,38,31,103,40,0,41,42,59,23,3,17,8,0,9,20,23,1,10,50,3,27,10,40,40,103,38,0,19,97,46,0,43,142,64,9,143,121,97,62,11,61,9,55,31,82,68,0,27,66,4,0,33,91,117,47,29,46,6,78,102,118,50,0,48,72,19,0,85,88,59,24,109,115,90,154,1,38,5,90,104,1,0,80,54,4,10,102,146,5,12,6,86,93,131,29,85,159,44,88,2,130,0,77,39,0,0,65,4,0,37,64,3,38,14,3,1,7,53,72,26,36,120,108,0,78,100,95,40,32,79,34,0,22,40,44,11,2,22,9,0,6,19,42,9,12,29,57,52,18,77,40,92,94,1,7,99,58,0,43,147,68,10,141,138,99,68,10,81,10,52,32,84,65,0,28,64,2,0,33,91,113,49,28,47,7,84,114,127,70,0,55,66,5,0,84,75,53,21,112,131,88,148,1,35,3,84,107,1,0,99,54,5,7,102,34,14,5,92,115,140,29,83,156,46,78,2,132,0,88,38,0,0,78,8,0,38,98,5,40,3,1,2,7,48,87,10,33,123,87,0,77,102,77,25,32,69,27,0,34,37,54,4,4,21,7,0,7,20,13,0,24,38,29,104,16,72,48,106,76,0,10,119,47,0,43,147,61,15,125,147,98,56,10,67,7,50,31,84,69,0,33,64,3,0,33,89,117,49,27,49,6,80,102,117,48,0,51,76,19,0,84,94,63,27,111,122,91,141,1,39,5,84,87,2,0,81,50,6,10,70,54,10,54,30,0,0,3,2,4,60,12,93,90,36,128,59,7,51,38,0,0,1,8,2,57,24,85,76,44,128,56,11,49,32,0,0,1,1,4,48,20,94,95,43,133

Sequence (423 aa):
KDMFNTKSSKLRIEDASHNARKLGLAPSSTDEKKIRDLYGDSLTYEQYLEYLTMCVHDRDNMEELIKMFSHFDNNSSGFLTKNQMKNILTTWGDALTEQEANDALNAFSSEDRINYKLFCEDILSKDMFNTKSSNGKLRIEDASHNARKLGLAPSSTDEKKIRDLYGDSLTYEQYLEYLTMCVHDRDNMEELIKMFSHFDNNSSGFLTKNQMKNILTTWGDALTEQEANDALNAFSSEDRINYKLFCEDILSDMFNTKSSNGKLRIEDASHNARKLGLAPSSTDEKKIRDLYGDSLTYEQYLEYLTMCVHDRDNMEELIKMFSHFDNNSSGFLTKNQMKNILTTWGDALTEQEANDALNAFSSEDRINYKLFCEDILSSLMRVQAHIRKRMVASLMRVQAHIRKRMVASLMRVQAHIRKRMVA

InterPro domains:
  IPR002048 EF-hand domain [PF13405] (144-173)
  IPR002048 EF-hand domain [PS50222] (140-175)
  IPR011992 EF-hand domain pair [SSF47473] (76-201)
  IPR049007 Myosin A tail domain interacting protein, EF-hand domain [PF21550] (67-137)
  IPR050230 Calmodulin/Myosin light chain/Troponin C-like [PTHR23048] (75-201)